Protein AF-0000000078822845 (afdb_homodimer)

Sequence (400 aa):
MSKKPAVTSVPIDSTIAGRWSGRAYDASKPVTREQTIALLEAARWAPSCYGDQPWRFIVWDKNKDAAAWQKAFDTLVEFNQGWVKNSPLLILVAADTKFHHNGKPNPFAAYDAGAAAENLCLQATASGLMAHQMAGFDAGKLRDAFAIPEQIEIIAMVAVGYAADPATLEGEVKEGELAARSRRELGELFFDSAWGKPIVMSKKPAVTSVPIDSTIAGRWSGRAYDASKPVTREQTIALLEAARWAPSCYGDQPWRFIVWDKNKDAAAWQKAFDTLVEFNQGWVKNSPLLILVAADTKFHHNGKPNPFAAYDAGAAAENLCLQATASGLMAHQMAGFDAGKLRDAFAIPEQIEIIAMVAVGYAADPATLEGEVKEGELAARSRRELGELFFDSAWGKPIV

Structure (mmCIF, N/CA/C/O backbone):
data_AF-0000000078822845-model_v1
#
loop_
_entity.id
_entity.type
_entity.pdbx_description
1 polymer Nitroreductase
#
loop_
_atom_site.group_PDB
_atom_site.id
_atom_site.type_symbol
_atom_site.label_atom_id
_atom_site.label_alt_id
_atom_site.label_comp_id
_atom_site.label_asym_id
_atom_site.label_entity_id
_atom_site.label_seq_id
_atom_site.pdbx_PDB_ins_code
_atom_site.Cartn_x
_atom_site.Cartn_y
_atom_site.Cartn_z
_atom_site.occupancy
_atom_site.B_iso_or_equiv
_atom_site.auth_seq_id
_atom_site.auth_comp_id
_atom_site.auth_asym_id
_atom_site.auth_atom_id
_atom_site.pdbx_PDB_model_num
ATOM 1 N N . MET A 1 1 ? -10.133 6.215 22.109 1 51.19 1 MET A N 1
ATOM 2 C CA . MET A 1 1 ? -10.414 6.324 20.688 1 51.19 1 MET A CA 1
ATOM 3 C C . MET A 1 1 ? -11.383 5.234 20.234 1 51.19 1 MET A C 1
ATOM 5 O O . MET A 1 1 ? -11.305 4.098 20.703 1 51.19 1 MET A O 1
ATOM 9 N N . SER A 1 2 ? -12.586 5.652 19.75 1 61.22 2 SER A N 1
ATOM 10 C CA . SER A 1 2 ? -13.57 4.645 19.375 1 61.22 2 SER A CA 1
ATOM 11 C C . SER A 1 2 ? -12.977 3.627 18.406 1 61.22 2 SER A C 1
ATOM 13 O O . SER A 1 2 ? -12.297 4 17.453 1 61.22 2 SER A O 1
ATOM 15 N N . LYS A 1 3 ? -12.859 2.506 18.828 1 78.62 3 LYS A N 1
ATOM 16 C CA . LYS A 1 3 ? -12.383 1.392 18.016 1 78.62 3 LYS A CA 1
ATOM 17 C C . LYS A 1 3 ? -13.453 0.96 17 1 78.62 3 LYS A C 1
ATOM 19 O O . LYS A 1 3 ? -14.594 0.688 17.375 1 78.62 3 LYS A O 1
ATOM 24 N N . LYS A 1 4 ? -13.141 1.131 15.82 1 84.69 4 LYS A N 1
ATOM 25 C CA . LYS A 1 4 ? -13.969 0.679 14.703 1 84.69 4 LYS A CA 1
ATOM 26 C C . LYS A 1 4 ? -13.211 -0.307 13.82 1 84.69 4 LYS A C 1
ATOM 28 O O . LYS A 1 4 ? -12.891 -0.001 12.672 1 84.69 4 LYS A O 1
ATOM 33 N N . PRO A 1 5 ? -13.086 -1.518 14.359 1 89.06 5 PRO A N 1
ATOM 34 C CA . PRO A 1 5 ? -12.273 -2.436 13.555 1 89.06 5 PRO A CA 1
ATOM 35 C C . PRO A 1 5 ? -12.969 -2.857 12.266 1 89.06 5 PRO A C 1
ATOM 37 O O . PRO A 1 5 ? -14.203 -2.826 12.18 1 89.06 5 PRO A O 1
ATOM 40 N N . ALA A 1 6 ? -12.109 -3.24 11.281 1 95.25 6 ALA A N 1
ATOM 41 C CA . ALA A 1 6 ? -12.617 -3.811 10.039 1 95.25 6 ALA A CA 1
ATOM 42 C C . ALA A 1 6 ? -13.5 -5.023 10.312 1 95.25 6 ALA A C 1
ATOM 44 O O . ALA A 1 6 ? -13.18 -5.859 11.156 1 95.25 6 ALA A O 1
ATOM 45 N N . VAL A 1 7 ? -14.625 -5.098 9.664 1 95.5 7 VAL A N 1
ATOM 46 C CA . VAL A 1 7 ? -15.5 -6.27 9.711 1 95.5 7 VAL A CA 1
ATOM 47 C C . VAL A 1 7 ? -15.102 -7.25 8.609 1 95.5 7 VAL A C 1
ATOM 49 O O . VAL A 1 7 ? -15.297 -6.973 7.422 1 95.5 7 VAL A O 1
ATOM 52 N N . THR A 1 8 ? -14.586 -8.375 9.023 1 97.31 8 THR A N 1
ATOM 53 C CA . THR A 1 8 ? -14.062 -9.344 8.07 1 97.31 8 THR A CA 1
ATOM 54 C C . THR A 1 8 ? -14.672 -10.727 8.32 1 97.31 8 THR A C 1
ATOM 56 O O . THR A 1 8 ? -15.117 -11.023 9.43 1 97.31 8 THR A O 1
ATOM 59 N N . SER A 1 9 ? -14.734 -11.523 7.293 1 97.88 9 SER A N 1
ATOM 60 C CA . SER A 1 9 ? -15.32 -12.859 7.402 1 97.88 9 SER A CA 1
ATOM 61 C C . SER A 1 9 ? -14.383 -13.812 8.125 1 97.88 9 SER A C 1
ATOM 63 O O . SER A 1 9 ? -14.812 -14.852 8.633 1 97.88 9 SER A O 1
ATOM 65 N N . VAL A 1 10 ? -13.094 -13.523 8.156 1 98.12 10 VAL A N 1
ATOM 66 C CA . VAL A 1 10 ? -12.062 -14.227 8.922 1 98.12 10 VAL A CA 1
ATOM 67 C C . VAL A 1 10 ? -11.125 -13.219 9.57 1 98.12 10 VAL A C 1
ATOM 69 O O . VAL A 1 10 ? -10.961 -12.102 9.078 1 98.12 10 VAL A O 1
ATOM 72 N N . PRO A 1 11 ? -10.5 -13.586 10.664 1 98.06 11 PRO A N 1
ATOM 73 C CA . PRO A 1 11 ? -9.594 -12.633 11.312 1 98.06 11 PRO A CA 1
ATOM 74 C C . PRO A 1 11 ? -8.414 -12.25 10.422 1 98.06 11 PRO A C 1
ATOM 76 O O . PRO A 1 11 ? -7.891 -13.086 9.688 1 98.06 11 PRO A O 1
ATOM 79 N N . ILE A 1 12 ? -8.016 -11.008 10.508 1 98.56 12 ILE A N 1
ATOM 80 C CA . ILE A 1 12 ? -6.812 -10.523 9.836 1 98.56 12 ILE A CA 1
ATOM 81 C C . ILE A 1 12 ? -5.891 -9.852 10.852 1 98.56 12 ILE A C 1
ATOM 83 O O . ILE A 1 12 ? -6.223 -9.766 12.039 1 98.56 12 ILE A O 1
ATOM 87 N N . ASP A 1 13 ? -4.723 -9.461 10.383 1 98.44 13 ASP A N 1
ATOM 88 C CA . ASP A 1 13 ? -3.76 -8.75 11.219 1 98.44 13 ASP A CA 1
ATOM 89 C C . ASP A 1 13 ? -4.418 -7.57 11.93 1 98.44 13 ASP A C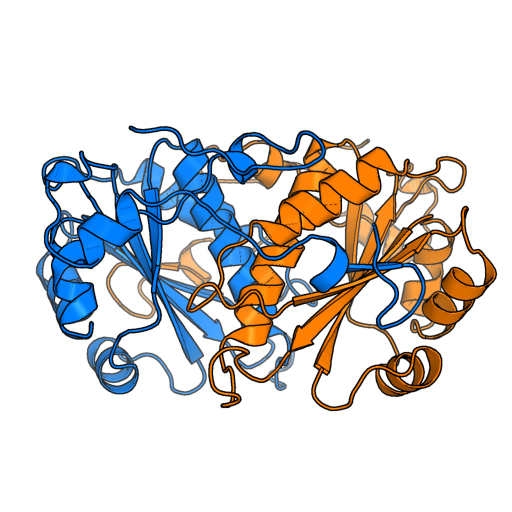 1
ATOM 91 O O . ASP A 1 13 ? -5.129 -6.781 11.305 1 98.44 13 ASP A O 1
ATOM 95 N N . SER A 1 14 ? -4.148 -7.383 13.219 1 97.5 14 SER A N 1
ATOM 96 C CA . SER A 1 14 ? -4.859 -6.41 14.047 1 97.5 14 SER A CA 1
ATOM 97 C C . SER A 1 14 ? -4.52 -4.98 13.625 1 97.5 14 SER A C 1
ATOM 99 O O . SER A 1 14 ? -5.355 -4.082 13.734 1 97.5 14 SER A O 1
ATOM 101 N N . THR A 1 15 ? -3.252 -4.781 13.195 1 98.06 15 THR A N 1
ATOM 102 C CA . THR A 1 15 ? -2.885 -3.441 12.75 1 98.06 15 THR A CA 1
ATOM 103 C C . THR A 1 15 ? -3.666 -3.055 11.5 1 98.06 15 THR A C 1
ATOM 105 O O . THR A 1 15 ? -4.133 -1.919 11.375 1 98.06 15 THR A O 1
ATOM 108 N N . ILE A 1 16 ? -3.816 -4.008 10.594 1 98.56 16 ILE A N 1
ATOM 109 C CA . ILE A 1 16 ? -4.602 -3.762 9.383 1 98.56 16 ILE A CA 1
ATOM 110 C C . ILE A 1 16 ? -6.066 -3.549 9.758 1 98.56 16 ILE A C 1
ATOM 112 O O . ILE A 1 16 ? -6.703 -2.602 9.289 1 98.56 16 ILE A O 1
ATOM 116 N N . ALA A 1 17 ? -6.543 -4.363 10.625 1 97.88 17 ALA A N 1
ATOM 117 C CA . ALA A 1 17 ? -7.945 -4.273 11.031 1 97.88 17 ALA A CA 1
ATOM 118 C C . ALA A 1 17 ? -8.227 -2.955 11.742 1 97.88 17 ALA A C 1
ATOM 120 O O . ALA A 1 17 ? -9.336 -2.424 11.664 1 97.88 17 ALA A O 1
ATOM 121 N N . GLY A 1 18 ? -7.219 -2.455 12.422 1 97 18 GLY A N 1
ATOM 122 C CA . GLY A 1 18 ? -7.41 -1.28 13.258 1 97 18 GLY A CA 1
ATOM 123 C C . GLY A 1 18 ? -7.141 0.021 12.523 1 97 18 GLY A C 1
ATOM 124 O O . GLY A 1 18 ? -7.418 1.103 13.055 1 97 18 GLY A O 1
ATOM 125 N N . ARG A 1 19 ? -6.598 -0.038 11.352 1 97.5 19 ARG A N 1
ATOM 126 C CA . ARG A 1 19 ? -6.277 1.178 10.609 1 97.5 19 ARG A CA 1
ATOM 127 C C . ARG A 1 19 ? -7.551 1.894 10.164 1 97.5 19 ARG A C 1
ATOM 129 O O . ARG A 1 19 ? -8.406 1.295 9.508 1 97.5 19 ARG A O 1
ATOM 136 N N . TRP A 1 20 ? -7.652 3.145 10.461 1 94.06 20 TRP A N 1
ATOM 137 C CA . TRP A 1 20 ? -8.797 3.986 10.133 1 94.06 20 TRP A CA 1
ATOM 138 C C . TRP A 1 20 ? -8.352 5.379 9.711 1 94.06 20 TRP A C 1
ATOM 140 O O . TRP A 1 20 ? -7.406 5.934 10.281 1 94.06 20 TRP A O 1
ATOM 150 N N . SER A 1 21 ? -9.047 5.902 8.742 1 96.12 21 SER A N 1
ATOM 151 C CA . SER A 1 21 ? -8.758 7.258 8.281 1 96.12 21 SER A CA 1
ATOM 152 C C . SER A 1 21 ? -9.703 8.273 8.922 1 96.12 21 SER A C 1
ATOM 154 O O . SER A 1 21 ? -10.625 8.766 8.273 1 96.12 21 SER A O 1
ATOM 156 N N . GLY A 1 22 ? -9.422 8.578 10.133 1 95.75 22 GLY A N 1
ATOM 157 C CA . GLY A 1 22 ? -10.25 9.555 10.828 1 95.75 22 GLY A CA 1
ATOM 158 C C . GLY A 1 22 ? -9.867 10.992 10.523 1 95.75 22 GLY A C 1
ATOM 159 O O . GLY A 1 22 ? -8.852 11.242 9.883 1 95.75 22 GLY A O 1
ATOM 160 N N . ARG A 1 23 ? -10.688 11.961 11.062 1 97.44 23 ARG A N 1
ATOM 161 C CA . ARG A 1 23 ? -10.461 13.359 10.727 1 97.44 23 ARG A CA 1
ATOM 162 C C . ARG A 1 23 ? -10.383 14.219 11.984 1 97.44 23 ARG A C 1
ATOM 164 O O . ARG A 1 23 ? -10.109 15.422 11.914 1 97.44 23 ARG A O 1
ATOM 171 N N . ALA A 1 24 ? -10.648 13.625 13.102 1 97.56 24 ALA A N 1
ATOM 172 C CA . ALA A 1 24 ? -10.531 14.352 14.359 1 97.56 24 ALA A CA 1
ATOM 173 C C . ALA A 1 24 ? -9.133 14.195 14.961 1 97.56 24 ALA A C 1
ATOM 175 O O . ALA A 1 24 ? -8.75 13.094 15.359 1 97.56 24 ALA A O 1
ATOM 176 N N . TYR A 1 25 ? -8.422 15.32 15.055 1 97.94 25 TYR A N 1
ATOM 177 C CA . TYR A 1 25 ? -7.066 15.281 15.602 1 97.94 25 TYR A CA 1
ATOM 178 C C . TYR A 1 25 ? -6.965 16.094 16.875 1 97.94 25 TYR A C 1
ATOM 180 O O . TYR A 1 25 ? -7.629 17.125 17.016 1 97.94 25 TYR A O 1
ATOM 188 N N . ASP A 1 26 ? -6.191 15.594 17.812 1 97.94 26 ASP A N 1
ATOM 189 C CA . ASP A 1 26 ? -5.879 16.328 19.031 1 97.94 26 ASP A CA 1
ATOM 190 C C . ASP A 1 26 ? -4.797 17.375 18.797 1 97.94 26 ASP A C 1
ATOM 192 O O . ASP A 1 26 ? -3.607 17.047 18.75 1 97.94 26 ASP A O 1
ATOM 196 N N . ALA A 1 27 ? -5.129 18.609 18.719 1 96.5 27 ALA A N 1
ATOM 197 C CA . ALA A 1 27 ? -4.23 19.703 18.359 1 96.5 27 ALA A CA 1
ATOM 198 C C . ALA A 1 27 ? -3.148 19.906 19.406 1 96.5 27 ALA A C 1
ATOM 200 O O . ALA A 1 27 ? -2.119 20.531 19.141 1 96.5 27 ALA A O 1
ATOM 201 N N . SER A 1 28 ? -3.354 19.422 20.562 1 97.31 28 SER A N 1
ATOM 202 C CA . SER A 1 28 ? -2.439 19.688 21.672 1 97.31 28 SER A CA 1
ATOM 203 C C . SER A 1 28 ? -1.307 18.672 21.719 1 97.31 28 SER A C 1
ATOM 205 O O . SER A 1 28 ? -0.323 18.859 22.438 1 97.31 28 SER A O 1
ATOM 207 N N . LYS A 1 29 ? -1.371 17.625 20.969 1 97.88 29 LYS A N 1
ATOM 208 C CA . LYS A 1 29 ? -0.383 16.547 21.047 1 97.88 29 LYS A CA 1
ATOM 209 C C . LYS A 1 29 ? 0.514 16.547 19.812 1 97.88 29 LYS A C 1
ATOM 211 O O . LYS A 1 29 ? 0.047 16.281 18.688 1 97.88 29 LYS A O 1
ATOM 216 N N . PRO A 1 30 ? 1.771 16.734 20.047 1 98.12 30 PRO A N 1
ATOM 217 C CA . PRO A 1 30 ? 2.707 16.656 18.922 1 98.12 30 PRO A CA 1
ATOM 218 C C . PRO A 1 30 ? 3.061 15.211 18.547 1 98.12 30 PRO A C 1
ATOM 220 O O . PRO A 1 30 ? 2.785 14.281 19.312 1 98.12 30 PRO A O 1
ATOM 223 N N . VAL A 1 31 ? 3.555 15.039 17.359 1 98.69 31 VAL A N 1
ATOM 224 C CA . VAL A 1 31 ? 4.199 13.805 16.922 1 98.69 31 VAL A CA 1
ATOM 225 C C . VAL A 1 31 ? 5.711 13.914 17.125 1 98.69 31 VAL A C 1
ATOM 227 O O . VAL A 1 31 ? 6.332 14.883 16.672 1 98.69 31 VAL A O 1
ATOM 230 N N . THR A 1 32 ? 6.277 12.938 17.766 1 98.38 32 THR A N 1
ATOM 231 C CA . THR A 1 32 ? 7.703 13.023 18.062 1 98.38 32 THR A CA 1
ATOM 232 C C . THR A 1 32 ? 8.531 12.766 16.812 1 98.38 32 THR A C 1
ATOM 234 O O . THR A 1 32 ? 8.055 12.156 15.852 1 98.38 32 THR A O 1
ATOM 237 N N . ARG A 1 33 ? 9.75 13.242 16.922 1 97.81 33 ARG A N 1
ATOM 238 C CA . ARG A 1 33 ? 10.68 12.984 15.82 1 97.81 33 ARG A CA 1
ATOM 239 C C . ARG A 1 33 ? 10.859 11.484 15.602 1 97.81 33 ARG A C 1
ATOM 241 O O . ARG A 1 33 ? 10.906 11.023 14.453 1 97.81 33 ARG A O 1
ATOM 248 N N . GLU A 1 34 ? 11.008 10.773 16.656 1 98.5 34 GLU A N 1
ATOM 249 C CA . GLU A 1 34 ? 11.164 9.32 16.562 1 98.5 34 GLU A CA 1
ATOM 250 C C . GLU A 1 34 ? 9.961 8.68 15.867 1 98.5 34 GLU A C 1
ATOM 252 O O . GLU A 1 34 ? 10.125 7.797 15.023 1 98.5 34 GLU A O 1
ATOM 257 N N . GLN A 1 35 ? 8.75 9.086 16.219 1 98.75 35 GLN A N 1
ATOM 258 C CA . GLN A 1 35 ? 7.547 8.594 15.57 1 98.75 35 GLN A CA 1
ATOM 259 C C . GLN A 1 35 ? 7.559 8.914 14.078 1 98.75 35 GLN A C 1
ATOM 261 O O . GLN A 1 35 ? 7.238 8.062 13.25 1 98.75 35 GLN A O 1
ATOM 266 N N . THR A 1 36 ? 7.934 10.148 13.781 1 98.88 36 THR A N 1
ATOM 267 C CA . THR A 1 36 ? 8.008 10.562 12.383 1 98.88 36 THR A CA 1
ATOM 268 C C . THR A 1 36 ? 8.977 9.672 11.609 1 98.88 36 THR A C 1
ATOM 270 O O . THR A 1 36 ? 8.648 9.18 10.531 1 98.88 36 THR A O 1
ATOM 273 N N . ILE A 1 37 ? 10.109 9.414 12.18 1 98.88 37 ILE A N 1
ATOM 274 C CA . ILE A 1 37 ? 11.117 8.594 11.523 1 98.88 37 ILE A CA 1
ATOM 275 C C . ILE A 1 37 ? 10.594 7.164 11.367 1 98.88 37 ILE A C 1
ATOM 277 O O . ILE A 1 37 ? 10.805 6.523 10.336 1 98.88 37 ILE A O 1
ATOM 281 N N . ALA A 1 38 ? 9.883 6.656 12.336 1 98.94 38 ALA A N 1
ATOM 282 C CA . ALA A 1 38 ? 9.305 5.316 12.234 1 98.94 38 ALA A CA 1
ATOM 283 C C . ALA A 1 38 ? 8.328 5.227 11.07 1 98.94 38 ALA A C 1
ATOM 285 O O . ALA A 1 38 ? 8.305 4.23 10.344 1 98.94 38 ALA A O 1
ATOM 286 N N . LEU A 1 39 ? 7.5 6.258 10.93 1 98.94 39 LEU A N 1
ATOM 287 C CA . LEU A 1 39 ? 6.578 6.301 9.797 1 98.94 39 LEU A CA 1
ATOM 288 C C . LEU A 1 39 ? 7.332 6.188 8.477 1 98.94 39 LEU A C 1
ATOM 290 O O . LEU A 1 39 ? 6.945 5.414 7.602 1 98.94 39 LEU A O 1
ATOM 294 N N . LEU A 1 40 ? 8.398 6.934 8.352 1 98.94 40 LEU A N 1
ATOM 295 C CA . LEU A 1 40 ? 9.148 7.023 7.102 1 98.94 40 LEU A CA 1
ATOM 296 C C . LEU A 1 40 ? 9.953 5.75 6.859 1 98.94 40 LEU A C 1
ATOM 298 O O . LEU A 1 40 ? 10.094 5.305 5.719 1 98.94 40 LEU A O 1
ATOM 302 N N . GLU A 1 41 ? 10.484 5.152 7.957 1 98.88 41 GLU A N 1
ATOM 303 C CA . GLU A 1 41 ? 11.148 3.857 7.832 1 98.88 41 GLU A CA 1
ATOM 304 C C . GLU A 1 41 ? 10.18 2.789 7.328 1 98.88 41 GLU A C 1
ATOM 306 O O . GLU A 1 41 ? 10.531 1.979 6.469 1 98.88 41 GLU A O 1
ATOM 311 N N . ALA A 1 42 ? 8.984 2.779 7.848 1 98.94 42 ALA A N 1
ATOM 312 C CA . ALA A 1 42 ? 7.98 1.828 7.375 1 98.94 42 ALA A CA 1
ATOM 313 C C . ALA A 1 42 ? 7.719 2.002 5.883 1 98.94 42 ALA A C 1
ATOM 315 O O . ALA A 1 42 ? 7.684 1.021 5.137 1 98.94 42 ALA A O 1
ATOM 316 N N . ALA A 1 43 ? 7.562 3.207 5.457 1 98.94 43 ALA A N 1
ATOM 317 C CA . ALA A 1 43 ? 7.367 3.492 4.039 1 98.94 43 ALA A CA 1
ATOM 318 C C . ALA A 1 43 ? 8.57 3.033 3.217 1 98.94 43 ALA A C 1
ATOM 320 O O . ALA A 1 43 ? 8.406 2.424 2.158 1 98.94 43 ALA A O 1
ATOM 321 N N . ARG A 1 44 ? 9.75 3.277 3.697 1 98.81 44 ARG A N 1
ATOM 322 C CA . ARG A 1 44 ? 11.008 3.002 3.012 1 98.81 44 ARG A CA 1
ATOM 323 C C . ARG A 1 44 ? 11.141 1.52 2.676 1 98.81 44 ARG A C 1
ATOM 325 O O . ARG A 1 44 ? 11.727 1.158 1.653 1 98.81 44 ARG A O 1
ATOM 332 N N . TRP A 1 45 ? 10.539 0.741 3.441 1 98.56 45 TRP A N 1
ATOM 333 C CA . TRP A 1 45 ? 10.758 -0.695 3.307 1 98.56 45 TRP A CA 1
ATOM 334 C C . TRP A 1 45 ? 9.602 -1.356 2.559 1 98.56 45 TRP A C 1
ATOM 336 O O . TRP A 1 45 ? 9.484 -2.584 2.551 1 98.56 45 TRP A O 1
ATOM 346 N N . ALA A 1 46 ? 8.766 -0.551 1.924 1 98.75 46 ALA A N 1
ATOM 347 C CA . ALA A 1 46 ? 7.77 -1.099 1.005 1 98.75 46 ALA A CA 1
ATOM 348 C C . ALA A 1 46 ? 8.438 -1.754 -0.2 1 98.75 46 ALA A C 1
ATOM 350 O O . ALA A 1 46 ? 9.555 -1.394 -0.569 1 98.75 46 ALA A O 1
ATOM 351 N N . PRO A 1 47 ? 7.785 -2.789 -0.788 1 98.44 47 PRO A N 1
ATOM 352 C CA . PRO A 1 47 ? 8.289 -3.32 -2.057 1 98.44 47 PRO A CA 1
ATOM 353 C C . PRO A 1 47 ? 8.141 -2.332 -3.211 1 98.44 47 PRO A C 1
ATOM 355 O O . PRO A 1 47 ? 7.312 -1.42 -3.145 1 98.44 47 PRO A O 1
ATOM 358 N N . SER A 1 48 ? 8.977 -2.484 -4.195 1 98.5 48 SER A N 1
ATOM 359 C CA . SER A 1 48 ? 8.883 -1.699 -5.422 1 98.5 48 SER A CA 1
ATOM 360 C C . SER A 1 48 ? 9.469 -2.453 -6.609 1 98.5 48 SER A C 1
ATOM 362 O O . SER A 1 48 ? 10.344 -3.307 -6.438 1 98.5 48 SER A O 1
ATOM 364 N N . CYS A 1 49 ? 8.883 -2.188 -7.789 1 98.25 49 CYS A N 1
ATOM 365 C CA . CYS A 1 49 ? 9.391 -2.801 -9.008 1 98.25 49 CYS A CA 1
ATOM 366 C C . CYS A 1 49 ? 10.875 -2.521 -9.18 1 98.25 49 CYS A C 1
ATOM 368 O O . CYS A 1 49 ? 11.305 -1.37 -9.117 1 98.25 49 CYS A O 1
ATOM 370 N N . TYR A 1 50 ? 11.672 -3.625 -9.312 1 95.81 50 TYR A N 1
ATOM 371 C CA . TYR A 1 50 ? 13.117 -3.57 -9.492 1 95.81 50 TYR A CA 1
ATOM 372 C C . TYR A 1 50 ? 13.797 -2.994 -8.258 1 95.81 50 TYR A C 1
ATOM 374 O O . TYR A 1 50 ? 14.945 -2.553 -8.328 1 95.81 50 TYR A O 1
ATOM 382 N N . GLY A 1 51 ? 13.086 -2.988 -7.172 1 96.5 51 GLY A N 1
ATOM 383 C CA . GLY A 1 51 ? 13.656 -2.334 -6.008 1 96.5 51 GLY A CA 1
ATOM 384 C C . GLY A 1 51 ? 13.961 -0.865 -6.238 1 96.5 51 GLY A C 1
ATOM 385 O O . GLY A 1 51 ? 14.859 -0.305 -5.605 1 96.5 51 GLY A O 1
ATOM 386 N N . ASP A 1 52 ? 13.172 -0.215 -7.066 1 97.94 52 ASP A N 1
ATOM 387 C CA . ASP A 1 52 ? 13.484 1.128 -7.547 1 97.94 52 ASP A CA 1
ATOM 388 C C . ASP A 1 52 ? 13.172 2.178 -6.48 1 97.94 52 ASP A C 1
ATOM 390 O O . ASP A 1 52 ? 13.789 3.246 -6.457 1 97.94 52 ASP A O 1
ATOM 394 N N . GLN A 1 53 ? 12.234 1.941 -5.617 1 98.69 53 GLN A N 1
ATOM 395 C CA . GLN A 1 53 ? 11.859 2.867 -4.551 1 98.69 53 GLN A CA 1
ATOM 396 C C . GLN A 1 53 ? 11.547 4.254 -5.109 1 98.69 53 GLN A C 1
ATOM 398 O O . GLN A 1 53 ? 12.195 5.234 -4.742 1 98.69 53 GLN A O 1
ATOM 403 N N . PRO A 1 54 ? 10.484 4.301 -5.887 1 98.88 54 PRO A N 1
ATOM 404 C CA . PRO A 1 54 ? 10.242 5.539 -6.633 1 98.88 54 PRO A CA 1
ATOM 405 C C . PRO A 1 54 ? 9.672 6.652 -5.758 1 98.88 54 PRO A C 1
ATOM 407 O O . PRO A 1 54 ? 9.602 7.805 -6.188 1 98.88 54 PRO A O 1
ATOM 410 N N . TRP A 1 55 ? 9.234 6.449 -4.586 1 98.88 55 TRP A N 1
ATOM 411 C CA . TRP A 1 55 ? 8.508 7.422 -3.773 1 98.88 55 TRP A CA 1
ATOM 412 C C . TRP A 1 55 ? 9.445 8.523 -3.283 1 98.88 55 TRP A C 1
ATOM 414 O O . TRP A 1 55 ? 10.633 8.289 -3.072 1 98.88 55 TRP A O 1
ATOM 424 N N . ARG A 1 56 ? 8.867 9.688 -3.17 1 98.88 56 ARG A N 1
ATOM 425 C CA . ARG A 1 56 ? 9.414 10.852 -2.477 1 98.88 56 ARG A CA 1
ATOM 426 C C . ARG A 1 56 ? 8.391 11.453 -1.52 1 98.88 56 ARG A C 1
ATOM 428 O O . ARG A 1 56 ? 7.242 11.68 -1.896 1 98.88 56 ARG A O 1
ATOM 435 N N . PHE A 1 57 ? 8.828 11.625 -0.276 1 98.94 57 PHE A N 1
ATOM 436 C CA . PHE A 1 57 ? 7.938 12.227 0.705 1 98.94 57 PHE A CA 1
ATOM 437 C C . PHE A 1 57 ? 8.516 13.531 1.237 1 98.94 57 PHE A C 1
ATOM 439 O O . PHE A 1 57 ? 9.719 13.633 1.48 1 98.94 57 PHE A O 1
ATOM 446 N N . ILE A 1 58 ? 7.727 14.523 1.381 1 98.94 58 ILE A N 1
ATOM 447 C CA . ILE A 1 58 ? 8.062 15.711 2.152 1 98.94 58 ILE A CA 1
ATOM 448 C C . ILE A 1 58 ? 7.258 15.734 3.447 1 98.94 58 ILE A C 1
ATOM 450 O O . ILE A 1 58 ? 6.039 15.531 3.432 1 98.94 58 ILE A O 1
ATOM 454 N N . VAL A 1 59 ? 7.934 16 4.523 1 98.94 59 VAL A N 1
ATOM 455 C CA . VAL A 1 59 ? 7.305 16.062 5.84 1 98.94 59 VAL A CA 1
ATOM 456 C C . VAL A 1 59 ? 7.27 17.5 6.34 1 98.94 59 VAL A C 1
ATOM 458 O O . VAL A 1 59 ? 8.297 18.188 6.355 1 98.94 59 VAL A O 1
ATOM 461 N N . TRP A 1 60 ? 6.102 17.938 6.711 1 98.94 60 TRP A N 1
ATOM 462 C CA . TRP A 1 60 ? 5.938 19.219 7.371 1 98.94 60 TRP A CA 1
ATOM 463 C C . TRP A 1 60 ? 5.426 19.047 8.797 1 98.94 60 TRP A C 1
ATOM 465 O O . TRP A 1 60 ? 4.301 18.578 9.008 1 98.94 60 TRP A O 1
ATOM 475 N N . ASP A 1 61 ? 6.195 19.375 9.703 1 98.75 61 ASP A N 1
ATOM 476 C CA . ASP A 1 61 ? 5.863 19.328 11.117 1 98.75 61 ASP A CA 1
ATOM 477 C C . ASP A 1 61 ? 5.578 20.719 11.664 1 98.75 61 ASP A C 1
ATOM 479 O O . ASP A 1 61 ? 6.484 21.547 11.766 1 98.75 61 ASP A O 1
ATOM 483 N N . LYS A 1 62 ? 4.371 20.875 12.07 1 98.25 62 LYS A N 1
ATOM 484 C CA . LYS A 1 62 ? 3.896 22.172 12.539 1 98.25 62 LYS A CA 1
ATOM 485 C C . LYS A 1 62 ? 4.723 22.672 13.727 1 98.25 62 LYS A C 1
ATOM 487 O O . LYS A 1 62 ? 4.953 23.875 13.867 1 98.25 62 LYS A O 1
ATOM 492 N N . ASN A 1 63 ? 5.156 21.828 14.547 1 97.56 63 ASN A N 1
ATOM 493 C CA . ASN A 1 63 ? 5.871 22.188 15.766 1 97.56 63 ASN A CA 1
ATOM 494 C C . ASN A 1 63 ? 7.355 22.422 15.5 1 97.56 63 ASN A C 1
ATOM 496 O O . ASN A 1 63 ? 8.062 22.969 16.344 1 97.56 63 ASN A O 1
ATOM 500 N N . LYS A 1 64 ? 7.844 22.062 14.453 1 97.06 64 LYS A N 1
ATOM 501 C CA . LYS A 1 64 ? 9.242 22.266 14.078 1 97.06 64 LYS A CA 1
ATOM 502 C C . LYS A 1 64 ? 9.391 23.469 13.148 1 97.06 64 LYS A C 1
ATOM 504 O O . LYS A 1 64 ? 10.297 24.281 13.312 1 97.06 64 LYS A O 1
ATOM 509 N N . ASP A 1 65 ? 8.586 23.516 12.125 1 97.88 65 ASP A N 1
ATOM 510 C CA . ASP A 1 65 ? 8.586 24.578 11.117 1 97.88 65 ASP A CA 1
ATOM 511 C C . ASP A 1 65 ? 7.164 24.984 10.758 1 97.88 65 ASP A C 1
ATOM 513 O O . ASP A 1 65 ? 6.641 24.578 9.719 1 97.88 65 ASP A O 1
ATOM 517 N N . ALA A 1 66 ? 6.609 25.875 11.531 1 98.12 66 ALA A N 1
ATOM 518 C CA . ALA A 1 66 ? 5.211 26.266 11.398 1 98.12 66 ALA A CA 1
ATOM 519 C C . ALA A 1 66 ? 4.965 26.953 10.055 1 98.12 66 ALA A C 1
ATOM 521 O O . ALA A 1 66 ? 3.893 26.812 9.461 1 98.12 66 ALA A O 1
ATOM 522 N N . ALA A 1 67 ? 5.883 27.688 9.602 1 98.44 67 ALA A N 1
ATOM 523 C CA . ALA A 1 67 ? 5.723 28.406 8.352 1 98.44 67 ALA A CA 1
ATOM 524 C C . ALA A 1 67 ? 5.598 27.453 7.168 1 98.44 67 ALA A C 1
ATOM 526 O O . ALA A 1 67 ? 4.723 27.625 6.312 1 98.44 67 ALA A O 1
ATOM 527 N N . ALA A 1 68 ? 6.504 26.453 7.094 1 98.62 68 ALA A N 1
ATOM 528 C CA . ALA A 1 68 ? 6.445 25.469 6.016 1 98.62 68 ALA A CA 1
ATOM 529 C C . ALA A 1 68 ? 5.156 24.641 6.09 1 98.62 68 ALA A C 1
ATOM 531 O O . ALA A 1 68 ? 4.539 24.359 5.066 1 98.62 68 ALA A O 1
ATOM 532 N N . TRP A 1 69 ? 4.844 24.281 7.312 1 98.75 69 TRP A N 1
ATOM 533 C CA . TRP A 1 69 ? 3.584 23.562 7.5 1 98.75 69 TRP A CA 1
ATOM 534 C C . TRP A 1 69 ? 2.412 24.391 6.977 1 98.75 69 TRP A C 1
ATOM 536 O O . TRP A 1 69 ? 1.561 23.875 6.246 1 98.75 69 TRP A O 1
ATOM 546 N N . GLN A 1 70 ? 2.355 25.641 7.316 1 98.81 70 GLN A N 1
ATOM 547 C CA . GLN A 1 70 ? 1.271 26.531 6.895 1 98.81 70 GLN A CA 1
ATOM 548 C C . GLN A 1 70 ? 1.223 26.656 5.375 1 98.81 70 GLN A C 1
ATOM 550 O O . GLN A 1 70 ? 0.142 26.672 4.781 1 98.81 70 GLN A O 1
ATOM 555 N N . LYS A 1 71 ? 2.357 26.781 4.785 1 98.75 71 LYS A N 1
ATOM 556 C CA . LYS A 1 71 ? 2.43 26.875 3.328 1 98.75 71 LYS A CA 1
ATOM 557 C C . LYS A 1 71 ? 1.813 25.641 2.672 1 98.75 71 LYS A C 1
ATOM 559 O O . LYS A 1 71 ? 1.065 25.75 1.699 1 98.75 71 LYS A O 1
ATOM 564 N N . ALA A 1 72 ? 2.16 24.469 3.148 1 98.88 72 ALA A N 1
ATOM 565 C CA . ALA A 1 72 ? 1.57 23.234 2.631 1 98.88 72 ALA A CA 1
ATOM 566 C C . ALA A 1 72 ? 0.069 23.188 2.902 1 98.88 72 ALA A C 1
ATOM 568 O O . ALA A 1 72 ? -0.719 22.859 2.012 1 98.88 72 ALA A O 1
ATOM 569 N N . PHE A 1 73 ? -0.284 23.562 4.098 1 98.88 73 PHE A N 1
ATOM 570 C CA . PHE A 1 73 ? -1.676 23.594 4.531 1 98.88 73 PHE A CA 1
ATOM 571 C C . PHE A 1 73 ? -2.506 24.484 3.609 1 98.88 73 PHE A C 1
ATOM 573 O O . PHE A 1 73 ? -3.633 24.141 3.256 1 98.88 73 PHE A O 1
ATOM 580 N N . ASP A 1 74 ? -1.943 25.531 3.201 1 98.88 74 ASP A N 1
ATOM 581 C CA . ASP A 1 74 ? -2.658 26.516 2.404 1 98.88 74 ASP A CA 1
ATOM 582 C C . ASP A 1 74 ? -2.965 25.984 1.008 1 98.88 74 ASP A C 1
ATOM 584 O O . ASP A 1 74 ? -3.773 26.562 0.279 1 98.88 74 ASP A O 1
ATOM 588 N N . THR A 1 75 ? -2.344 24.922 0.607 1 98.88 75 THR A N 1
ATOM 589 C CA . THR A 1 75 ? -2.615 24.344 -0.707 1 98.88 75 THR A CA 1
ATOM 590 C C . THR A 1 75 ? -3.834 23.422 -0.658 1 98.88 75 THR A C 1
ATOM 592 O O . THR A 1 75 ? -4.371 23.047 -1.699 1 98.88 75 THR A O 1
ATOM 595 N N . LEU A 1 76 ? -4.246 23.047 0.533 1 98.81 76 LEU A N 1
ATOM 596 C CA . LEU A 1 76 ? -5.414 22.188 0.693 1 98.81 76 LEU A CA 1
ATOM 597 C C . LEU A 1 76 ? -6.688 22.922 0.293 1 98.81 76 LEU A C 1
ATOM 599 O O . LEU A 1 76 ? -6.777 24.141 0.444 1 98.81 76 LEU A O 1
ATOM 603 N N . VAL A 1 77 ? -7.621 22.172 -0.241 1 98.56 77 VAL A N 1
ATOM 604 C CA . VAL A 1 77 ? -8.938 22.766 -0.472 1 98.56 77 VAL A CA 1
ATOM 605 C C . VAL A 1 77 ? -9.602 23.094 0.865 1 98.56 77 VAL A C 1
ATOM 607 O O . VAL A 1 77 ? -9.242 22.516 1.896 1 98.56 77 VAL A O 1
ATOM 610 N N . GLU A 1 78 ? -10.586 23.891 0.832 1 97.75 78 GLU A N 1
ATOM 611 C CA . GLU A 1 78 ? -11.219 24.406 2.039 1 97.75 78 GLU A CA 1
ATOM 612 C C . GLU A 1 78 ? -11.773 23.281 2.9 1 97.75 78 GLU A C 1
ATOM 614 O O . GLU A 1 78 ? -11.617 23.281 4.121 1 97.75 78 GLU A O 1
ATOM 619 N N . PHE A 1 79 ? -12.43 22.375 2.295 1 96.75 79 PHE A N 1
ATOM 620 C CA . PHE A 1 79 ? -13 21.25 3.023 1 96.75 79 PHE A CA 1
ATOM 621 C C . PHE A 1 79 ? -11.938 20.562 3.871 1 96.75 79 PHE A C 1
ATOM 623 O O . PHE A 1 79 ? -12.141 20.328 5.062 1 96.75 79 PHE A O 1
ATOM 630 N N . ASN A 1 80 ? -10.766 20.234 3.262 1 97.94 80 ASN A N 1
ATOM 631 C CA . ASN A 1 80 ? -9.703 19.531 3.973 1 97.94 80 ASN A CA 1
ATOM 632 C C . ASN A 1 80 ? -9.055 20.422 5.031 1 97.94 80 ASN A C 1
ATOM 634 O O . ASN A 1 80 ? -8.641 19.938 6.086 1 97.94 80 ASN A O 1
ATOM 638 N N . GLN A 1 81 ? -8.992 21.719 4.793 1 98.25 81 GLN A N 1
ATOM 639 C CA . GLN A 1 81 ? -8.438 22.625 5.789 1 98.25 81 GLN A CA 1
ATOM 640 C C . GLN A 1 81 ? -9.234 22.562 7.09 1 98.25 81 GLN A C 1
ATOM 642 O O . GLN A 1 81 ? -8.664 22.703 8.18 1 98.25 81 GLN A O 1
ATOM 647 N N . GLY A 1 82 ? -10.477 22.344 6.98 1 96.88 82 GLY A N 1
ATOM 648 C CA . GLY A 1 82 ? -11.367 22.344 8.125 1 96.88 82 GLY A CA 1
ATOM 649 C C . GLY A 1 82 ? -10.984 21.328 9.18 1 96.88 82 GLY A C 1
ATOM 650 O O . GLY A 1 82 ? -11.133 21.578 10.383 1 96.88 82 GLY A O 1
ATOM 651 N N . TRP A 1 83 ? -10.492 20.219 8.812 1 96.19 83 TRP A N 1
ATOM 652 C CA . TRP A 1 83 ? -10.211 19.172 9.805 1 96.19 83 TRP A CA 1
ATOM 653 C C . TRP A 1 83 ? -8.711 18.938 9.93 1 96.19 83 TRP A C 1
ATOM 655 O O . TRP A 1 83 ? -8.234 18.469 10.961 1 96.19 83 TRP A O 1
ATOM 665 N N . VAL A 1 84 ? -7.883 19.328 8.938 1 98.31 84 VAL A N 1
ATOM 666 C CA . VAL A 1 84 ? -6.438 19.109 8.953 1 98.31 84 VAL A CA 1
ATOM 667 C C . VAL A 1 84 ? -5.77 20.109 9.891 1 98.31 84 VAL A C 1
ATOM 669 O O . VAL A 1 84 ? -4.676 19.859 10.398 1 98.31 84 VAL A O 1
ATOM 672 N N . LYS A 1 85 ? -6.395 21.234 10.141 1 98 85 LYS A N 1
ATOM 673 C CA . LYS A 1 85 ? -5.812 22.328 10.914 1 98 85 LYS A CA 1
ATOM 674 C C . LYS A 1 85 ? -5.34 21.844 12.281 1 98 85 LYS A C 1
ATOM 676 O O . LYS A 1 85 ? -4.434 22.438 12.875 1 98 85 LYS A O 1
ATOM 681 N N . ASN A 1 86 ? -5.906 20.719 12.75 1 97.88 86 ASN A N 1
ATOM 682 C CA . ASN A 1 86 ? -5.559 20.219 14.07 1 97.88 86 ASN A CA 1
ATOM 683 C C . ASN A 1 86 ? -4.516 19.109 14 1 97.88 86 ASN A C 1
ATOM 685 O O . ASN A 1 86 ? -4.082 18.578 15.023 1 97.88 86 ASN A O 1
ATOM 689 N N . SER A 1 87 ? -4.086 18.719 12.836 1 98.62 87 SER A N 1
ATOM 690 C CA . SER A 1 87 ? -3.027 17.719 12.68 1 98.62 87 SER A CA 1
ATOM 691 C C . SER A 1 87 ? -1.648 18.375 12.75 1 98.62 87 SER A C 1
ATOM 693 O O . SER A 1 87 ? -1.386 19.359 12.055 1 98.62 87 SER A O 1
ATOM 695 N N . PRO A 1 88 ? -0.757 17.844 13.539 1 98.75 88 PRO A N 1
ATOM 696 C CA . PRO A 1 88 ? 0.577 18.438 13.656 1 98.75 88 PRO A CA 1
ATOM 697 C C . PRO A 1 88 ? 1.476 18.094 12.469 1 98.75 88 PRO A C 1
ATOM 699 O O . PRO A 1 88 ? 2.439 18.828 12.195 1 98.75 88 PRO A O 1
ATOM 702 N N . LEU A 1 89 ? 1.203 17.016 11.797 1 98.88 89 LEU A N 1
ATOM 703 C CA . LEU A 1 89 ? 2.078 16.547 10.727 1 98.88 89 LEU A CA 1
ATOM 704 C C . LEU A 1 89 ? 1.324 16.453 9.406 1 98.88 89 LEU A C 1
ATOM 706 O O . LEU A 1 89 ? 0.193 15.961 9.367 1 98.88 89 LEU A O 1
ATOM 710 N N . LEU A 1 90 ? 1.896 17 8.375 1 98.94 90 LEU A N 1
ATOM 711 C CA . LEU A 1 90 ? 1.491 16.797 6.988 1 98.94 90 LEU A CA 1
ATOM 712 C C . LEU A 1 90 ? 2.611 16.156 6.18 1 98.94 90 LEU A C 1
ATOM 714 O O . LEU A 1 90 ? 3.779 16.531 6.332 1 98.94 90 LEU A O 1
ATOM 718 N N . ILE A 1 91 ? 2.252 15.188 5.383 1 98.94 91 ILE A N 1
ATOM 719 C CA . ILE A 1 91 ? 3.248 14.484 4.582 1 98.94 91 ILE A CA 1
ATOM 720 C C . ILE A 1 91 ? 2.789 14.414 3.129 1 98.94 91 ILE A C 1
ATOM 722 O O . ILE A 1 91 ? 1.657 14.008 2.848 1 98.94 91 ILE A O 1
ATOM 726 N N . LEU A 1 92 ? 3.6 14.828 2.215 1 98.94 92 LEU A N 1
ATOM 727 C CA . LEU A 1 92 ? 3.359 14.625 0.791 1 98.94 92 LEU A CA 1
ATOM 728 C C . LEU A 1 92 ? 3.787 13.227 0.365 1 98.94 92 LEU A C 1
ATOM 730 O O . LEU A 1 92 ? 4.848 12.742 0.77 1 98.94 92 LEU A O 1
ATOM 734 N N . VAL A 1 93 ? 2.984 12.578 -0.389 1 99 93 VAL A N 1
ATOM 735 C CA . VAL A 1 93 ? 3.348 11.367 -1.118 1 99 93 VAL A CA 1
ATOM 736 C C . VAL A 1 93 ? 3.486 11.68 -2.605 1 99 93 VAL A C 1
ATOM 738 O O . VAL A 1 93 ? 2.52 12.086 -3.254 1 99 93 VAL A O 1
ATOM 741 N N . ALA A 1 94 ? 4.645 11.523 -3.109 1 98.94 94 ALA A N 1
ATOM 742 C CA . ALA A 1 94 ? 4.957 11.734 -4.523 1 98.94 94 ALA A CA 1
ATOM 743 C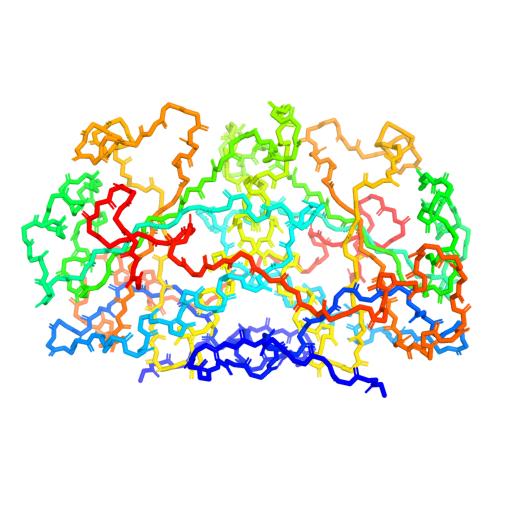 C . ALA A 1 94 ? 5.773 10.578 -5.082 1 98.94 94 ALA A C 1
ATOM 745 O O . ALA A 1 94 ? 6.176 9.68 -4.34 1 98.94 94 ALA A O 1
ATOM 746 N N . ALA A 1 95 ? 5.945 10.547 -6.398 1 98.94 95 ALA A N 1
ATOM 747 C CA . ALA A 1 95 ? 6.68 9.43 -6.992 1 98.94 95 ALA A CA 1
ATOM 748 C C . ALA A 1 95 ? 7.422 9.875 -8.25 1 98.94 95 ALA A C 1
ATOM 750 O O . ALA A 1 95 ? 6.883 10.633 -9.062 1 98.94 95 ALA A O 1
ATOM 751 N N . ASP A 1 96 ? 8.656 9.453 -8.344 1 98.81 96 ASP A N 1
ATOM 752 C CA . ASP A 1 96 ? 9.43 9.633 -9.57 1 98.81 96 ASP A CA 1
ATOM 753 C C . ASP A 1 96 ? 8.852 8.789 -10.711 1 98.81 96 ASP A C 1
ATOM 755 O O . ASP A 1 96 ? 8.758 7.566 -10.602 1 98.81 96 ASP A O 1
ATOM 759 N N . THR A 1 97 ? 8.531 9.414 -11.82 1 98.75 97 THR A N 1
ATOM 760 C CA . THR A 1 97 ? 7.824 8.734 -12.906 1 98.75 97 THR A CA 1
ATOM 761 C C . THR A 1 97 ? 8.812 8.016 -13.828 1 98.75 97 THR A C 1
ATOM 763 O O . THR A 1 97 ? 8.406 7.395 -14.812 1 98.75 97 THR A O 1
ATOM 766 N N . LYS A 1 98 ? 10.062 8.133 -13.508 1 98.75 98 LYS A N 1
ATOM 767 C CA . LYS A 1 98 ? 11.086 7.426 -14.266 1 98.75 98 LYS A CA 1
ATOM 768 C C . LYS A 1 98 ? 11.859 6.461 -13.367 1 98.75 98 LYS A C 1
ATOM 770 O O . LYS A 1 98 ? 12.094 6.746 -12.195 1 98.75 98 LYS A O 1
ATOM 775 N N . PHE A 1 99 ? 12.25 5.371 -13.961 1 98.38 99 PHE A N 1
ATOM 776 C CA . PHE A 1 99 ? 13.125 4.441 -13.25 1 98.38 99 PHE A CA 1
ATOM 777 C C . PHE A 1 99 ? 14.484 5.074 -13 1 98.38 99 PHE A C 1
ATOM 779 O O . PHE A 1 99 ? 15.086 5.66 -13.906 1 98.38 99 PHE A O 1
ATOM 786 N N . HIS A 1 100 ? 14.945 4.836 -11.812 1 95.75 100 HIS A N 1
ATOM 787 C CA . HIS A 1 100 ? 16.25 5.367 -11.438 1 95.75 100 HIS A CA 1
ATOM 788 C C . HIS A 1 100 ? 17.375 4.691 -12.227 1 95.75 100 HIS A C 1
ATOM 790 O O . HIS A 1 100 ? 18.344 5.348 -12.617 1 95.75 100 HIS A O 1
ATOM 796 N N . HIS A 1 101 ? 17.234 3.422 -12.508 1 93.5 101 HIS A N 1
ATOM 797 C CA . HIS A 1 101 ? 18.344 2.633 -13.047 1 93.5 101 HIS A CA 1
ATOM 798 C C . HIS A 1 101 ? 18.562 2.928 -14.523 1 93.5 101 HIS A C 1
ATOM 800 O O . HIS A 1 101 ? 19.672 2.766 -15.039 1 93.5 101 HIS A O 1
ATOM 806 N N . ASN A 1 102 ? 17.594 3.412 -15.281 1 96.94 102 ASN A N 1
ATOM 807 C CA . ASN A 1 102 ? 17.812 3.566 -16.719 1 96.94 102 ASN A CA 1
ATOM 808 C C . ASN A 1 102 ? 17.109 4.816 -17.25 1 96.94 102 ASN A C 1
ATOM 810 O O . ASN A 1 102 ? 17.203 5.113 -18.438 1 96.94 102 ASN A O 1
ATOM 814 N N . GLY A 1 103 ? 16.344 5.496 -16.438 1 97.69 103 GLY A N 1
ATOM 815 C CA . GLY A 1 103 ? 15.75 6.766 -16.812 1 97.69 103 GLY A CA 1
ATOM 816 C C . GLY A 1 103 ? 14.508 6.605 -17.672 1 97.69 103 GLY A C 1
ATOM 817 O O . GLY A 1 103 ? 13.922 7.598 -18.109 1 97.69 103 GLY A O 1
ATOM 818 N N . LYS A 1 104 ? 14.078 5.426 -17.906 1 98.44 104 LYS A N 1
ATOM 819 C CA . LYS A 1 104 ? 12.875 5.176 -18.703 1 98.44 104 LYS A CA 1
ATOM 820 C C . LYS A 1 104 ? 11.617 5.359 -17.859 1 98.44 104 LYS A C 1
ATOM 822 O O . LYS A 1 104 ? 11.688 5.402 -16.625 1 98.44 104 LYS A O 1
ATOM 827 N N . PRO A 1 105 ? 10.492 5.531 -18.562 1 98.56 105 PRO A N 1
ATOM 828 C CA . PRO A 1 105 ? 9.242 5.664 -17.797 1 98.56 105 PRO A CA 1
ATOM 829 C C . PRO A 1 105 ? 9 4.492 -16.844 1 98.56 105 PRO A C 1
ATOM 831 O O . PRO A 1 105 ? 9.281 3.342 -17.203 1 98.56 105 PRO A O 1
ATOM 834 N N . ASN A 1 106 ? 8.562 4.762 -15.664 1 98.69 106 ASN A N 1
ATOM 835 C CA . ASN A 1 106 ? 8.203 3.789 -14.633 1 98.69 106 ASN A CA 1
ATOM 836 C C . ASN A 1 106 ? 6.691 3.686 -14.469 1 98.69 106 ASN A C 1
ATOM 838 O O . ASN A 1 106 ? 6.09 4.441 -13.703 1 98.69 106 ASN A O 1
ATOM 842 N N . PRO A 1 107 ? 6.09 2.736 -15.133 1 98.31 107 PRO A N 1
ATOM 843 C CA . PRO A 1 107 ? 4.629 2.631 -15.055 1 98.31 107 PRO A CA 1
ATOM 844 C C . PRO A 1 107 ? 4.141 2.15 -13.688 1 98.31 107 PRO A C 1
ATOM 846 O O . PRO A 1 107 ? 2.938 2.146 -13.422 1 98.31 107 PRO A O 1
ATOM 849 N N . PHE A 1 108 ? 4.988 1.806 -12.75 1 98.75 108 PHE A N 1
ATOM 850 C CA . PHE A 1 108 ? 4.617 1.245 -11.461 1 98.75 108 PHE A CA 1
ATOM 851 C C . PHE A 1 108 ? 4.801 2.275 -10.352 1 98.75 108 PHE A C 1
ATOM 853 O O . PHE A 1 108 ? 4.535 1.989 -9.18 1 98.75 108 PHE A O 1
ATOM 860 N N . ALA A 1 109 ? 5.23 3.461 -10.688 1 98.88 109 ALA A N 1
ATOM 861 C CA . ALA A 1 109 ? 5.633 4.457 -9.703 1 98.88 109 ALA A CA 1
ATOM 862 C C . ALA A 1 109 ? 4.5 4.734 -8.711 1 98.88 109 ALA A C 1
ATOM 864 O O . ALA A 1 109 ? 4.703 4.68 -7.496 1 98.88 109 ALA A O 1
ATOM 865 N N . ALA A 1 110 ? 3.293 4.992 -9.203 1 98.94 110 ALA A N 1
ATOM 866 C CA . ALA A 1 110 ? 2.156 5.285 -8.336 1 98.94 110 ALA A CA 1
ATOM 867 C C . ALA A 1 110 ? 1.758 4.055 -7.52 1 98.94 110 ALA A C 1
ATOM 869 O O . ALA A 1 110 ? 1.457 4.164 -6.328 1 98.94 110 ALA A O 1
ATOM 870 N N . TYR A 1 111 ? 1.749 2.902 -8.172 1 98.94 111 TYR A N 1
ATOM 871 C CA . TYR A 1 111 ? 1.445 1.631 -7.52 1 98.94 111 TYR A CA 1
ATOM 872 C C . TYR A 1 111 ? 2.385 1.381 -6.344 1 98.94 111 TYR A C 1
ATOM 874 O O . TYR A 1 111 ? 1.935 1.097 -5.234 1 98.94 111 TYR A O 1
ATOM 882 N N . ASP A 1 112 ? 3.664 1.578 -6.57 1 98.94 112 ASP A N 1
ATOM 883 C CA . ASP A 1 112 ? 4.676 1.378 -5.535 1 98.94 112 ASP A CA 1
ATOM 884 C C . ASP A 1 112 ? 4.559 2.434 -4.438 1 98.94 112 ASP A C 1
ATOM 886 O O . ASP A 1 112 ? 4.75 2.133 -3.26 1 98.94 112 ASP A O 1
ATOM 890 N N . ALA A 1 113 ? 4.258 3.658 -4.832 1 98.94 113 ALA A N 1
ATOM 891 C CA . ALA A 1 113 ? 4.066 4.723 -3.852 1 98.94 113 ALA A CA 1
ATOM 892 C C . ALA A 1 113 ? 2.869 4.426 -2.951 1 98.94 113 ALA A C 1
ATOM 894 O O . ALA A 1 113 ? 2.877 4.77 -1.767 1 98.94 113 ALA A O 1
ATOM 895 N N . GLY A 1 114 ? 1.824 3.826 -3.521 1 98.94 114 GLY A N 1
ATOM 896 C CA . GLY A 1 114 ? 0.686 3.406 -2.721 1 98.94 114 GLY A CA 1
ATOM 897 C C . GLY A 1 114 ? 1.05 2.393 -1.652 1 98.94 114 GLY A C 1
ATOM 898 O O . GLY A 1 114 ? 0.561 2.471 -0.523 1 98.94 114 GLY A O 1
ATOM 899 N N . ALA A 1 115 ? 1.877 1.462 -1.994 1 98.94 115 ALA A N 1
ATOM 900 C CA . ALA A 1 115 ? 2.369 0.486 -1.025 1 98.94 115 ALA A CA 1
ATOM 901 C C . ALA A 1 115 ? 3.143 1.17 0.098 1 98.94 115 ALA A C 1
ATOM 903 O O . ALA A 1 115 ? 2.932 0.872 1.276 1 98.94 115 ALA A O 1
ATOM 904 N N . ALA A 1 116 ? 4 2.092 -0.271 1 98.94 116 ALA A N 1
ATOM 905 C CA . ALA A 1 116 ? 4.797 2.82 0.713 1 98.94 116 ALA A CA 1
ATOM 906 C C . ALA A 1 116 ? 3.906 3.648 1.634 1 98.94 116 ALA A C 1
ATOM 908 O O . ALA A 1 116 ? 4.098 3.658 2.852 1 98.94 116 ALA A O 1
ATOM 909 N N . ALA A 1 117 ? 2.957 4.312 1.061 1 99 117 ALA A N 1
ATOM 910 C CA . ALA A 1 117 ? 2.025 5.121 1.844 1 99 117 ALA A CA 1
ATOM 911 C C . ALA A 1 117 ? 1.214 4.254 2.801 1 99 117 ALA A C 1
ATOM 913 O O . ALA A 1 117 ? 0.922 4.664 3.926 1 99 117 ALA A O 1
ATOM 914 N N . GLU A 1 118 ? 0.827 3.094 2.344 1 98.94 118 GLU A N 1
ATOM 915 C CA . GLU A 1 118 ? 0.067 2.205 3.217 1 98.94 118 GLU A CA 1
ATOM 916 C C . GLU A 1 118 ? 0.919 1.717 4.383 1 98.94 118 GLU A C 1
ATOM 918 O O . GLU A 1 118 ? 0.439 1.628 5.516 1 98.94 118 GLU A O 1
ATOM 923 N N . ASN A 1 119 ? 2.189 1.38 4.113 1 98.94 119 ASN A N 1
ATOM 924 C CA . ASN A 1 119 ? 3.09 1.076 5.223 1 98.94 119 ASN A CA 1
ATOM 925 C C . ASN A 1 119 ? 3.119 2.205 6.246 1 98.94 119 ASN A C 1
ATOM 927 O O . ASN A 1 119 ? 3.084 1.956 7.453 1 98.94 119 ASN A O 1
ATOM 931 N N . LEU A 1 120 ? 3.213 3.414 5.777 1 99 120 LEU A N 1
ATOM 932 C CA . LEU A 1 120 ? 3.203 4.574 6.66 1 99 120 LEU A CA 1
ATOM 933 C C . LEU A 1 120 ? 1.921 4.613 7.488 1 99 120 LEU A C 1
ATOM 935 O O . LEU A 1 120 ? 1.967 4.82 8.703 1 99 120 LEU A O 1
ATOM 939 N N . CYS A 1 121 ? 0.776 4.402 6.883 1 98.94 121 CYS A N 1
ATOM 940 C CA . CYS A 1 121 ? -0.505 4.441 7.578 1 98.94 121 CYS A CA 1
ATOM 941 C C . CYS A 1 121 ? -0.592 3.34 8.625 1 98.94 121 CYS A C 1
ATOM 943 O O . CYS A 1 121 ? -1.07 3.57 9.742 1 98.94 121 CYS A O 1
ATOM 945 N N . LEU A 1 122 ? -0.135 2.189 8.273 1 98.94 122 LEU A N 1
ATOM 946 C CA . LEU A 1 122 ? -0.175 1.072 9.211 1 98.94 122 LEU A CA 1
ATOM 947 C C . LEU A 1 122 ? 0.792 1.3 10.367 1 98.94 122 LEU A C 1
ATOM 949 O O . LEU A 1 122 ? 0.482 0.972 11.516 1 98.94 122 LEU A O 1
ATOM 953 N N . GLN A 1 123 ? 1.933 1.853 10.062 1 98.94 123 GLN A N 1
ATOM 954 C CA . GLN A 1 123 ? 2.863 2.203 11.133 1 98.94 123 GLN A CA 1
ATOM 955 C C . GLN A 1 123 ? 2.262 3.254 12.062 1 98.94 123 GLN A C 1
ATOM 957 O O . GLN A 1 123 ? 2.502 3.23 13.273 1 98.94 123 GLN A O 1
ATOM 962 N N . ALA A 1 124 ? 1.539 4.195 11.5 1 98.88 124 ALA A N 1
ATOM 963 C CA . ALA A 1 124 ? 0.84 5.164 12.344 1 98.88 124 ALA A CA 1
ATOM 964 C C . ALA A 1 124 ? -0.081 4.457 13.336 1 98.88 124 ALA A C 1
ATOM 966 O O . ALA A 1 124 ? -0.029 4.727 14.539 1 98.88 124 ALA A O 1
ATOM 967 N N . THR A 1 125 ? -0.84 3.531 12.859 1 98.31 125 THR A N 1
ATOM 968 C CA . THR 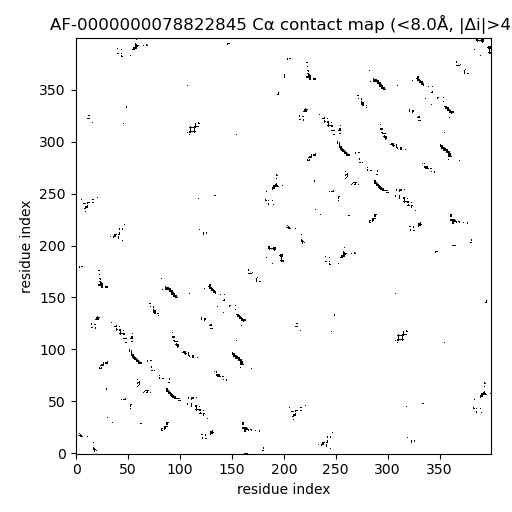A 1 125 ? -1.732 2.754 13.711 1 98.31 125 THR A CA 1
ATOM 969 C C . THR A 1 125 ? -0.942 2.014 14.789 1 98.31 125 THR A C 1
ATOM 971 O O . THR A 1 125 ? -1.288 2.072 15.969 1 98.31 125 THR A O 1
ATOM 974 N N . ALA A 1 126 ? 0.13 1.419 14.383 1 98.5 126 ALA A N 1
ATOM 975 C CA . ALA A 1 126 ? 0.964 0.66 15.312 1 98.5 126 ALA A CA 1
ATOM 976 C C . ALA A 1 126 ? 1.581 1.574 16.359 1 98.5 126 ALA A C 1
ATOM 978 O O . ALA A 1 126 ? 1.88 1.135 17.484 1 98.5 126 ALA A O 1
ATOM 979 N N . SER A 1 127 ? 1.743 2.857 16.062 1 98.44 127 SER A N 1
ATOM 980 C CA . SER A 1 127 ? 2.391 3.828 16.938 1 98.44 127 SER A CA 1
ATOM 981 C C . SER A 1 127 ? 1.364 4.59 17.766 1 98.44 127 SER A C 1
ATOM 983 O O . SER A 1 127 ? 1.706 5.562 18.453 1 98.44 127 SER A O 1
ATOM 985 N N . GLY A 1 128 ? 0.103 4.191 17.672 1 97.44 128 GLY A N 1
ATOM 986 C CA . GLY A 1 128 ? -0.946 4.887 18.391 1 97.44 128 GLY A CA 1
ATOM 987 C C . GLY A 1 128 ? -1.35 6.199 17.75 1 97.44 128 GLY A C 1
ATOM 988 O O . GLY A 1 128 ? -1.961 7.051 18.406 1 97.44 128 GLY A O 1
ATOM 989 N N . LEU A 1 129 ? -0.908 6.434 16.547 1 98.62 129 LEU A N 1
ATOM 990 C CA . LEU A 1 129 ? -1.257 7.609 15.75 1 98.62 129 LEU A CA 1
ATOM 991 C C . LEU A 1 129 ? -2.355 7.281 14.742 1 98.62 129 LEU A C 1
ATOM 993 O O . LEU A 1 129 ? -2.727 6.117 14.578 1 98.62 129 LEU A O 1
ATOM 997 N N . MET A 1 130 ? -2.93 8.328 14.211 1 98.12 130 MET A N 1
ATOM 998 C CA . MET A 1 130 ? -3.885 8.234 13.109 1 98.12 130 MET A CA 1
ATOM 999 C C . MET A 1 130 ? -3.352 8.938 11.867 1 98.12 130 MET A C 1
ATOM 1001 O O . MET A 1 130 ? -2.732 10 11.969 1 98.12 130 MET A O 1
ATOM 1005 N N . ALA A 1 131 ? -3.531 8.32 10.703 1 98.81 131 ALA A N 1
ATOM 1006 C CA . ALA A 1 131 ? -3.125 8.891 9.422 1 98.81 131 ALA A CA 1
ATOM 1007 C C . ALA A 1 131 ? -4.289 8.906 8.438 1 98.81 131 ALA A C 1
ATOM 1009 O O . ALA A 1 131 ? -4.984 7.902 8.273 1 98.81 131 ALA A O 1
ATOM 1010 N N . HIS A 1 132 ? -4.504 10.039 7.805 1 98.75 132 HIS A N 1
ATOM 1011 C CA . HIS A 1 132 ? -5.547 10.203 6.801 1 98.75 132 HIS A CA 1
ATOM 1012 C C . HIS A 1 132 ? -4.973 10.734 5.492 1 98.75 132 HIS A C 1
ATOM 1014 O O . HIS A 1 132 ? -4.465 11.859 5.445 1 98.75 132 HIS A O 1
ATOM 1020 N N . GLN A 1 133 ? -5.074 9.938 4.445 1 98.88 133 GLN A N 1
ATOM 1021 C CA . GLN A 1 133 ? -4.656 10.367 3.115 1 98.88 133 GLN A CA 1
ATOM 1022 C C . GLN A 1 133 ? -5.727 11.227 2.455 1 98.88 133 GLN A C 1
ATOM 1024 O O . GLN A 1 133 ? -6.922 11.016 2.67 1 98.88 133 GLN A O 1
ATOM 1029 N N . MET A 1 134 ? -5.242 12.188 1.595 1 98.62 134 MET A N 1
ATOM 1030 C CA . MET A 1 134 ? -6.203 13.055 0.918 1 98.62 134 MET A CA 1
ATOM 1031 C C . MET A 1 134 ? -5.668 13.508 -0.438 1 98.62 134 MET A C 1
ATOM 1033 O O . MET A 1 134 ? -4.457 13.633 -0.623 1 98.62 134 MET A O 1
ATOM 1037 N N . ALA A 1 135 ? -6.555 13.75 -1.405 1 97.62 135 ALA A N 1
ATOM 1038 C CA . ALA A 1 135 ? -6.223 14.289 -2.723 1 97.62 135 ALA A CA 1
ATOM 1039 C C . ALA A 1 135 ? -6.738 15.719 -2.879 1 97.62 135 ALA A C 1
ATOM 1041 O O . ALA A 1 135 ? -6.426 16.391 -3.861 1 97.62 135 ALA A O 1
ATOM 1042 N N . GLY A 1 136 ? -7.504 16.266 -2.008 1 98 136 GLY A N 1
ATOM 1043 C CA . GLY A 1 136 ? -8.102 17.578 -2.121 1 98 136 GLY A CA 1
ATOM 1044 C C . GLY A 1 136 ? -7.125 18.703 -1.815 1 98 136 GLY A C 1
ATOM 1045 O O . GLY A 1 136 ? -7.223 19.344 -0.769 1 98 136 GLY A O 1
ATOM 1046 N N . PHE A 1 137 ? -6.18 18.984 -2.746 1 98.75 137 PHE A N 1
ATOM 1047 C CA . PHE A 1 137 ? -5.223 20.078 -2.707 1 98.75 137 PHE A CA 1
ATOM 1048 C C . PHE A 1 137 ? -4.887 20.547 -4.117 1 98.75 137 PHE A C 1
ATOM 1050 O O . PHE A 1 137 ? -5.215 19.891 -5.098 1 98.75 137 PHE A O 1
ATOM 1057 N N . ASP A 1 138 ? -4.336 21.734 -4.223 1 98.75 138 ASP A N 1
ATOM 1058 C CA . ASP A 1 138 ? -3.863 22.297 -5.484 1 98.75 138 ASP A CA 1
ATOM 1059 C C . ASP A 1 138 ? -2.434 21.859 -5.781 1 98.75 138 ASP A C 1
ATOM 1061 O O . ASP A 1 138 ? -1.478 22.438 -5.27 1 98.75 138 ASP A O 1
ATOM 1065 N N . ALA A 1 139 ? -2.303 20.906 -6.676 1 98.56 139 ALA A N 1
ATOM 1066 C CA . ALA A 1 139 ? -0.999 20.312 -6.961 1 98.56 139 ALA A CA 1
ATOM 1067 C C . ALA A 1 139 ? -0.062 21.328 -7.598 1 98.56 139 ALA A C 1
ATOM 1069 O O . ALA A 1 139 ? 1.147 21.312 -7.355 1 98.56 139 ALA A O 1
ATOM 1070 N N . GLY A 1 140 ? -0.59 22.141 -8.477 1 98.5 140 GLY A N 1
ATOM 1071 C CA . GLY A 1 140 ? 0.227 23.203 -9.07 1 98.5 140 GLY A CA 1
ATOM 1072 C C . GLY A 1 140 ? 0.802 24.156 -8.039 1 98.5 140 GLY A C 1
ATOM 1073 O O . GLY A 1 140 ? 1.997 24.453 -8.07 1 98.5 140 GLY A O 1
ATOM 1074 N N . LYS A 1 141 ? -0.04 24.594 -7.113 1 98.62 141 LYS A N 1
ATOM 1075 C CA . LYS A 1 141 ? 0.417 25.469 -6.043 1 98.62 141 LYS A CA 1
ATOM 1076 C C . LYS A 1 141 ? 1.442 24.781 -5.156 1 98.62 141 LYS A C 1
ATOM 1078 O O . LYS A 1 141 ? 2.424 25.391 -4.73 1 98.62 141 LYS A O 1
ATOM 1083 N N . LEU A 1 142 ? 1.189 23.547 -4.887 1 98.75 142 LEU A N 1
ATOM 1084 C CA . LEU A 1 142 ? 2.111 22.781 -4.062 1 98.75 142 LEU A CA 1
ATOM 1085 C C . LEU A 1 142 ? 3.475 22.656 -4.738 1 98.75 142 LEU A C 1
ATOM 1087 O O . LEU A 1 142 ? 4.508 22.859 -4.094 1 98.75 142 LEU A O 1
ATOM 1091 N N . ARG A 1 143 ? 3.473 22.312 -6.043 1 98.75 143 ARG A N 1
ATOM 1092 C CA . ARG A 1 143 ? 4.707 22.188 -6.812 1 98.75 143 ARG A CA 1
ATOM 1093 C C . ARG A 1 143 ? 5.5 23.5 -6.77 1 98.75 143 ARG A C 1
ATOM 1095 O O . ARG A 1 143 ? 6.707 23.484 -6.527 1 98.75 143 ARG A O 1
ATOM 1102 N N . ASP A 1 144 ? 4.797 24.578 -6.969 1 98.38 144 ASP A N 1
ATOM 1103 C CA . ASP A 1 144 ? 5.445 25.891 -6.988 1 98.38 144 ASP A CA 1
ATOM 1104 C C . ASP A 1 144 ? 6.004 26.234 -5.613 1 98.38 144 ASP A C 1
ATOM 1106 O O . ASP A 1 144 ? 7.148 26.688 -5.496 1 98.38 144 ASP A O 1
ATOM 1110 N N . ALA A 1 145 ? 5.254 25.984 -4.598 1 98.38 145 ALA A N 1
ATOM 1111 C CA . ALA A 1 145 ? 5.609 26.391 -3.236 1 98.38 145 ALA A CA 1
ATOM 1112 C C . ALA A 1 145 ? 6.867 25.656 -2.764 1 98.38 145 ALA A C 1
ATOM 1114 O O . ALA A 1 145 ? 7.652 26.219 -1.991 1 98.38 145 ALA A O 1
ATOM 1115 N N . PHE A 1 146 ? 7.066 24.484 -3.289 1 98.56 146 PHE A N 1
ATOM 1116 C CA . PHE A 1 146 ? 8.164 23.703 -2.74 1 98.56 146 PHE A CA 1
ATOM 1117 C C . PHE A 1 146 ? 9.133 23.281 -3.838 1 98.56 146 PHE A C 1
ATOM 1119 O O . PHE A 1 146 ? 9.961 22.391 -3.639 1 98.56 146 PHE A O 1
ATOM 1126 N N . ALA A 1 147 ? 8.969 23.812 -5.02 1 97.94 147 ALA A N 1
ATOM 1127 C CA . ALA A 1 147 ? 9.883 23.625 -6.148 1 97.94 147 ALA A CA 1
ATOM 1128 C C . ALA A 1 147 ? 10.039 22.141 -6.484 1 97.94 147 ALA A C 1
ATOM 1130 O O . ALA A 1 147 ? 11.156 21.641 -6.637 1 97.94 147 ALA A O 1
ATOM 1131 N N . ILE A 1 148 ? 8.992 21.438 -6.484 1 98.81 148 ILE A N 1
ATOM 1132 C CA . ILE A 1 148 ? 9 20.016 -6.812 1 98.81 148 ILE A CA 1
ATOM 1133 C C . ILE A 1 148 ? 9.211 19.828 -8.312 1 98.81 148 ILE A C 1
ATOM 1135 O O . ILE A 1 148 ? 8.469 20.406 -9.125 1 98.81 148 ILE A O 1
ATOM 1139 N N . PRO A 1 149 ? 10.18 19.062 -8.711 1 98.69 149 PRO A N 1
ATOM 1140 C CA . PRO A 1 149 ? 10.453 18.891 -10.141 1 98.69 149 PRO A CA 1
ATOM 1141 C C . PRO A 1 149 ? 9.25 18.375 -10.922 1 98.69 149 PRO A C 1
ATOM 1143 O O . PRO A 1 149 ? 8.461 17.578 -10.398 1 98.69 149 PRO A O 1
ATOM 1146 N N . GLU A 1 150 ? 9.164 18.719 -12.18 1 98.25 150 GLU A N 1
ATOM 1147 C CA . GLU A 1 150 ? 8.047 18.359 -13.047 1 98.25 150 GLU A CA 1
ATOM 1148 C C . GLU A 1 150 ? 7.934 16.844 -13.219 1 98.25 150 GLU A C 1
ATOM 1150 O O . GLU A 1 150 ? 6.832 16.312 -13.359 1 98.25 150 GLU A O 1
ATOM 1155 N N . GLN A 1 151 ? 9.039 16.156 -13.156 1 98.38 151 GLN A N 1
ATOM 1156 C CA . GLN A 1 151 ? 9.078 14.719 -13.352 1 98.38 151 GLN A CA 1
ATOM 1157 C C . GLN A 1 151 ? 8.422 13.977 -12.188 1 98.38 151 GLN A C 1
ATOM 1159 O O . GLN A 1 151 ? 8.016 12.82 -12.328 1 98.38 151 GLN A O 1
ATOM 1164 N N . ILE A 1 152 ? 8.375 14.617 -11.078 1 98.81 152 ILE A N 1
ATOM 1165 C CA . ILE A 1 152 ? 7.828 14.016 -9.875 1 98.81 152 ILE A CA 1
ATOM 1166 C C . ILE A 1 152 ? 6.309 14.156 -9.867 1 98.81 152 ILE A C 1
ATOM 1168 O O . ILE A 1 152 ? 5.781 15.266 -9.914 1 98.81 152 ILE A O 1
ATOM 1172 N N . GLU A 1 153 ? 5.641 13.031 -9.828 1 98.88 153 GLU A N 1
ATOM 1173 C CA . GLU A 1 153 ? 4.184 13.039 -9.727 1 98.88 153 GLU A CA 1
ATOM 1174 C C . GLU A 1 153 ? 3.734 13.312 -8.289 1 98.88 153 GLU A C 1
ATOM 1176 O O . GLU A 1 153 ? 4.105 12.578 -7.371 1 98.88 153 GLU A O 1
ATOM 1181 N N . ILE A 1 154 ? 3.006 14.367 -8.094 1 98.94 154 ILE A N 1
ATOM 1182 C CA . ILE A 1 154 ? 2.367 14.664 -6.816 1 98.94 154 ILE A CA 1
ATOM 1183 C C . ILE A 1 154 ? 1.075 13.859 -6.688 1 98.94 154 ILE A C 1
ATOM 1185 O O . ILE A 1 154 ? 0.169 13.992 -7.516 1 98.94 154 ILE A O 1
ATOM 1189 N N . ILE A 1 155 ? 0.913 13.086 -5.617 1 98.88 155 ILE A N 1
ATOM 1190 C CA . ILE A 1 155 ? -0.165 12.102 -5.617 1 98.88 155 ILE A CA 1
ATOM 1191 C C . ILE A 1 155 ? -1.146 12.414 -4.488 1 98.88 155 ILE A C 1
ATOM 1193 O O . ILE A 1 155 ? -2.324 12.68 -4.734 1 98.88 155 ILE A O 1
ATOM 1197 N N . ALA A 1 156 ? -0.678 12.391 -3.27 1 98.94 156 ALA A N 1
ATOM 1198 C CA . ALA A 1 156 ? -1.546 12.547 -2.104 1 98.94 156 ALA A CA 1
ATOM 1199 C C . ALA A 1 156 ? -0.828 13.281 -0.976 1 98.94 156 ALA A C 1
ATOM 1201 O O . ALA A 1 156 ? 0.401 13.391 -0.981 1 98.94 156 ALA A O 1
ATOM 1202 N N . MET A 1 157 ? -1.613 13.797 -0.056 1 98.94 157 MET A N 1
ATOM 1203 C CA . MET A 1 157 ? -1.087 14.234 1.232 1 98.94 157 MET A CA 1
ATOM 1204 C C . MET A 1 157 ? -1.667 13.406 2.371 1 98.94 157 MET A C 1
ATOM 1206 O O . MET A 1 157 ? -2.762 12.852 2.246 1 98.94 157 MET A O 1
ATOM 1210 N N . VAL A 1 158 ? -0.905 13.328 3.418 1 98.94 158 VAL A N 1
ATOM 1211 C CA . VAL A 1 158 ? -1.33 12.562 4.586 1 98.94 158 VAL A CA 1
ATOM 1212 C C . VAL A 1 158 ? -1.287 13.453 5.828 1 98.94 158 VAL A C 1
ATOM 1214 O O . VAL A 1 158 ? -0.255 14.055 6.133 1 98.94 158 VAL A O 1
ATOM 1217 N N . ALA A 1 159 ? -2.406 13.594 6.547 1 98.94 159 ALA A N 1
ATOM 1218 C CA . ALA A 1 159 ? -2.428 14.18 7.883 1 98.94 159 ALA A CA 1
ATOM 1219 C C . ALA A 1 159 ? -2.158 13.125 8.953 1 98.94 159 ALA A C 1
ATOM 1221 O O . ALA A 1 159 ? -2.732 12.031 8.914 1 98.94 159 ALA A O 1
ATOM 1222 N N . VAL A 1 160 ? -1.275 13.43 9.852 1 98.94 160 VAL A N 1
ATOM 1223 C CA . VAL A 1 160 ? -0.935 12.477 10.906 1 98.94 160 VAL A CA 1
ATOM 1224 C C . VAL A 1 160 ? -0.992 13.164 12.266 1 98.94 160 VAL A C 1
ATOM 1226 O O . VAL 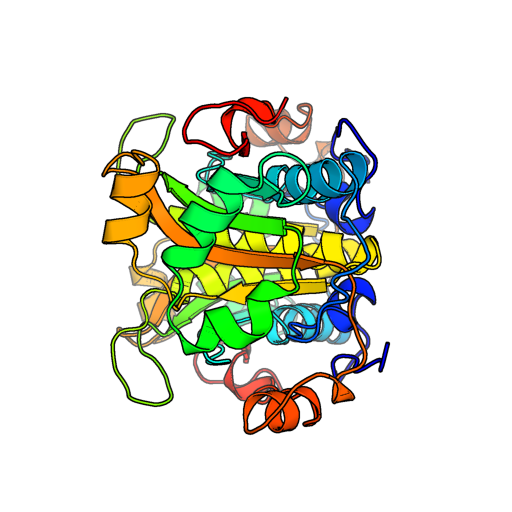A 1 160 ? -0.55 14.312 12.406 1 98.94 160 VAL A O 1
ATOM 1229 N N . GLY A 1 161 ? -1.48 12.477 13.219 1 98.81 161 GLY A N 1
ATOM 1230 C CA . GLY A 1 161 ? -1.555 12.945 14.594 1 98.81 161 GLY A CA 1
ATOM 1231 C C . GLY A 1 161 ? -2.312 11.992 15.5 1 98.81 161 GLY A C 1
ATOM 1232 O O . GLY A 1 161 ? -2.635 10.875 15.109 1 98.81 161 GLY A O 1
ATOM 1233 N N . TYR A 1 162 ? -2.5 12.422 16.703 1 98.5 162 TYR A N 1
ATOM 1234 C CA . TYR A 1 162 ? -3.303 11.648 17.641 1 98.5 162 TYR A CA 1
ATOM 1235 C C . TYR A 1 162 ? -4.789 11.898 17.422 1 98.5 162 TYR A C 1
ATOM 1237 O O . TYR A 1 162 ? -5.211 13.039 17.203 1 98.5 162 TYR A O 1
ATOM 1245 N N . ALA A 1 163 ? -5.516 10.82 17.484 1 97.5 163 ALA A N 1
ATOM 1246 C CA . ALA A 1 163 ? -6.961 10.93 17.312 1 97.5 163 ALA A CA 1
ATOM 1247 C C . ALA A 1 163 ? -7.598 11.688 18.469 1 97.5 163 ALA A C 1
ATOM 1249 O O . ALA A 1 163 ? -7.176 11.547 19.625 1 97.5 163 ALA A O 1
ATOM 1250 N N . ALA A 1 164 ? -8.578 12.492 18.156 1 97.06 164 ALA A N 1
ATOM 1251 C CA . ALA A 1 164 ? -9.422 13.172 19.141 1 97.06 164 ALA A CA 1
ATOM 1252 C C . ALA A 1 164 ? -10.852 12.633 19.109 1 97.06 164 ALA A C 1
ATOM 1254 O O . ALA A 1 164 ? -11.188 11.812 18.25 1 97.06 164 ALA A O 1
ATOM 1255 N N . ASP A 1 165 ? -11.633 13.094 20.094 1 95.06 165 ASP A N 1
ATOM 1256 C CA . ASP A 1 165 ? -13.055 12.758 20.094 1 95.06 165 ASP A CA 1
ATOM 1257 C C . ASP A 1 165 ? -13.742 13.289 18.828 1 95.06 165 ASP A C 1
ATOM 1259 O O . ASP A 1 165 ? -13.641 14.477 18.516 1 95.06 165 ASP A O 1
ATOM 1263 N N . PRO A 1 166 ? -14.43 12.414 18.156 1 93.94 166 PRO A N 1
ATOM 1264 C CA . PRO A 1 166 ? -15.133 12.883 16.953 1 93.94 166 PRO A CA 1
ATOM 1265 C C . PRO A 1 166 ? -16.125 14 17.25 1 93.94 166 PRO A C 1
ATOM 1267 O O . PRO A 1 166 ? -16.562 14.695 16.344 1 93.94 166 PRO A O 1
ATOM 1270 N N . ALA A 1 167 ? -16.5 14.164 18.453 1 91.75 167 ALA A N 1
ATOM 1271 C CA . ALA A 1 167 ? -17.422 15.211 18.859 1 91.75 167 ALA A CA 1
ATOM 1272 C C . ALA A 1 167 ? -16.875 16.594 18.531 1 91.75 167 ALA A C 1
ATOM 1274 O O . ALA A 1 167 ? -17.625 17.578 18.484 1 91.75 167 ALA A O 1
ATOM 1275 N N . THR A 1 168 ? -15.57 16.656 18.328 1 91.94 168 THR A N 1
ATOM 1276 C CA . THR A 1 168 ? -14.93 17.922 18.016 1 91.94 168 THR A CA 1
ATOM 1277 C C . THR A 1 168 ? -15.234 18.344 16.578 1 91.94 168 THR A C 1
ATOM 1279 O O . THR A 1 168 ? -15.008 19.5 16.203 1 91.94 168 THR A O 1
ATOM 1282 N N . LEU A 1 169 ? -15.703 17.422 15.773 1 94.81 169 LEU A N 1
ATOM 1283 C CA . LEU A 1 169 ? -16.016 17.703 14.383 1 94.81 169 LEU A CA 1
ATOM 1284 C C . LEU A 1 169 ? -17.438 18.266 14.25 1 94.81 169 LEU A C 1
ATOM 1286 O O . LEU A 1 169 ? -18.203 18.219 15.203 1 94.81 169 LEU A O 1
ATOM 1290 N N . GLU A 1 170 ? -17.641 18.859 13.062 1 91.56 170 GLU A N 1
ATOM 1291 C CA . GLU A 1 170 ? -18.953 19.438 12.805 1 91.56 170 GLU A CA 1
ATOM 1292 C C . GLU A 1 170 ? -19.469 19.031 11.422 1 91.56 170 GLU A C 1
ATOM 1294 O O . GLU A 1 170 ? -18.688 18.609 10.57 1 91.56 170 GLU A O 1
ATOM 1299 N N . GLY A 1 171 ? -20.828 19.047 11.312 1 92.19 171 GLY A N 1
ATOM 1300 C CA . GLY A 1 171 ? -21.453 18.891 10.008 1 92.19 171 GLY A CA 1
ATOM 1301 C C . GLY A 1 171 ? -21.25 17.516 9.414 1 92.19 171 GLY A C 1
ATOM 1302 O O . GLY A 1 171 ? -21.312 16.5 10.117 1 92.19 171 GLY A O 1
ATOM 1303 N N . GLU A 1 172 ? -21.094 17.516 8.117 1 90.56 172 GLU A N 1
ATOM 1304 C CA . GLU A 1 172 ? -21.016 16.281 7.336 1 90.56 172 GLU A CA 1
ATOM 1305 C C . GLU A 1 172 ? -19.781 15.461 7.723 1 90.56 172 GLU A C 1
ATOM 1307 O O . GLU A 1 172 ? -19.812 14.234 7.707 1 90.56 172 GLU A O 1
ATOM 1312 N N . VAL A 1 173 ? -18.797 16.125 8.086 1 93.44 173 VAL A N 1
ATOM 1313 C CA . VAL A 1 173 ? -17.547 15.445 8.469 1 93.44 173 VAL A CA 1
ATOM 1314 C C . VAL A 1 173 ? -17.781 14.609 9.727 1 93.44 173 VAL A C 1
ATOM 1316 O O . VAL A 1 173 ? -17.312 13.469 9.82 1 93.44 173 VAL A O 1
ATOM 1319 N N . LYS A 1 174 ? -18.453 15.195 10.688 1 93.69 174 LYS A N 1
ATOM 1320 C CA . LYS A 1 174 ? -18.781 14.484 11.922 1 93.69 174 LYS A CA 1
ATOM 1321 C C . LYS A 1 174 ? -19.641 13.25 11.625 1 93.69 174 LYS A C 1
ATOM 1323 O O . LYS A 1 174 ? -19.391 12.172 12.172 1 93.69 174 LYS A O 1
ATOM 1328 N N . GLU A 1 175 ? -20.609 13.445 10.781 1 92.81 175 GLU A N 1
ATOM 1329 C CA . GLU A 1 175 ? -21.484 12.336 10.43 1 92.81 175 GLU A CA 1
ATOM 1330 C C . GLU A 1 175 ? -20.703 11.188 9.805 1 92.81 175 GLU A C 1
ATOM 1332 O O . GLU A 1 175 ? -20.922 10.023 10.141 1 92.81 175 GLU A O 1
ATOM 1337 N N . GLY A 1 176 ? -19.828 11.492 8.914 1 90.94 176 GLY A N 1
ATOM 1338 C CA . GLY A 1 176 ? -18.984 10.477 8.305 1 90.94 176 GLY A CA 1
ATOM 1339 C C . GLY A 1 176 ? -18.078 9.773 9.297 1 90.94 176 GLY A C 1
ATOM 1340 O O . GLY A 1 176 ? -17.922 8.555 9.242 1 90.94 176 GLY A O 1
ATOM 1341 N N . GLU A 1 177 ? -17.578 10.57 10.156 1 93.5 177 GLU A N 1
ATOM 1342 C CA . GLU A 1 177 ? -16.688 10.031 11.172 1 93.5 177 GLU A CA 1
ATOM 1343 C C . GLU A 1 177 ? -17.406 9.047 12.086 1 93.5 177 GLU A C 1
ATOM 1345 O O . GLU A 1 177 ? -16.828 8.047 12.508 1 93.5 177 GLU A O 1
ATOM 1350 N N . LEU A 1 178 ? -18.609 9.25 12.367 1 92.19 178 LEU A N 1
ATOM 1351 C CA . LEU A 1 178 ? -19.359 8.461 13.328 1 92.19 178 LEU A CA 1
ATOM 1352 C C . LEU A 1 178 ? -20.031 7.27 12.648 1 92.19 178 LEU A C 1
ATOM 1354 O O . LEU A 1 178 ? -20.469 6.332 13.312 1 92.19 178 LEU A O 1
ATOM 1358 N N . ALA A 1 179 ? -20.156 7.359 11.352 1 90.88 179 ALA A N 1
ATOM 1359 C CA . ALA A 1 179 ? -20.797 6.281 10.609 1 90.88 179 ALA A CA 1
ATOM 1360 C C . ALA A 1 179 ? -20 4.988 10.719 1 90.88 179 ALA A C 1
ATOM 1362 O O . ALA A 1 179 ? -18.781 5.016 10.922 1 90.88 179 ALA A O 1
ATOM 1363 N N . ALA A 1 180 ? -20.719 3.863 10.586 1 90.38 180 ALA A N 1
ATOM 1364 C CA . ALA A 1 180 ? -20.047 2.566 10.547 1 90.38 180 ALA A CA 1
ATOM 1365 C C . ALA A 1 180 ? -19.156 2.451 9.312 1 90.38 180 ALA A C 1
ATOM 1367 O O . ALA A 1 180 ? -19.469 2.99 8.25 1 90.38 180 ALA A O 1
ATOM 1368 N N . ARG A 1 181 ? -18.031 1.689 9.508 1 92.38 181 ARG A N 1
ATOM 1369 C CA . ARG A 1 181 ? -17.172 1.389 8.359 1 92.38 181 ARG A CA 1
ATOM 1370 C C . ARG A 1 181 ? -17.859 0.401 7.418 1 92.38 181 ARG A C 1
ATOM 1372 O O . ARG A 1 181 ? -18.531 -0.529 7.867 1 92.38 181 ARG A O 1
ATOM 1379 N N . SER A 1 182 ? -17.703 0.694 6.156 1 92.31 182 SER A N 1
ATOM 1380 C CA . SER A 1 182 ? -18.25 -0.234 5.172 1 92.31 182 SER A CA 1
ATOM 1381 C C . SER A 1 182 ? -17.312 -0.401 3.982 1 92.31 182 SER A C 1
ATOM 1383 O O . SER A 1 182 ? -16.625 0.544 3.586 1 92.31 182 SER A O 1
ATOM 1385 N N . ARG A 1 183 ? -17.266 -1.621 3.521 1 96.69 183 ARG A N 1
ATOM 1386 C CA . ARG A 1 183 ? -16.578 -1.982 2.285 1 96.69 183 ARG A CA 1
ATOM 1387 C C . ARG A 1 183 ? -17.5 -2.766 1.357 1 96.69 183 ARG A C 1
ATOM 1389 O O . ARG A 1 183 ? -18.453 -3.406 1.813 1 96.69 183 ARG A O 1
ATOM 1396 N N . ARG A 1 184 ? -17.188 -2.625 0.101 1 97.25 184 ARG A N 1
ATOM 1397 C CA . ARG A 1 184 ? -17.875 -3.502 -0.842 1 97.25 184 ARG A CA 1
ATOM 1398 C C . ARG A 1 184 ? -17.688 -4.969 -0.467 1 97.25 184 ARG A C 1
ATOM 1400 O O . ARG A 1 184 ? -16.672 -5.332 0.139 1 97.25 184 ARG A O 1
ATOM 1407 N N . GLU A 1 185 ? -18.656 -5.781 -0.896 1 97.44 185 GLU A N 1
ATOM 1408 C CA . GLU A 1 185 ? -18.562 -7.207 -0.601 1 97.44 185 GLU A CA 1
ATOM 1409 C C . GLU A 1 185 ? -17.344 -7.828 -1.256 1 97.44 185 GLU A C 1
ATOM 1411 O O . GLU A 1 185 ? -16.969 -7.449 -2.369 1 97.44 185 GLU A O 1
ATOM 1416 N N . LEU A 1 186 ? -16.812 -8.812 -0.54 1 98.25 186 LEU A N 1
ATOM 1417 C CA . LEU A 1 186 ? -15.586 -9.469 -0.975 1 98.25 186 LEU A CA 1
ATOM 1418 C C . LEU A 1 186 ? -15.711 -9.953 -2.416 1 98.25 186 LEU A C 1
ATOM 1420 O O . LEU A 1 186 ? -14.82 -9.719 -3.232 1 98.25 186 LEU A O 1
ATOM 1424 N N . GLY A 1 187 ? -16.812 -10.523 -2.805 1 98.19 187 GLY A N 1
ATOM 1425 C CA . GLY A 1 187 ? -17.031 -11.141 -4.105 1 98.19 187 GLY A CA 1
ATOM 1426 C C . GLY A 1 187 ? -17.172 -10.133 -5.23 1 98.19 187 GLY A C 1
ATOM 1427 O O . GLY A 1 187 ? -17.125 -10.5 -6.406 1 98.19 187 GLY A O 1
ATOM 1428 N N . GLU A 1 188 ? -17.375 -8.852 -4.91 1 98.06 188 GLU A N 1
ATOM 1429 C CA . GLU A 1 188 ? -17.484 -7.805 -5.922 1 98.06 188 GLU A CA 1
ATOM 1430 C C . GLU A 1 188 ? -16.109 -7.41 -6.461 1 98.06 188 GLU A C 1
ATOM 1432 O O . GLU A 1 188 ? -16 -6.898 -7.578 1 98.06 188 GLU A O 1
ATOM 1437 N N . LEU A 1 189 ? -15.078 -7.715 -5.641 1 98.56 189 LEU A N 1
ATOM 1438 C CA . LEU A 1 189 ? -13.766 -7.152 -5.941 1 98.56 189 LEU A CA 1
ATOM 1439 C C . LEU A 1 189 ? -12.75 -8.258 -6.195 1 98.56 189 LEU A C 1
ATOM 1441 O O . LEU A 1 189 ? -11.695 -8.008 -6.785 1 98.56 189 LEU A O 1
ATOM 1445 N N . PHE A 1 190 ? -13.062 -9.43 -5.723 1 98.88 190 PHE A N 1
ATOM 1446 C CA . PHE A 1 190 ? -12.125 -10.547 -5.777 1 98.88 190 PHE A CA 1
ATOM 1447 C C . PHE A 1 190 ? -12.758 -11.75 -6.461 1 98.88 190 PHE A C 1
ATOM 1449 O O . PHE A 1 190 ? -13.875 -12.148 -6.121 1 98.88 190 PHE A O 1
ATOM 1456 N N . PHE A 1 191 ? -11.992 -12.32 -7.402 1 98.88 191 PHE A N 1
ATOM 1457 C CA . PHE A 1 191 ? -12.555 -13.312 -8.312 1 98.88 191 PHE A CA 1
ATOM 1458 C C . PHE A 1 191 ? -11.797 -14.625 -8.211 1 98.88 191 PHE A C 1
ATOM 1460 O O . PHE A 1 191 ? -10.578 -14.633 -8 1 98.88 191 PHE A O 1
ATOM 1467 N N . ASP A 1 192 ? -12.492 -15.688 -8.414 1 98.56 192 ASP A N 1
ATOM 1468 C CA . ASP A 1 192 ? -11.969 -17.047 -8.281 1 98.56 192 ASP A CA 1
ATOM 1469 C C . ASP A 1 192 ? -11.703 -17.656 -9.648 1 98.56 192 ASP A C 1
ATOM 1471 O O . ASP A 1 192 ? -12.633 -18.062 -10.352 1 98.56 192 ASP A O 1
ATOM 1475 N N . SER A 1 193 ? -10.492 -17.766 -10.055 1 98.25 193 SER A N 1
ATOM 1476 C CA . SER A 1 193 ? -9.961 -18.516 -11.18 1 98.25 193 SER A CA 1
ATOM 1477 C C . SER A 1 193 ? -10.359 -17.875 -12.508 1 98.25 193 SER A C 1
ATOM 1479 O O . SER A 1 193 ? -9.875 -18.281 -13.57 1 98.25 193 SER A O 1
ATOM 1481 N N . ALA A 1 194 ? -11.266 -16.922 -12.469 1 97.38 194 ALA A N 1
ATOM 1482 C CA . ALA A 1 194 ? -11.742 -16.281 -13.695 1 97.38 194 ALA A CA 1
ATOM 1483 C C . ALA A 1 194 ? -12.297 -14.883 -13.406 1 97.38 194 ALA A C 1
ATOM 1485 O O . ALA A 1 194 ? -12.781 -14.617 -12.312 1 97.38 194 ALA A O 1
ATOM 1486 N N . TRP A 1 195 ? -12.312 -14.07 -14.422 1 98.31 195 TRP A N 1
ATOM 1487 C CA . TRP A 1 195 ? -12.875 -12.727 -14.289 1 98.31 195 TRP A CA 1
ATOM 1488 C C . TRP A 1 195 ? -14.367 -12.789 -13.969 1 98.31 195 TRP A C 1
ATOM 1490 O O . TRP A 1 195 ? -15.109 -13.531 -14.609 1 98.31 195 TRP A O 1
ATOM 1500 N N . GLY A 1 196 ? -14.711 -12.062 -12.992 1 97.38 196 GLY A N 1
ATOM 1501 C CA . GLY A 1 196 ? -16.125 -11.906 -12.688 1 97.38 196 GLY A CA 1
ATOM 1502 C C . GLY A 1 196 ? -16.688 -13.031 -11.844 1 97.38 196 GLY A C 1
ATOM 1503 O O . GLY A 1 196 ? -17.859 -13 -11.453 1 97.38 196 GLY A O 1
ATOM 1504 N N . LYS A 1 197 ? -15.922 -14.102 -11.602 1 98.38 197 LYS A N 1
ATOM 1505 C CA . LYS A 1 197 ? -16.359 -15.18 -10.719 1 98.38 197 LYS A CA 1
ATOM 1506 C C . LYS A 1 197 ? -16.047 -14.875 -9.266 1 98.38 197 LYS A C 1
ATOM 1508 O O . LYS A 1 197 ? -14.883 -14.977 -8.844 1 98.38 197 LYS A O 1
ATOM 1513 N N . PRO A 1 198 ? -17.047 -14.594 -8.508 1 98.56 198 PRO A N 1
ATOM 1514 C CA . PRO A 1 198 ? -16.797 -14.133 -7.141 1 98.56 198 PRO A CA 1
ATOM 1515 C C . PRO A 1 198 ? -16.031 -15.164 -6.309 1 98.56 198 PRO A C 1
ATOM 1517 O O . PRO A 1 198 ? -16.281 -16.375 -6.43 1 98.56 198 PRO A O 1
ATOM 1520 N N . ILE A 1 199 ? -15.211 -14.742 -5.418 1 98.38 199 ILE A N 1
ATOM 1521 C CA . ILE A 1 199 ? -14.367 -15.594 -4.59 1 98.38 199 ILE A CA 1
ATOM 1522 C C . ILE A 1 199 ? -15.203 -16.25 -3.49 1 98.38 199 ILE A C 1
ATOM 1524 O O . ILE A 1 199 ? -14.82 -17.266 -2.932 1 98.38 199 ILE A O 1
ATOM 1528 N N . VAL A 1 200 ? -16.359 -15.547 -3.146 1 95.5 200 VAL A N 1
ATOM 1529 C CA . VAL A 1 200 ? -17.312 -16.062 -2.172 1 95.5 200 VAL A CA 1
ATOM 1530 C C . VAL A 1 200 ? -18.719 -15.93 -2.715 1 95.5 200 VAL A C 1
ATOM 1532 O O . VAL A 1 200 ? -19 -15.062 -3.545 1 95.5 200 VAL A O 1
ATOM 1535 N N . MET B 1 1 ? 12.711 -20.391 8.523 1 51.44 1 MET B N 1
ATOM 1536 C CA . MET B 1 1 ? 12.828 -19.406 7.453 1 51.44 1 MET B CA 1
ATOM 1537 C C . MET B 1 1 ? 13.797 -18.297 7.844 1 51.44 1 MET B C 1
ATOM 1539 O O . MET B 1 1 ? 13.836 -17.875 9.008 1 51.44 1 MET B O 1
ATOM 1543 N N . SER B 1 2 ? 14.914 -18.141 7.066 1 61.78 2 SER B N 1
ATOM 1544 C CA . SER B 1 2 ? 15.898 -17.125 7.434 1 61.78 2 SER B CA 1
ATOM 1545 C C . SER B 1 2 ? 15.258 -15.766 7.617 1 61.78 2 SER B C 1
ATOM 1547 O O . SER B 1 2 ? 14.43 -15.344 6.805 1 61.78 2 SER B O 1
ATOM 1549 N N . LYS B 1 3 ? 15.273 -15.336 8.742 1 78.62 3 LYS B N 1
ATOM 1550 C CA . LYS B 1 3 ? 14.766 -14.008 9.078 1 78.62 3 LYS B CA 1
ATOM 1551 C C . LYS B 1 3 ? 15.727 -12.922 8.609 1 78.62 3 LYS B C 1
ATOM 1553 O O . LYS B 1 3 ? 16.922 -12.961 8.922 1 78.62 3 LYS B O 1
ATOM 1558 N N . LYS B 1 4 ? 15.266 -12.156 7.758 1 84.81 4 LYS B N 1
ATOM 1559 C CA . LYS B 1 4 ? 15.977 -10.977 7.27 1 84.81 4 LYS B CA 1
ATOM 1560 C C . LYS B 1 4 ? 15.18 -9.703 7.52 1 84.81 4 LYS B C 1
ATOM 1562 O O . LYS B 1 4 ? 14.711 -9.062 6.578 1 84.81 4 LYS B O 1
ATOM 1567 N N . PRO B 1 5 ? 15.18 -9.328 8.789 1 89.31 5 PRO B N 1
ATOM 1568 C CA . PRO B 1 5 ? 14.328 -8.156 9.047 1 89.31 5 PRO B CA 1
ATOM 1569 C C . PRO B 1 5 ? 14.891 -6.875 8.438 1 89.31 5 PRO B C 1
ATOM 1571 O O . PRO B 1 5 ? 16.109 -6.77 8.219 1 89.31 5 PRO B O 1
ATOM 1574 N N . ALA B 1 6 ? 13.953 -5.926 8.188 1 95.31 6 ALA B N 1
ATOM 1575 C CA . ALA B 1 6 ? 14.336 -4.59 7.742 1 95.31 6 ALA B CA 1
ATOM 1576 C C . ALA B 1 6 ? 15.32 -3.951 8.719 1 95.31 6 ALA B C 1
ATOM 1578 O O . ALA B 1 6 ? 15.156 -4.051 9.938 1 95.31 6 ALA B O 1
ATOM 1579 N N . VAL B 1 7 ? 16.359 -3.352 8.211 1 95.5 7 VAL B N 1
ATOM 1580 C CA . VAL B 1 7 ? 17.297 -2.568 9.008 1 95.5 7 VAL B CA 1
ATOM 1581 C C . VAL B 1 7 ? 16.828 -1.114 9.07 1 95.5 7 VAL B C 1
ATOM 1583 O O . VAL B 1 7 ? 16.875 -0.402 8.062 1 95.5 7 VAL B O 1
ATOM 1586 N N . THR B 1 8 ? 16.438 -0.705 10.25 1 97.31 8 THR B N 1
ATOM 1587 C CA . THR B 1 8 ? 15.852 0.625 10.414 1 97.31 8 THR B CA 1
ATOM 1588 C C . THR B 1 8 ? 16.562 1.389 11.523 1 97.31 8 THR B C 1
ATOM 1590 O O . THR B 1 8 ? 17.156 0.783 12.422 1 97.31 8 THR B O 1
ATOM 1593 N N . SER B 1 9 ? 16.547 2.688 11.438 1 97.88 9 SER B N 1
ATOM 1594 C CA . SER B 1 9 ? 17.219 3.52 12.438 1 97.88 9 SER B CA 1
ATOM 1595 C C . SER B 1 9 ? 16.422 3.564 13.734 1 97.88 9 SER B C 1
ATOM 1597 O O . SER B 1 9 ? 16.953 3.902 14.789 1 97.88 9 SER B O 1
ATOM 1599 N N . VAL B 1 10 ? 15.125 3.277 13.695 1 98.12 10 VAL B N 1
ATOM 1600 C CA . VAL B 1 10 ? 14.227 3.121 14.836 1 98.12 10 VAL B CA 1
ATOM 1601 C C . VAL B 1 10 ? 13.32 1.914 14.625 1 98.12 10 VAL B C 1
ATOM 1603 O O . VAL B 1 10 ? 13.039 1.535 13.484 1 98.12 10 VAL B O 1
ATOM 1606 N N . PRO B 1 11 ? 12.859 1.313 15.695 1 98.06 11 PRO B N 1
ATOM 1607 C CA . PRO B 1 11 ? 11.984 0.15 15.516 1 98.06 11 PRO B CA 1
ATOM 1608 C C . PRO B 1 11 ? 10.688 0.491 14.781 1 98.06 11 PRO B C 1
ATOM 1610 O O . PRO B 1 11 ? 10.125 1.568 14.984 1 98.06 11 PRO B O 1
ATOM 1613 N N . ILE B 1 12 ? 10.234 -0.431 13.961 1 98.56 12 ILE B N 1
ATOM 1614 C CA . ILE B 1 12 ? 8.938 -0.318 13.305 1 98.56 12 ILE B CA 1
ATOM 1615 C C . ILE B 1 12 ? 8.117 -1.574 13.57 1 98.56 12 ILE B C 1
ATOM 1617 O O . ILE B 1 12 ? 8.578 -2.498 14.242 1 98.56 12 ILE B O 1
ATOM 1621 N N . ASP B 1 13 ? 6.875 -1.543 13.125 1 98.44 13 ASP B N 1
ATOM 1622 C CA . ASP B 1 13 ? 5.984 -2.691 13.258 1 98.44 13 ASP B CA 1
ATOM 1623 C C . ASP B 1 13 ? 6.656 -3.969 12.758 1 98.44 13 ASP B C 1
ATOM 1625 O O . ASP B 1 13 ? 7.242 -3.986 11.672 1 98.44 13 ASP B O 1
ATOM 1629 N N . SER B 1 14 ? 6.535 -5.07 13.492 1 97.5 14 SER B N 1
ATOM 1630 C CA . SER B 1 14 ? 7.285 -6.293 13.219 1 97.5 14 SER B CA 1
ATOM 1631 C C . SER B 1 14 ? 6.82 -6.945 11.922 1 97.5 14 SER B C 1
ATOM 1633 O O . SER B 1 14 ? 7.613 -7.57 11.219 1 97.5 14 SER B O 1
ATOM 1635 N N . THR B 1 15 ? 5.504 -6.82 11.633 1 98.06 15 THR B N 1
ATOM 1636 C CA . THR B 1 15 ? 5.012 -7.395 10.383 1 98.06 15 THR B CA 1
ATOM 1637 C C . THR B 1 15 ? 5.617 -6.672 9.188 1 98.06 15 THR B C 1
ATOM 1639 O O . THR B 1 15 ? 6 -7.309 8.203 1 98.06 15 THR B O 1
ATOM 1642 N N . ILE B 1 16 ? 5.707 -5.355 9.289 1 98.56 16 ILE B N 1
ATOM 1643 C CA . ILE B 1 16 ? 6.332 -4.578 8.227 1 98.56 16 ILE B CA 1
ATOM 1644 C C . ILE B 1 16 ? 7.816 -4.922 8.141 1 98.56 16 ILE B C 1
ATOM 1646 O O . ILE B 1 16 ? 8.336 -5.164 7.047 1 98.56 16 ILE B O 1
ATOM 1650 N N . ALA B 1 17 ? 8.438 -4.996 9.25 1 97.88 17 ALA B N 1
ATOM 1651 C CA . ALA B 1 17 ? 9.867 -5.289 9.281 1 97.88 17 ALA B CA 1
ATOM 1652 C C . ALA B 1 17 ? 10.156 -6.68 8.727 1 97.88 17 ALA B C 1
ATOM 1654 O O . ALA B 1 17 ? 11.219 -6.914 8.141 1 97.88 17 ALA B O 1
ATOM 1655 N N . GLY B 1 18 ? 9.219 -7.566 8.922 1 97.06 18 GLY B N 1
ATOM 1656 C CA . GLY B 1 18 ? 9.445 -8.961 8.57 1 97.06 18 GLY B CA 1
ATOM 1657 C C . GLY B 1 18 ? 9.023 -9.297 7.156 1 97.06 18 GLY B C 1
ATOM 1658 O O . GLY B 1 18 ? 9.297 -10.391 6.66 1 97.06 18 GLY B O 1
ATOM 1659 N N . ARG B 1 19 ? 8.344 -8.406 6.488 1 97.56 19 ARG B N 1
ATOM 1660 C CA . ARG B 1 19 ? 7.879 -8.68 5.133 1 97.56 19 ARG B CA 1
ATOM 1661 C C . ARG B 1 19 ? 9.047 -8.758 4.156 1 97.56 19 ARG B C 1
ATOM 1663 O O . ARG B 1 19 ? 9.852 -7.832 4.07 1 97.56 19 ARG B O 1
ATOM 1670 N N . TRP B 1 20 ? 9.109 -9.805 3.406 1 94.06 20 TRP B N 1
ATOM 1671 C CA . TRP B 1 20 ? 10.164 -10.062 2.428 1 94.06 20 TRP B CA 1
ATOM 1672 C C . TRP B 1 20 ? 9.586 -10.688 1.16 1 94.06 20 TRP B C 1
ATOM 1674 O O . TRP B 1 20 ? 8.68 -11.523 1.229 1 94.06 20 TRP B O 1
ATOM 1684 N N . SER B 1 21 ? 10.141 -10.273 0.061 1 96.19 21 SER B N 1
ATOM 1685 C CA . SER B 1 21 ? 9.727 -10.836 -1.218 1 96.19 21 SER B CA 1
ATOM 1686 C C . SER B 1 21 ? 10.68 -11.938 -1.672 1 96.19 21 SER B C 1
ATOM 1688 O O . SER B 1 21 ? 11.484 -11.727 -2.582 1 96.19 21 SER B O 1
ATOM 1690 N N . GLY B 1 22 ? 10.547 -13.055 -1.067 1 95.81 22 GLY B N 1
ATOM 1691 C CA . GLY B 1 22 ? 11.398 -14.172 -1.441 1 95.81 22 GLY B CA 1
ATOM 1692 C C . GLY B 1 22 ? 10.898 -14.922 -2.662 1 95.81 22 GLY B C 1
ATOM 1693 O O . GLY B 1 22 ? 9.797 -14.664 -3.146 1 95.81 22 GLY B O 1
ATOM 1694 N N . ARG B 1 23 ? 11.711 -15.93 -3.135 1 97.5 23 ARG B N 1
ATOM 1695 C CA . ARG B 1 23 ? 11.367 -16.625 -4.371 1 97.5 23 ARG B CA 1
ATOM 1696 C C . ARG B 1 23 ? 11.398 -18.125 -4.18 1 97.5 23 ARG B C 1
ATOM 1698 O O . ARG B 1 23 ? 11.062 -18.891 -5.094 1 97.5 23 ARG B O 1
ATOM 1705 N N . ALA B 1 24 ? 11.828 -18.547 -3.041 1 97.62 24 ALA B N 1
ATOM 1706 C CA . ALA B 1 24 ? 11.82 -19.984 -2.748 1 97.62 24 ALA B CA 1
ATOM 1707 C C . ALA B 1 24 ? 10.523 -20.406 -2.07 1 97.62 24 ALA B C 1
ATOM 1709 O O . ALA B 1 24 ? 10.25 -20 -0.936 1 97.62 24 ALA B O 1
ATOM 1710 N N . TYR B 1 25 ? 9.758 -21.25 -2.766 1 97.94 25 TYR B N 1
ATOM 1711 C CA . TYR B 1 25 ? 8.484 -21.703 -2.217 1 97.94 25 TYR B CA 1
ATOM 1712 C C . TYR B 1 25 ? 8.5 -23.219 -1.978 1 97.94 25 TYR B C 1
ATOM 1714 O O . TYR B 1 25 ? 9.125 -23.953 -2.732 1 97.94 25 TYR B O 1
ATOM 1722 N N . ASP B 1 26 ? 7.879 -23.609 -0.894 1 97.94 26 ASP B N 1
ATOM 1723 C CA . ASP B 1 26 ? 7.68 -25.031 -0.599 1 97.94 26 ASP B CA 1
ATOM 1724 C C . ASP B 1 26 ? 6.52 -25.609 -1.409 1 97.94 26 ASP B C 1
ATOM 1726 O O . ASP B 1 26 ? 5.355 -25.422 -1.046 1 97.94 26 ASP B O 1
ATOM 1730 N N . ALA B 1 27 ? 6.77 -26.359 -2.418 1 96.5 27 ALA B N 1
ATOM 1731 C CA . ALA B 1 27 ? 5.773 -26.859 -3.367 1 96.5 27 ALA B CA 1
ATOM 1732 C C . ALA B 1 27 ? 4.82 -27.844 -2.695 1 96.5 27 ALA B C 1
ATOM 1734 O O . ALA B 1 27 ? 3.736 -28.109 -3.217 1 96.5 27 ALA B O 1
ATOM 1735 N N . SER B 1 28 ? 5.184 -28.359 -1.599 1 97.31 28 SER B N 1
ATOM 1736 C CA . SER B 1 28 ? 4.395 -29.406 -0.965 1 97.31 28 SER B CA 1
ATOM 1737 C C . SER B 1 28 ? 3.332 -28.828 -0.043 1 97.31 28 SER B C 1
ATOM 1739 O O . SER B 1 28 ? 2.436 -29.547 0.413 1 97.31 28 SER B O 1
ATOM 1741 N N . LYS B 1 29 ? 3.363 -27.578 0.239 1 97.88 29 LYS B N 1
ATOM 1742 C CA . LYS B 1 29 ? 2.451 -26.969 1.209 1 97.88 29 LYS B CA 1
ATOM 1743 C C . LYS B 1 29 ? 1.412 -26.094 0.517 1 97.88 29 LYS B C 1
ATOM 1745 O O . LYS B 1 29 ? 1.755 -25.078 -0.078 1 97.88 29 LYS B O 1
ATOM 1750 N N . PRO B 1 30 ? 0.187 -26.469 0.679 1 98.12 30 PRO B N 1
ATOM 1751 C CA . PRO B 1 30 ? -0.872 -25.625 0.113 1 98.12 30 PRO B CA 1
ATOM 1752 C C . PRO B 1 30 ? -1.195 -24.406 0.985 1 98.12 30 PRO B C 1
ATOM 1754 O O . PRO B 1 30 ? -0.785 -24.359 2.146 1 98.12 30 PRO B O 1
ATOM 1757 N N . VAL B 1 31 ? -1.812 -23.438 0.393 1 98.69 31 VAL B N 1
ATOM 1758 C CA . VAL B 1 31 ? -2.439 -22.328 1.11 1 98.69 31 VAL B CA 1
ATOM 1759 C C . VAL B 1 31 ? -3.92 -22.625 1.335 1 98.69 31 VAL B C 1
ATOM 1761 O O . VAL B 1 31 ? -4.637 -22.969 0.394 1 98.69 31 VAL B O 1
ATOM 1764 N N . THR B 1 32 ? -4.352 -22.5 2.559 1 98.31 32 THR B N 1
ATOM 1765 C CA . THR B 1 32 ? -5.734 -22.859 2.857 1 98.31 32 THR B CA 1
ATOM 1766 C C . THR B 1 32 ? -6.695 -21.797 2.328 1 98.31 32 THR B C 1
ATOM 1768 O O . THR B 1 32 ? -6.301 -20.656 2.098 1 98.31 32 THR B O 1
ATOM 1771 N N . ARG B 1 33 ? -7.918 -22.266 2.191 1 97.81 33 ARG B N 1
ATOM 1772 C CA . ARG B 1 33 ? -8.953 -21.328 1.776 1 97.81 33 ARG B CA 1
ATOM 1773 C C . ARG B 1 33 ? -9.086 -20.172 2.77 1 97.81 33 ARG B C 1
ATOM 1775 O O . ARG B 1 33 ? -9.242 -19.016 2.373 1 97.81 33 ARG B O 1
ATOM 1782 N N . GLU B 1 34 ? -9.062 -20.484 4.02 1 98.5 34 GLU B N 1
ATOM 1783 C CA . GLU B 1 34 ? -9.148 -19.453 5.051 1 98.5 34 GLU B CA 1
ATOM 1784 C C . GLU B 1 34 ? -8.008 -18.453 4.934 1 98.5 34 GLU B C 1
ATOM 1786 O O . GLU B 1 34 ? -8.219 -17.25 5.059 1 98.5 34 GLU B O 1
ATOM 1791 N N . GLN B 1 35 ? -6.785 -18.922 4.719 1 98.75 35 GLN B N 1
ATOM 1792 C CA . GLN B 1 35 ? -5.641 -18.047 4.512 1 98.75 35 GLN B CA 1
ATOM 1793 C C . GLN B 1 35 ? -5.852 -17.156 3.293 1 98.75 35 GLN B C 1
ATOM 1795 O O . GLN B 1 35 ? -5.586 -15.945 3.352 1 98.75 35 GLN B O 1
ATOM 1800 N N . THR B 1 36 ? -6.324 -17.766 2.225 1 98.88 36 THR B N 1
ATOM 1801 C CA . THR B 1 36 ? -6.59 -17 1.012 1 98.88 36 THR B CA 1
ATOM 1802 C C . THR B 1 36 ? -7.598 -15.891 1.285 1 98.88 36 THR B C 1
ATOM 1804 O O . THR B 1 36 ? -7.375 -14.734 0.903 1 98.88 36 THR B O 1
ATOM 1807 N N . ILE B 1 37 ? -8.633 -16.203 1.986 1 98.88 37 ILE B N 1
ATOM 1808 C CA . ILE B 1 37 ? -9.664 -15.219 2.293 1 98.88 37 ILE B CA 1
ATOM 1809 C C . ILE B 1 37 ? -9.086 -14.133 3.197 1 98.88 37 ILE B C 1
ATOM 1811 O O . ILE B 1 37 ? -9.383 -12.945 3.023 1 98.88 37 ILE B O 1
ATOM 1815 N N . ALA B 1 38 ? -8.234 -14.484 4.125 1 98.94 38 ALA B N 1
ATOM 1816 C CA . ALA B 1 38 ? -7.598 -13.492 4.988 1 98.94 38 ALA B CA 1
ATOM 1817 C C . ALA B 1 38 ? -6.766 -12.508 4.172 1 98.94 38 ALA B C 1
ATOM 1819 O O . ALA B 1 38 ? -6.781 -11.305 4.438 1 98.94 38 ALA B O 1
ATOM 1820 N N . LEU B 1 39 ? -6.02 -13.039 3.209 1 98.94 39 LEU B N 1
ATOM 1821 C CA . LEU B 1 39 ? -5.246 -12.172 2.324 1 98.94 39 LEU B CA 1
ATOM 1822 C C . LEU B 1 39 ? -6.148 -11.156 1.635 1 98.94 39 LEU B C 1
ATOM 1824 O O . LEU B 1 39 ? -5.828 -9.961 1.594 1 98.94 39 LEU B O 1
ATOM 1828 N N . LEU B 1 40 ? -7.258 -11.602 1.13 1 98.94 40 LEU B N 1
ATOM 1829 C CA . LEU B 1 40 ? -8.156 -10.773 0.338 1 98.94 40 LEU B CA 1
ATOM 1830 C C . LEU B 1 40 ? -8.914 -9.789 1.226 1 98.94 40 LEU B C 1
ATOM 1832 O O . LEU B 1 40 ? -9.172 -8.656 0.824 1 98.94 40 LEU B O 1
ATOM 1836 N N . GLU B 1 41 ? -9.281 -10.242 2.455 1 98.88 41 GLU B N 1
ATOM 1837 C CA . GLU B 1 41 ? -9.875 -9.328 3.42 1 98.88 41 GLU B CA 1
ATOM 1838 C C . GLU B 1 41 ? -8.922 -8.188 3.771 1 98.88 41 GLU B C 1
ATOM 1840 O O . GLU B 1 41 ? -9.336 -7.031 3.852 1 98.88 41 GLU B O 1
ATOM 1845 N N . ALA B 1 42 ? -7.672 -8.508 3.967 1 98.94 42 ALA B N 1
ATOM 1846 C CA . ALA B 1 42 ? -6.684 -7.473 4.25 1 98.94 42 ALA B CA 1
ATOM 1847 C C . ALA B 1 42 ? -6.613 -6.461 3.109 1 98.94 42 ALA B C 1
ATOM 1849 O O . ALA B 1 42 ? -6.613 -5.25 3.348 1 98.94 42 ALA B O 1
ATOM 1850 N N . ALA B 1 43 ? -6.574 -6.938 1.913 1 98.94 43 ALA B N 1
ATOM 1851 C CA . ALA B 1 43 ? -6.566 -6.059 0.746 1 98.94 43 ALA B CA 1
ATOM 1852 C C . ALA B 1 43 ? -7.828 -5.203 0.695 1 98.94 43 ALA B C 1
ATOM 1854 O O . ALA B 1 43 ? -7.762 -4 0.434 1 98.94 43 ALA B O 1
ATOM 1855 N N . ARG B 1 44 ? -8.953 -5.789 0.971 1 98.81 44 ARG B N 1
ATOM 1856 C CA . ARG B 1 44 ? -10.273 -5.164 0.877 1 98.81 44 ARG B CA 1
ATOM 1857 C C . ARG B 1 44 ? -10.359 -3.936 1.778 1 98.81 44 ARG B C 1
ATOM 1859 O O . ARG B 1 44 ? -11.047 -2.965 1.448 1 98.81 44 ARG B O 1
ATOM 1866 N N . TRP B 1 45 ? -9.625 -3.951 2.791 1 98.56 45 TRP B N 1
ATOM 1867 C CA . TRP B 1 45 ? -9.781 -2.91 3.801 1 98.56 45 TRP B CA 1
ATOM 1868 C C . TRP B 1 45 ? -8.695 -1.853 3.666 1 98.56 45 TRP B C 1
ATOM 1870 O O . TRP B 1 45 ? -8.508 -1.024 4.562 1 98.56 45 TRP B O 1
ATOM 1880 N N . ALA B 1 46 ? -7.984 -1.874 2.549 1 98.75 46 ALA B N 1
ATOM 1881 C CA . ALA B 1 46 ? -7.078 -0.772 2.234 1 98.75 46 ALA B CA 1
ATOM 1882 C C . ALA B 1 46 ? -7.848 0.526 2.016 1 98.75 46 ALA B C 1
ATOM 1884 O O . ALA B 1 46 ? -9.023 0.503 1.641 1 98.75 46 ALA B O 1
ATOM 1885 N N . PRO B 1 47 ? -7.207 1.688 2.334 1 98.44 47 PRO B N 1
ATOM 1886 C CA . PRO B 1 47 ? -7.832 2.959 1.96 1 98.44 47 PRO B CA 1
ATOM 1887 C C . PRO B 1 47 ? -7.887 3.168 0.448 1 98.44 47 PRO B C 1
ATOM 1889 O O . PRO B 1 47 ? -7.113 2.553 -0.292 1 98.44 47 PRO B O 1
ATOM 1892 N N . SER B 1 48 ? -8.828 3.967 0.012 1 98.44 48 SER B N 1
ATOM 1893 C CA . SER B 1 48 ? -8.93 4.359 -1.391 1 98.44 48 SER B CA 1
ATOM 1894 C C . SER B 1 48 ? -9.609 5.719 -1.535 1 98.44 48 SER B C 1
ATOM 1896 O O . SER B 1 48 ? -10.406 6.113 -0.686 1 98.44 48 SER B O 1
ATOM 1898 N N . CYS B 1 49 ? -9.172 6.453 -2.564 1 98.25 49 CYS B N 1
ATOM 1899 C CA . CYS B 1 49 ? -9.781 7.75 -2.844 1 98.25 49 CYS B CA 1
ATOM 1900 C C . CYS B 1 49 ? -11.289 7.621 -2.998 1 98.25 49 CYS B C 1
ATOM 1902 O O . CYS B 1 49 ? -11.773 6.793 -3.771 1 98.25 49 CYS B O 1
ATOM 1904 N N . TYR B 1 50 ? -12.039 8.406 -2.158 1 95.75 50 TYR B N 1
ATOM 1905 C CA . TYR B 1 50 ? -13.492 8.438 -2.146 1 95.75 50 TYR B CA 1
ATOM 1906 C C . TYR B 1 50 ? -14.062 7.094 -1.691 1 95.75 50 TYR B C 1
ATOM 1908 O O . TYR B 1 50 ? -15.227 6.793 -1.937 1 95.75 50 TYR B O 1
ATOM 1916 N N . GLY B 1 51 ? -13.227 6.309 -1.071 1 96.44 51 GLY B N 1
ATOM 1917 C CA . GLY B 1 51 ? -13.695 4.973 -0.729 1 96.44 51 GLY B CA 1
ATOM 1918 C C . GLY B 1 51 ? -14.102 4.156 -1.94 1 96.44 51 GLY B C 1
ATOM 1919 O O . GLY B 1 51 ? -14.945 3.26 -1.839 1 96.44 51 GLY B O 1
ATOM 1920 N N . ASP B 1 52 ? -13.453 4.391 -3.061 1 97.94 52 ASP B N 1
ATOM 1921 C CA . ASP B 1 52 ? -13.891 3.842 -4.34 1 97.94 52 ASP B CA 1
ATOM 1922 C C . ASP B 1 52 ? -13.516 2.367 -4.461 1 97.94 52 ASP B C 1
ATOM 1924 O O . ASP B 1 52 ? -14.172 1.611 -5.18 1 97.94 52 ASP B O 1
ATOM 1928 N N . GLN B 1 53 ? -12.469 1.926 -3.836 1 98.69 53 GLN B N 1
ATOM 1929 C CA . GLN B 1 53 ? -12.031 0.536 -3.869 1 98.69 53 GLN B CA 1
ATOM 1930 C C . GLN B 1 53 ? -11.859 0.048 -5.305 1 98.69 53 GLN B C 1
ATOM 1932 O O . GLN B 1 53 ? -12.516 -0.911 -5.723 1 98.69 53 GLN B O 1
ATOM 1937 N N . PRO B 1 54 ? -10.891 0.644 -5.977 1 98.88 54 PRO B N 1
ATOM 1938 C CA . PRO B 1 54 ? -10.805 0.394 -7.418 1 98.88 54 PRO B CA 1
ATOM 1939 C C . PRO B 1 54 ? -10.195 -0.966 -7.75 1 98.88 54 PRO B C 1
ATOM 1941 O O . PRO B 1 54 ? -10.242 -1.403 -8.898 1 98.88 54 PRO B O 1
ATOM 1944 N N . TRP B 1 55 ? -9.609 -1.677 -6.879 1 98.88 55 TRP B N 1
ATOM 1945 C CA . TRP B 1 55 ? -8.852 -2.889 -7.16 1 98.88 55 TRP B CA 1
ATOM 1946 C C . TRP B 1 55 ? -9.773 -4.035 -7.555 1 98.88 55 TRP B C 1
ATOM 1948 O O . TRP B 1 55 ? -10.922 -4.102 -7.098 1 98.88 55 TRP B O 1
ATOM 1958 N N . ARG B 1 56 ? -9.258 -4.863 -8.422 1 98.88 56 ARG B N 1
ATOM 1959 C CA . ARG B 1 56 ? -9.789 -6.176 -8.773 1 98.88 56 ARG B CA 1
ATOM 1960 C C . ARG B 1 56 ? -8.695 -7.238 -8.727 1 98.88 56 ARG B C 1
ATOM 1962 O O . ARG B 1 56 ? -7.621 -7.059 -9.305 1 98.88 56 ARG B O 1
ATOM 1969 N N . PHE B 1 57 ? -8.984 -8.305 -7.98 1 98.94 57 PHE B N 1
ATOM 1970 C CA . PHE B 1 57 ? -8.008 -9.383 -7.895 1 98.94 57 PHE B CA 1
ATOM 1971 C C . PHE B 1 57 ? -8.594 -10.68 -8.445 1 98.94 57 PHE B C 1
ATOM 1973 O O . PHE B 1 57 ? -9.758 -10.992 -8.203 1 98.94 57 PHE B O 1
ATOM 1980 N N . ILE B 1 58 ? -7.848 -11.398 -9.18 1 98.94 58 ILE B N 1
ATOM 1981 C CA . ILE B 1 58 ? -8.156 -12.781 -9.516 1 98.94 58 ILE B CA 1
ATOM 1982 C C . ILE B 1 58 ? -7.199 -13.719 -8.781 1 98.94 58 ILE B C 1
ATOM 1984 O O . ILE B 1 58 ? -5.984 -13.508 -8.789 1 98.94 58 ILE B O 1
ATOM 1988 N N . VAL B 1 59 ? -7.754 -14.734 -8.195 1 98.94 59 VAL B N 1
ATOM 1989 C CA . VAL B 1 59 ? -6.973 -15.719 -7.449 1 98.94 59 VAL B CA 1
ATOM 1990 C C . VAL B 1 59 ? -6.957 -17.047 -8.203 1 98.94 59 VAL B C 1
ATOM 1992 O O . VAL B 1 59 ? -8.008 -17.562 -8.578 1 98.94 59 VAL B O 1
ATOM 1995 N N . TRP B 1 60 ? -5.781 -17.547 -8.422 1 98.88 60 TRP B N 1
ATOM 1996 C CA . TRP B 1 60 ? -5.609 -18.875 -8.969 1 98.88 60 TRP B CA 1
ATOM 1997 C C . TRP B 1 60 ? -4.918 -19.797 -7.965 1 98.88 60 TRP B C 1
ATOM 1999 O O . TRP B 1 60 ? -3.754 -19.578 -7.621 1 98.88 60 TRP B O 1
ATOM 2009 N N . ASP B 1 61 ? -5.586 -20.734 -7.531 1 98.81 61 ASP B N 1
ATOM 2010 C CA . ASP B 1 61 ? -5.086 -21.75 -6.605 1 98.81 61 ASP B CA 1
ATOM 2011 C C . ASP B 1 61 ? -4.812 -23.062 -7.324 1 98.81 61 ASP B C 1
ATOM 2013 O O . ASP B 1 61 ? -5.742 -23.734 -7.77 1 98.81 61 ASP B O 1
ATOM 2017 N N . LYS B 1 62 ? -3.566 -23.406 -7.32 1 98.25 62 LYS B N 1
ATOM 2018 C CA . LYS B 1 62 ? -3.109 -24.594 -8.039 1 98.25 62 LYS B CA 1
ATOM 2019 C C . LYS B 1 62 ? -3.814 -25.844 -7.539 1 98.25 62 LYS B C 1
ATOM 2021 O O . LYS B 1 62 ? -4.086 -26.766 -8.312 1 98.25 62 LYS B O 1
ATOM 2026 N N . ASN B 1 63 ? -4.109 -25.922 -6.316 1 97.5 63 ASN B N 1
ATOM 2027 C CA . ASN B 1 63 ? -4.688 -27.109 -5.695 1 97.5 63 ASN B CA 1
ATOM 2028 C C . ASN B 1 63 ? -6.203 -27.141 -5.863 1 97.5 63 ASN B C 1
ATOM 2030 O O . ASN B 1 63 ? -6.836 -28.172 -5.621 1 97.5 63 ASN B O 1
ATOM 2034 N N . LYS B 1 64 ? -6.801 -26.156 -6.234 1 97.06 64 LYS B N 1
ATOM 2035 C CA . LYS B 1 64 ? -8.242 -26.094 -6.457 1 97.06 64 LYS B CA 1
ATOM 2036 C C . LYS B 1 64 ? -8.57 -26.188 -7.945 1 97.06 64 LYS B C 1
ATOM 2038 O O . LYS B 1 64 ? -9.492 -26.906 -8.336 1 97.06 64 LYS B O 1
ATOM 2043 N N . ASP B 1 65 ? -7.902 -25.422 -8.742 1 97.88 65 ASP B N 1
ATOM 2044 C CA . ASP B 1 65 ? -8.086 -25.359 -10.188 1 97.88 65 ASP B CA 1
ATOM 2045 C C . ASP B 1 65 ? -6.738 -25.281 -10.906 1 97.88 65 ASP B C 1
ATOM 2047 O O . ASP B 1 65 ? -6.324 -24.219 -11.352 1 97.88 65 ASP B O 1
ATOM 2051 N N . ALA B 1 66 ? -6.148 -26.438 -11.125 1 98.12 66 ALA B N 1
ATOM 2052 C CA . ALA B 1 66 ? -4.801 -26.531 -11.68 1 98.12 66 ALA B CA 1
ATOM 2053 C C . ALA B 1 66 ? -4.754 -25.969 -13.102 1 98.12 66 ALA B C 1
ATOM 2055 O O . ALA B 1 66 ? -3.756 -25.359 -13.508 1 98.12 66 ALA B O 1
ATOM 2056 N N . ALA B 1 67 ? -5.754 -26.156 -13.828 1 98.44 67 ALA B N 1
ATOM 2057 C CA . ALA B 1 67 ? -5.785 -25.703 -15.219 1 98.44 67 ALA B CA 1
ATOM 2058 C C . ALA B 1 67 ? -5.75 -24.172 -15.289 1 98.44 67 ALA B C 1
ATOM 2060 O O . ALA B 1 67 ? -4.992 -23.594 -16.078 1 98.44 67 ALA B O 1
ATOM 2061 N N . ALA B 1 68 ? -6.598 -23.5 -14.477 1 98.62 68 ALA B N 1
ATOM 2062 C CA . ALA B 1 68 ? -6.613 -22.047 -14.461 1 98.62 68 ALA B CA 1
ATOM 2063 C C . ALA B 1 68 ? -5.285 -21.484 -13.953 1 98.62 68 ALA B C 1
ATOM 2065 O O . ALA B 1 68 ? -4.777 -20.484 -14.484 1 98.62 68 ALA B O 1
ATOM 2066 N N . TRP B 1 69 ? -4.809 -22.141 -12.914 1 98.75 69 TRP B N 1
ATOM 2067 C CA . TRP B 1 69 ? -3.496 -21.734 -12.414 1 98.75 69 TRP B CA 1
ATOM 2068 C C . TRP B 1 69 ? -2.443 -21.828 -13.516 1 98.75 69 TRP B C 1
ATOM 2070 O O . TRP B 1 69 ? -1.66 -20.891 -13.711 1 98.75 69 TRP B O 1
ATOM 2080 N N . GLN B 1 70 ? -2.41 -22.906 -14.234 1 98.81 70 GLN B N 1
ATOM 2081 C CA . GLN B 1 70 ? -1.434 -23.125 -15.297 1 98.81 70 GLN B CA 1
ATOM 2082 C C . GLN B 1 70 ? -1.576 -22.062 -16.391 1 98.81 70 GLN B C 1
ATOM 2084 O O . GLN B 1 70 ? -0.577 -21.578 -16.922 1 98.81 70 GLN B O 1
ATOM 2089 N N . LYS B 1 71 ? -2.779 -21.781 -16.734 1 98.75 71 LYS B N 1
ATOM 2090 C CA . LYS B 1 71 ? -3.033 -20.75 -17.75 1 98.75 71 LYS B CA 1
ATOM 2091 C C . LYS B 1 71 ? -2.432 -19.406 -17.328 1 98.75 71 LYS B C 1
ATOM 2093 O O . LYS B 1 71 ? -1.812 -18.719 -18.141 1 98.75 71 LYS B O 1
ATOM 2098 N N . ALA B 1 72 ? -2.648 -19.016 -16.109 1 98.88 72 ALA B N 1
ATOM 2099 C CA . ALA B 1 72 ? -2.057 -17.781 -15.594 1 98.88 72 ALA B CA 1
ATOM 2100 C C . ALA B 1 72 ? -0.533 -17.875 -15.57 1 98.88 72 ALA B C 1
ATOM 2102 O O . ALA B 1 72 ? 0.159 -16.953 -16 1 98.88 72 ALA B O 1
ATOM 2103 N N . PHE B 1 73 ? -0.062 -18.984 -15.109 1 98.88 73 PHE B N 1
ATOM 2104 C CA . PHE B 1 73 ? 1.367 -19.266 -15.016 1 98.88 73 PHE B CA 1
ATOM 2105 C C . PHE B 1 73 ? 2.031 -19.125 -16.391 1 98.88 73 PHE B C 1
ATOM 2107 O O . PHE B 1 73 ? 3.127 -18.562 -16.484 1 98.88 73 PHE B O 1
ATOM 2114 N N . ASP B 1 74 ? 1.365 -19.531 -17.359 1 98.88 74 ASP B N 1
ATOM 2115 C CA . ASP B 1 74 ? 1.924 -19.562 -18.703 1 98.88 74 ASP B CA 1
ATOM 2116 C C . ASP B 1 74 ? 2.094 -18.156 -19.25 1 98.88 74 ASP B C 1
ATOM 2118 O O . ASP B 1 74 ? 2.777 -17.953 -20.266 1 98.88 74 ASP B O 1
ATOM 2122 N N . THR B 1 75 ? 1.486 -17.172 -18.656 1 98.88 75 THR B N 1
ATOM 2123 C CA . THR B 1 75 ? 1.632 -15.805 -19.125 1 98.88 75 THR B CA 1
ATOM 2124 C C . THR B 1 75 ? 2.896 -15.172 -18.562 1 98.88 75 THR B C 1
ATOM 2126 O O . THR B 1 75 ? 3.328 -14.109 -19.016 1 98.88 75 THR B O 1
ATOM 2129 N N . LEU B 1 76 ? 3.461 -15.781 -17.531 1 98.88 76 LEU B N 1
ATOM 2130 C CA . LEU B 1 76 ? 4.684 -15.266 -16.938 1 98.88 76 LEU B CA 1
ATOM 2131 C C . LEU B 1 76 ? 5.859 -15.391 -17.891 1 98.88 76 LEU B C 1
ATOM 2133 O O . LEU B 1 76 ? 5.902 -16.312 -18.719 1 98.88 76 LEU B O 1
ATOM 2137 N N . VAL B 1 77 ? 6.77 -14.445 -17.797 1 98.56 77 VAL B N 1
ATOM 2138 C CA . VAL B 1 77 ? 8.008 -14.602 -18.562 1 98.56 77 VAL B CA 1
ATOM 2139 C C . VAL B 1 77 ? 8.812 -15.773 -18 1 98.56 77 VAL B C 1
ATOM 2141 O O . VAL B 1 77 ? 8.609 -16.188 -16.844 1 98.56 77 VAL B O 1
ATOM 2144 N N . GLU B 1 78 ? 9.742 -16.234 -18.734 1 97.75 78 GLU B N 1
ATOM 2145 C CA . GLU B 1 78 ? 10.484 -17.453 -18.406 1 97.75 78 GLU B CA 1
ATOM 2146 C C . GLU B 1 78 ? 11.195 -17.312 -17.062 1 97.75 78 GLU B C 1
ATOM 2148 O O . GLU B 1 78 ? 11.18 -18.234 -16.25 1 97.75 78 GLU B O 1
ATOM 2153 N N . PHE B 1 79 ? 11.828 -16.219 -16.859 1 96.69 79 PHE B N 1
ATOM 2154 C CA . PHE B 1 79 ? 12.539 -15.992 -15.617 1 96.69 79 PHE B CA 1
ATOM 2155 C C . PHE B 1 79 ? 11.625 -16.219 -14.414 1 96.69 79 PHE B C 1
ATOM 2157 O O . PHE B 1 79 ? 11.984 -16.953 -13.484 1 96.69 79 PHE B O 1
ATOM 2164 N N . ASN B 1 80 ? 10.414 -15.617 -14.438 1 97.94 80 ASN B N 1
ATOM 2165 C CA . ASN B 1 80 ? 9.484 -15.734 -13.32 1 97.94 80 ASN B CA 1
ATOM 2166 C C . ASN B 1 80 ? 8.914 -17.141 -13.211 1 97.94 80 ASN B C 1
ATOM 2168 O O . ASN B 1 80 ? 8.656 -17.625 -12.109 1 97.94 80 ASN B O 1
ATOM 2172 N N . GLN B 1 81 ? 8.75 -17.828 -14.312 1 98.25 81 GLN B N 1
ATOM 2173 C CA . GLN B 1 81 ? 8.266 -19.203 -14.273 1 98.25 81 GLN B CA 1
ATOM 2174 C C . GLN B 1 81 ? 9.211 -20.094 -13.469 1 98.25 81 GLN B C 1
ATOM 2176 O O . GLN B 1 81 ? 8.766 -21.016 -12.789 1 98.25 81 GLN B O 1
ATOM 2181 N N . GLY B 1 82 ? 10.445 -19.797 -13.531 1 96.88 82 GLY B N 1
ATOM 2182 C CA . GLY B 1 82 ? 11.469 -20.609 -12.891 1 96.88 82 GLY B CA 1
ATOM 2183 C C . GLY B 1 82 ? 11.273 -20.734 -11.391 1 96.88 82 GLY B C 1
ATOM 2184 O O . GLY B 1 82 ? 11.539 -21.797 -10.812 1 96.88 82 GLY B O 1
ATOM 2185 N N . TRP B 1 83 ? 10.812 -19.734 -10.742 1 96.12 83 TRP B N 1
ATOM 2186 C CA . TRP B 1 83 ? 10.711 -19.812 -9.281 1 96.12 83 TRP B CA 1
ATOM 2187 C C . TRP B 1 83 ? 9.25 -19.812 -8.844 1 96.12 83 TRP B C 1
ATOM 2189 O O . TRP B 1 83 ? 8.93 -20.297 -7.754 1 96.12 83 TRP B O 1
ATOM 2199 N N . VAL B 1 84 ? 8.297 -19.391 -9.688 1 98.31 84 VAL B N 1
ATOM 2200 C CA . VAL B 1 84 ? 6.879 -19.328 -9.336 1 98.31 84 VAL B CA 1
ATOM 2201 C C . VAL B 1 84 ? 6.27 -20.719 -9.383 1 98.31 84 VAL B C 1
ATOM 2203 O O . VAL B 1 84 ? 5.258 -20.984 -8.727 1 98.31 84 VAL B O 1
ATOM 2206 N N . LYS B 1 85 ? 6.852 -21.625 -10.133 1 98 85 LYS B N 1
ATOM 2207 C CA . LYS B 1 85 ? 6.301 -22.953 -10.375 1 98 85 LYS B CA 1
ATOM 2208 C C . LYS B 1 85 ? 6.023 -23.688 -9.07 1 98 85 LYS B C 1
ATOM 2210 O O . LYS B 1 85 ? 5.168 -24.562 -9.008 1 98 85 LYS B O 1
ATOM 2215 N N . ASN B 1 86 ? 6.707 -23.25 -7.988 1 97.81 86 ASN B N 1
ATOM 2216 C CA . ASN B 1 86 ? 6.547 -23.922 -6.707 1 97.81 86 ASN B CA 1
ATOM 2217 C C . ASN B 1 86 ? 5.574 -23.188 -5.797 1 97.81 86 ASN B C 1
ATOM 2219 O O . ASN B 1 86 ? 5.309 -23.609 -4.676 1 97.81 86 ASN B O 1
ATOM 2223 N N . SER B 1 87 ? 5.02 -22.094 -6.219 1 98.62 87 SER B N 1
ATOM 2224 C CA . SER B 1 87 ? 4.008 -21.359 -5.457 1 98.62 87 SER B CA 1
ATOM 2225 C C . SER B 1 87 ? 2.611 -21.922 -5.734 1 98.62 87 SER B C 1
ATOM 2227 O O . SER B 1 87 ? 2.219 -22.078 -6.891 1 98.62 87 SER B O 1
ATOM 2229 N N . PRO B 1 88 ? 1.852 -22.203 -4.711 1 98.75 88 PRO B N 1
ATOM 2230 C CA . PRO B 1 88 ? 0.511 -22.75 -4.922 1 98.75 88 PRO B CA 1
ATOM 2231 C C . PRO B 1 88 ? -0.503 -21.688 -5.344 1 98.75 88 PRO B C 1
ATOM 2233 O O . PRO B 1 88 ? -1.527 -22.016 -5.949 1 98.75 88 PRO B O 1
ATOM 2236 N N . LEU B 1 89 ? -0.258 -20.453 -4.996 1 98.88 89 LEU B N 1
ATOM 2237 C CA . LEU B 1 89 ? -1.229 -19.391 -5.238 1 98.88 89 LEU B CA 1
ATOM 2238 C C . LEU B 1 89 ? -0.635 -18.312 -6.125 1 98.88 89 LEU B C 1
ATOM 2240 O O . LEU B 1 89 ? 0.505 -17.875 -5.922 1 98.88 89 LEU B O 1
ATOM 2244 N N . LEU B 1 90 ? -1.354 -17.938 -7.141 1 98.94 90 LEU B N 1
ATOM 2245 C CA . LEU B 1 90 ? -1.109 -16.75 -7.953 1 98.94 90 LEU B CA 1
ATOM 2246 C C . LEU B 1 90 ? -2.283 -15.781 -7.871 1 98.94 90 LEU B C 1
ATOM 2248 O O . LEU B 1 90 ? -3.443 -16.203 -7.906 1 98.94 90 LEU B O 1
ATOM 2252 N N . ILE B 1 91 ? -1.973 -14.523 -7.719 1 98.94 91 ILE B N 1
ATOM 2253 C CA . ILE B 1 91 ? -3.021 -13.516 -7.598 1 98.94 91 ILE B CA 1
ATOM 2254 C C . ILE B 1 91 ? -2.736 -12.359 -8.555 1 98.94 91 ILE B C 1
ATOM 2256 O O . ILE B 1 91 ? -1.629 -11.82 -8.57 1 98.94 91 ILE B O 1
ATOM 2260 N N . LEU B 1 92 ? -3.672 -12 -9.359 1 98.94 92 LEU B N 1
ATOM 2261 C CA . LEU B 1 92 ? -3.596 -10.789 -10.164 1 98.94 92 LEU B CA 1
ATOM 2262 C C . LEU B 1 92 ? -3.99 -9.562 -9.344 1 98.94 92 LEU B C 1
ATOM 2264 O O . LEU B 1 92 ? -4.965 -9.602 -8.594 1 98.94 92 LEU B O 1
ATOM 2268 N N . VAL B 1 93 ? -3.256 -8.531 -9.461 1 99 93 VAL B N 1
ATOM 2269 C CA . VAL B 1 93 ? -3.639 -7.199 -8.984 1 99 93 VAL B CA 1
ATOM 2270 C C . VAL B 1 93 ? -3.973 -6.305 -10.18 1 99 93 VAL B C 1
ATOM 2272 O O . VAL B 1 93 ? -3.113 -6.035 -11.023 1 99 93 VAL B O 1
ATOM 2275 N N . ALA B 1 94 ? -5.168 -5.883 -10.258 1 98.94 94 ALA B N 1
ATOM 2276 C CA . ALA B 1 94 ? -5.656 -4.988 -11.297 1 98.94 94 ALA B CA 1
ATOM 2277 C C . ALA B 1 94 ? -6.473 -3.846 -10.703 1 98.94 94 ALA B C 1
ATOM 2279 O O . ALA B 1 94 ? -6.738 -3.828 -9.5 1 98.94 94 ALA B O 1
ATOM 2280 N N . ALA B 1 95 ? -6.801 -2.861 -11.516 1 98.94 95 ALA B N 1
ATOM 2281 C CA . ALA B 1 95 ? -7.539 -1.718 -10.984 1 98.94 95 ALA B CA 1
ATOM 2282 C C . ALA B 1 95 ? -8.453 -1.114 -12.047 1 98.94 95 ALA B C 1
ATOM 2284 O O . ALA B 1 95 ? -8.055 -0.977 -13.211 1 98.94 95 ALA B O 1
ATOM 2285 N N . ASP B 1 96 ? -9.664 -0.824 -11.648 1 98.81 96 ASP B N 1
ATOM 2286 C CA . ASP B 1 96 ? -10.578 -0.066 -12.492 1 98.81 96 ASP B CA 1
ATOM 2287 C C . ASP B 1 96 ? -10.094 1.369 -12.68 1 98.81 96 ASP B C 1
ATOM 2289 O O . ASP B 1 96 ? -9.922 2.104 -11.703 1 98.81 96 ASP B O 1
ATOM 2293 N N . THR B 1 97 ? -9.945 1.799 -13.914 1 98.75 97 THR B N 1
ATOM 2294 C CA . THR B 1 97 ? -9.344 3.094 -14.203 1 98.75 97 THR B CA 1
ATOM 2295 C C . THR B 1 97 ? -10.391 4.203 -14.156 1 98.75 97 THR B C 1
ATOM 2297 O O . THR B 1 97 ? -10.078 5.371 -14.383 1 98.75 97 THR B O 1
ATOM 2300 N N . LYS B 1 98 ? -11.594 3.824 -13.867 1 98.75 98 LYS B N 1
ATOM 2301 C CA . LYS B 1 98 ? -12.656 4.809 -13.711 1 98.75 98 LYS B CA 1
ATOM 2302 C C . LYS B 1 98 ? -13.266 4.746 -12.312 1 98.75 98 LYS B C 1
ATOM 2304 O O . LYS B 1 98 ? -13.375 3.668 -11.727 1 98.75 98 LYS B O 1
ATOM 2309 N N . PHE B 1 99 ? -13.664 5.887 -11.844 1 98.38 99 PHE B N 1
ATOM 2310 C CA . PHE B 1 99 ? -14.398 5.934 -10.594 1 98.38 99 PHE B CA 1
ATOM 2311 C C . PHE B 1 99 ? -15.758 5.258 -10.734 1 98.38 99 PHE B C 1
ATOM 2313 O O . PHE B 1 99 ? -16.484 5.516 -11.695 1 98.38 99 PHE B O 1
ATOM 2320 N N . HIS B 1 100 ? -16.062 4.504 -9.727 1 95.81 100 HIS B N 1
ATOM 2321 C CA . HIS B 1 100 ? -17.344 3.807 -9.727 1 95.81 100 HIS B CA 1
ATOM 2322 C C . HIS B 1 100 ? -18.5 4.785 -9.602 1 95.81 100 HIS B C 1
ATOM 2324 O O . HIS B 1 100 ? -19.547 4.602 -10.227 1 95.81 100 HIS B O 1
ATOM 2330 N N . HIS B 1 101 ? -18.344 5.84 -8.844 1 93.31 101 HIS B N 1
ATOM 2331 C CA . HIS B 1 101 ? -19.453 6.711 -8.469 1 93.31 101 HIS B CA 1
ATOM 2332 C C . HIS B 1 101 ? -19.859 7.613 -9.633 1 93.31 101 HIS B C 1
ATOM 2334 O O . HIS B 1 101 ? -21 8.055 -9.711 1 93.31 101 HIS B O 1
ATOM 2340 N N . ASN B 1 102 ? -19.031 7.902 -10.609 1 96.88 102 ASN B N 1
ATOM 2341 C CA . ASN B 1 102 ? -19.422 8.867 -11.633 1 96.88 102 ASN B CA 1
ATOM 2342 C C . ASN B 1 102 ? -18.859 8.477 -13 1 96.88 102 ASN B C 1
ATOM 2344 O O . ASN B 1 102 ? -19.109 9.164 -13.992 1 96.88 102 ASN B O 1
ATOM 2348 N N . GLY B 1 103 ? -18.031 7.445 -13.07 1 97.62 103 GLY B N 1
ATOM 2349 C CA . GLY B 1 103 ? -17.562 6.918 -14.336 1 97.62 103 GLY B CA 1
ATOM 2350 C C . GLY B 1 103 ? -16.422 7.727 -14.93 1 97.62 103 GLY B C 1
ATOM 2351 O O . GLY B 1 103 ? -15.938 7.43 -16.031 1 97.62 103 GLY B O 1
ATOM 2352 N N . LYS B 1 104 ? -15.961 8.711 -14.242 1 98.38 104 LYS B N 1
ATOM 2353 C CA . LYS B 1 104 ? -14.852 9.531 -14.719 1 98.38 104 LYS B CA 1
ATOM 2354 C C . LYS B 1 104 ? -13.516 8.836 -14.461 1 98.38 104 LYS B C 1
ATOM 2356 O O . LYS B 1 104 ? -13.438 7.883 -13.688 1 98.38 104 LYS B O 1
ATOM 2361 N N . PRO B 1 105 ? -12.484 9.305 -15.18 1 98.56 105 PRO B N 1
ATOM 2362 C CA . PRO B 1 105 ? -11.164 8.719 -14.938 1 98.56 105 PRO B CA 1
ATOM 2363 C C . PRO B 1 105 ? -10.742 8.797 -13.469 1 98.56 105 PRO B C 1
ATOM 2365 O O . PRO B 1 105 ? -11 9.797 -12.805 1 98.56 105 PRO B O 1
ATOM 2368 N N . ASN B 1 106 ? -10.188 7.742 -12.945 1 98.62 106 ASN B N 1
ATOM 2369 C CA . ASN B 1 106 ? -9.648 7.641 -11.594 1 98.62 106 ASN B CA 1
ATOM 2370 C C . ASN B 1 106 ? -8.125 7.668 -11.594 1 98.62 106 ASN B C 1
ATOM 2372 O O . ASN B 1 106 ? -7.48 6.625 -11.727 1 98.62 106 ASN B O 1
ATOM 2376 N N . PRO B 1 107 ? -7.559 8.828 -11.383 1 98.25 107 PRO B N 1
ATOM 2377 C CA . PRO B 1 107 ? -6.098 8.922 -11.43 1 98.25 107 PRO B CA 1
ATOM 2378 C C . PRO B 1 107 ? -5.426 8.25 -10.234 1 98.25 107 PRO B C 1
ATOM 2380 O O . PRO B 1 107 ? -4.199 8.117 -10.211 1 98.25 107 PRO B O 1
ATOM 2383 N N . PHE B 1 108 ? -6.133 7.734 -9.266 1 98.75 108 PHE B N 1
ATOM 2384 C CA . PHE B 1 108 ? -5.578 7.16 -8.047 1 98.75 108 PHE B CA 1
ATOM 2385 C C . PHE B 1 108 ? -5.688 5.641 -8.07 1 98.75 108 PHE B C 1
ATOM 2387 O O . PHE B 1 108 ? -5.27 4.973 -7.121 1 98.75 108 PHE B O 1
ATOM 2394 N N . ALA B 1 109 ? -6.219 5.082 -9.125 1 98.88 109 ALA B N 1
ATOM 2395 C CA . ALA B 1 109 ? -6.551 3.662 -9.172 1 98.88 109 ALA B CA 1
ATOM 2396 C C . ALA B 1 109 ? -5.328 2.801 -8.875 1 98.88 109 ALA B C 1
ATOM 2398 O O . ALA B 1 109 ? -5.379 1.918 -8.016 1 98.88 109 ALA B O 1
ATOM 2399 N N . ALA B 1 110 ? -4.203 3.064 -9.531 1 98.94 110 ALA B N 1
ATOM 2400 C CA . ALA B 1 110 ? -2.986 2.285 -9.32 1 98.94 110 ALA B CA 1
ATOM 2401 C C . ALA B 1 110 ? -2.43 2.51 -7.918 1 98.94 110 ALA B C 1
ATOM 2403 O O . ALA B 1 110 ? -1.996 1.563 -7.254 1 98.94 110 ALA B O 1
ATOM 2404 N N . TYR B 1 111 ? -2.439 3.76 -7.48 1 98.94 111 TYR B N 1
ATOM 2405 C CA . TYR B 1 111 ? -1.989 4.133 -6.145 1 98.94 111 TYR B CA 1
ATOM 2406 C C . TYR B 1 111 ? -2.766 3.371 -5.074 1 98.94 111 TYR B C 1
ATOM 2408 O O . TYR B 1 111 ? -2.17 2.75 -4.191 1 98.94 111 TYR B O 1
ATOM 2416 N N . ASP B 1 112 ? -4.07 3.334 -5.215 1 98.94 112 ASP B N 1
ATOM 2417 C CA . ASP B 1 112 ? -4.938 2.643 -4.266 1 98.94 112 ASP B CA 1
ATOM 2418 C C . ASP B 1 112 ? -4.746 1.13 -4.352 1 98.94 112 ASP B C 1
ATOM 2420 O O . ASP B 1 112 ? -4.781 0.436 -3.332 1 98.94 112 ASP B O 1
ATOM 2424 N N . ALA B 1 113 ? -4.562 0.631 -5.559 1 98.94 113 ALA B N 1
ATOM 2425 C CA . ALA B 1 113 ? -4.312 -0.797 -5.734 1 98.94 113 ALA B CA 1
ATOM 2426 C C . ALA B 1 113 ? -3.002 -1.211 -5.07 1 98.94 113 ALA B C 1
ATOM 2428 O O . ALA B 1 113 ? -2.887 -2.322 -4.547 1 98.94 113 ALA B O 1
ATOM 2429 N N . GLY B 1 114 ? -2.002 -0.326 -5.121 1 98.94 114 GLY B N 1
ATOM 2430 C CA . GLY B 1 114 ? -0.755 -0.584 -4.418 1 98.94 114 GLY B CA 1
ATOM 2431 C C . GLY B 1 114 ? -0.934 -0.731 -2.92 1 98.94 114 GLY B C 1
ATOM 2432 O O . GLY B 1 114 ? -0.317 -1.6 -2.297 1 98.94 114 GLY B O 1
ATOM 2433 N N . ALA B 1 115 ? -1.744 0.097 -2.35 1 99 115 ALA B N 1
ATOM 2434 C CA . ALA B 1 115 ? -2.062 -0.005 -0.928 1 99 115 ALA B CA 1
ATOM 2435 C C . ALA B 1 115 ? -2.729 -1.341 -0.61 1 99 115 ALA B C 1
ATOM 2437 O O . ALA B 1 115 ? -2.361 -2.01 0.357 1 99 115 ALA B O 1
ATOM 2438 N N . ALA B 1 116 ? -3.67 -1.727 -1.435 1 98.94 116 ALA B N 1
ATOM 2439 C CA . ALA B 1 116 ? -4.379 -2.988 -1.237 1 98.94 116 ALA B CA 1
ATOM 2440 C C . ALA B 1 116 ? -3.428 -4.176 -1.361 1 98.94 116 ALA B C 1
ATOM 2442 O O . ALA B 1 116 ? -3.473 -5.102 -0.548 1 98.94 116 ALA B O 1
ATOM 2443 N N . ALA B 1 117 ? -2.596 -4.133 -2.35 1 99 117 ALA B N 1
ATOM 2444 C CA . ALA B 1 117 ? -1.623 -5.203 -2.553 1 99 117 ALA B CA 1
ATOM 2445 C C . ALA B 1 117 ? -0.658 -5.297 -1.373 1 99 117 ALA B C 1
ATOM 2447 O O . ALA B 1 117 ? -0.258 -6.395 -0.976 1 99 117 ALA B O 1
ATOM 2448 N N . GLU B 1 118 ? -0.268 -4.172 -0.856 1 98.94 118 GLU B N 1
ATOM 2449 C CA . GLU B 1 118 ? 0.638 -4.191 0.288 1 98.94 118 GLU B CA 1
ATOM 2450 C C . GLU B 1 118 ? -0.041 -4.785 1.519 1 98.94 118 GLU B C 1
ATOM 2452 O O . GLU B 1 118 ? 0.575 -5.543 2.27 1 98.94 118 GLU B O 1
ATOM 2457 N N . ASN B 1 119 ? -1.308 -4.426 1.744 1 98.94 119 ASN B N 1
ATOM 2458 C CA . ASN B 1 119 ? -2.053 -5.094 2.805 1 98.94 119 ASN B CA 1
ATOM 2459 C C . ASN B 1 119 ? -2.021 -6.613 2.637 1 98.94 119 ASN B C 1
ATOM 2461 O O . ASN B 1 119 ? -1.825 -7.344 3.609 1 98.94 119 ASN B O 1
ATOM 2465 N N . LEU B 1 120 ? -2.238 -7.07 1.442 1 99 120 LEU B N 1
ATOM 2466 C CA . LEU B 1 120 ? -2.186 -8.5 1.157 1 99 120 LEU B CA 1
ATOM 2467 C C . LEU B 1 120 ? -0.818 -9.078 1.513 1 99 120 LEU B C 1
ATOM 2469 O O . LEU B 1 120 ? -0.729 -10.117 2.166 1 99 120 LEU B O 1
ATOM 2473 N N . CYS B 1 121 ? 0.259 -8.414 1.136 1 98.94 121 CYS B N 1
ATOM 2474 C CA . CYS B 1 121 ? 1.609 -8.898 1.406 1 98.94 121 CYS B CA 1
ATOM 2475 C C . CYS B 1 121 ? 1.883 -8.938 2.904 1 98.94 121 CYS B C 1
ATOM 2477 O O . CYS B 1 121 ? 2.479 -9.898 3.404 1 98.94 121 CYS B O 1
ATOM 2479 N N . LEU B 1 122 ? 1.45 -7.934 3.588 1 98.94 122 LEU B N 1
ATOM 2480 C CA . LEU B 1 122 ? 1.664 -7.891 5.031 1 98.94 122 LEU B CA 1
ATOM 2481 C C . LEU B 1 122 ? 0.832 -8.953 5.734 1 98.94 122 LEU B C 1
ATOM 2483 O O . LEU B 1 122 ? 1.295 -9.578 6.695 1 98.94 122 LEU B O 1
ATOM 2487 N N . GLN B 1 123 ? -0.364 -9.156 5.254 1 98.94 123 GLN B N 1
ATOM 2488 C CA . GLN B 1 123 ? -1.178 -10.234 5.805 1 98.94 123 GLN B CA 1
ATOM 2489 C C . GLN B 1 123 ? -0.527 -11.594 5.562 1 98.94 123 GLN B C 1
ATOM 2491 O O . GLN B 1 123 ? -0.623 -12.492 6.398 1 98.94 123 GLN B O 1
ATOM 2496 N N . ALA B 1 124 ? 0.074 -11.766 4.414 1 98.88 124 ALA B N 1
ATOM 2497 C CA . ALA B 1 124 ? 0.814 -13 4.164 1 98.88 124 ALA B CA 1
ATOM 2498 C C . ALA B 1 124 ? 1.885 -13.219 5.227 1 98.88 124 ALA B C 1
ATOM 2500 O O . ALA B 1 124 ? 1.966 -14.297 5.82 1 98.88 124 ALA B O 1
ATOM 2501 N N . THR B 1 125 ? 2.633 -12.203 5.516 1 98.31 125 THR B N 1
ATOM 2502 C CA . THR B 1 125 ? 3.66 -12.273 6.551 1 98.31 125 THR B CA 1
ATOM 2503 C C . THR B 1 125 ? 3.045 -12.633 7.898 1 98.31 125 THR B C 1
ATOM 2505 O O . THR B 1 125 ? 3.525 -13.531 8.586 1 98.31 125 THR B O 1
ATOM 2508 N N . ALA B 1 126 ? 1.964 -11.992 8.203 1 98.5 126 ALA B N 1
ATOM 2509 C CA . ALA B 1 126 ? 1.289 -12.227 9.477 1 98.5 126 ALA B CA 1
ATOM 2510 C C . ALA B 1 126 ? 0.754 -13.648 9.555 1 98.5 126 ALA B C 1
ATOM 2512 O O . ALA B 1 126 ? 0.616 -14.203 10.648 1 98.5 126 ALA B O 1
ATOM 2513 N N . SER B 1 127 ? 0.484 -14.289 8.414 1 98.44 127 SER B N 1
ATOM 2514 C CA . SER B 1 127 ? -0.104 -15.617 8.344 1 98.44 127 SER B CA 1
ATOM 2515 C C . SER B 1 127 ? 0.971 -16.688 8.195 1 98.44 127 SER B C 1
ATOM 2517 O O . SER B 1 127 ? 0.661 -17.859 7.953 1 98.44 127 SER B O 1
ATOM 2519 N N . GLY B 1 128 ? 2.225 -16.281 8.273 1 97.44 128 GLY B N 1
ATOM 2520 C CA . GLY B 1 128 ? 3.314 -17.234 8.109 1 97.44 128 GLY B CA 1
ATOM 2521 C C . GLY B 1 128 ? 3.568 -17.609 6.656 1 97.44 128 GLY B C 1
ATOM 2522 O O . GLY B 1 128 ? 4.203 -18.625 6.371 1 97.44 128 GLY B O 1
ATOM 2523 N N . LEU B 1 129 ? 2.977 -16.875 5.738 1 98.62 129 LEU B N 1
ATOM 2524 C CA . LEU B 1 129 ? 3.166 -17.047 4.301 1 98.62 129 LEU B CA 1
ATOM 2525 C C . LEU B 1 129 ? 4.152 -16.016 3.756 1 98.62 129 LEU B C 1
ATOM 2527 O O . LEU B 1 129 ? 4.566 -15.102 4.477 1 98.62 129 LEU B O 1
ATOM 2531 N N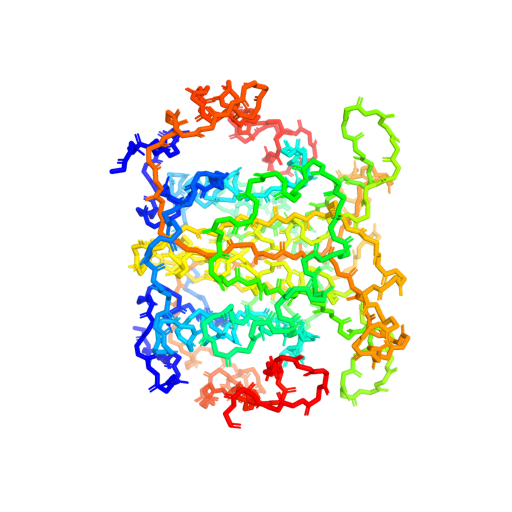 . MET B 1 130 ? 4.598 -16.281 2.557 1 98.19 130 MET B N 1
ATOM 2532 C CA . MET B 1 130 ? 5.418 -15.344 1.79 1 98.19 130 MET B CA 1
ATOM 2533 C C . MET B 1 130 ? 4.703 -14.914 0.514 1 98.19 130 MET B C 1
ATOM 2535 O O . MET B 1 130 ? 4.047 -15.727 -0.14 1 98.19 130 MET B O 1
ATOM 2539 N N . ALA B 1 131 ? 4.785 -13.633 0.192 1 98.88 131 ALA B N 1
ATOM 2540 C CA . ALA B 1 131 ? 4.195 -13.07 -1.022 1 98.88 131 ALA B CA 1
ATOM 2541 C C . ALA B 1 131 ? 5.23 -12.281 -1.82 1 98.88 131 ALA B C 1
ATOM 2543 O O . ALA B 1 131 ? 5.953 -11.453 -1.262 1 98.88 131 ALA B O 1
ATOM 2544 N N . HIS B 1 132 ? 5.305 -12.555 -3.104 1 98.75 132 HIS B N 1
ATOM 2545 C CA . HIS B 1 132 ? 6.207 -11.852 -4.008 1 98.75 132 HIS B CA 1
ATOM 2546 C C . HIS B 1 132 ? 5.453 -11.258 -5.195 1 98.75 132 HIS B C 1
ATOM 2548 O O . HIS B 1 132 ? 4.887 -12 -6.004 1 98.75 132 HIS B O 1
ATOM 2554 N N . GLN B 1 133 ? 5.465 -9.945 -5.297 1 98.88 133 GLN B N 1
ATOM 2555 C CA . GLN B 1 133 ? 4.871 -9.266 -6.441 1 98.88 133 GLN B CA 1
ATOM 2556 C C . GLN B 1 133 ? 5.805 -9.289 -7.648 1 98.88 133 GLN B C 1
ATOM 2558 O O . GLN B 1 133 ? 7.023 -9.25 -7.496 1 98.88 133 GLN B O 1
ATOM 2563 N N . MET B 1 134 ? 5.18 -9.305 -8.867 1 98.62 134 MET B N 1
ATOM 2564 C CA . MET B 1 134 ? 6 -9.328 -10.07 1 98.62 134 MET B CA 1
ATOM 2565 C C . MET B 1 134 ? 5.281 -8.648 -11.227 1 98.62 134 MET B C 1
ATOM 2567 O O . MET B 1 134 ? 4.051 -8.656 -11.297 1 98.62 134 MET B O 1
ATOM 2571 N N . ALA B 1 135 ? 6.031 -8.062 -12.141 1 97.75 135 ALA B N 1
ATOM 2572 C CA . ALA B 1 135 ? 5.516 -7.441 -13.359 1 97.75 135 ALA B CA 1
ATOM 2573 C C . ALA B 1 135 ? 5.93 -8.227 -14.594 1 97.75 135 ALA B C 1
ATOM 2575 O O . ALA B 1 135 ? 5.477 -7.938 -15.703 1 97.75 135 ALA B O 1
ATOM 2576 N N . GLY B 1 136 ? 6.75 -9.203 -14.531 1 98.06 136 GLY B N 1
ATOM 2577 C CA . GLY B 1 136 ? 7.254 -9.953 -15.672 1 98.06 136 GLY B CA 1
ATOM 2578 C C . GLY B 1 136 ? 6.266 -10.977 -16.188 1 98.06 136 GLY B C 1
ATOM 2579 O O . GLY B 1 136 ? 6.457 -12.18 -16 1 98.06 136 GLY B O 1
ATOM 2580 N N . PHE B 1 137 ? 5.207 -10.523 -16.891 1 98.75 137 PHE B N 1
ATOM 2581 C CA . PHE B 1 137 ? 4.203 -11.336 -17.562 1 98.75 137 PHE B CA 1
ATOM 2582 C C . PHE B 1 137 ? 3.674 -10.617 -18.797 1 98.75 137 PHE B C 1
ATOM 2584 O O . PHE B 1 137 ? 3.916 -9.422 -18.984 1 98.75 137 PHE B O 1
ATOM 2591 N N . ASP B 1 138 ? 3.061 -11.359 -19.688 1 98.75 138 ASP B N 1
ATOM 2592 C 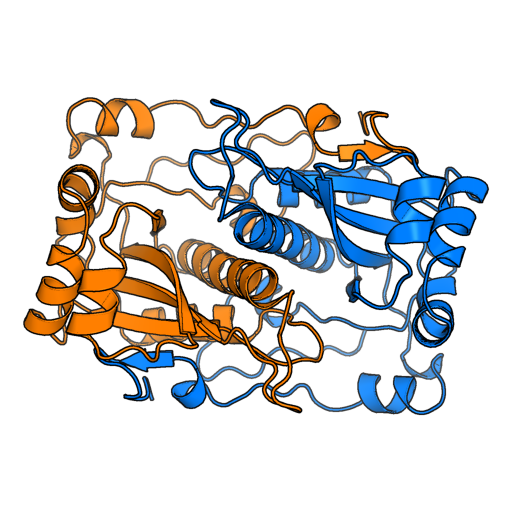CA . ASP B 1 138 ? 2.408 -10.812 -20.875 1 98.75 138 ASP B CA 1
ATOM 2593 C C . ASP B 1 138 ? 0.979 -10.375 -20.562 1 98.75 138 ASP B C 1
ATOM 2595 O O . ASP B 1 138 ? 0.062 -11.203 -20.547 1 98.75 138 ASP B O 1
ATOM 2599 N N . ALA B 1 139 ? 0.785 -9.086 -20.422 1 98.56 139 ALA B N 1
ATOM 2600 C CA . ALA B 1 139 ? -0.512 -8.555 -20.016 1 98.56 139 ALA B CA 1
ATOM 2601 C C . ALA B 1 139 ? -1.573 -8.812 -21.078 1 98.56 139 ALA B C 1
ATOM 2603 O O . ALA B 1 139 ? -2.74 -9.047 -20.75 1 98.56 139 ALA B O 1
ATOM 2604 N N . GLY B 1 140 ? -1.202 -8.672 -22.312 1 98.5 140 GLY B N 1
ATOM 2605 C CA . GLY B 1 140 ? -2.141 -8.969 -23.391 1 98.5 140 GLY B CA 1
ATOM 2606 C C . GLY B 1 140 ? -2.639 -10.406 -23.359 1 98.5 140 GLY B C 1
ATOM 2607 O O . GLY B 1 140 ? -3.844 -10.648 -23.453 1 98.5 140 GLY B O 1
ATOM 2608 N N . LYS B 1 141 ? -1.706 -11.344 -23.172 1 98.62 141 LYS B N 1
ATOM 2609 C CA . LYS B 1 141 ? -2.078 -12.75 -23.078 1 98.62 141 LYS B CA 1
ATOM 2610 C C . LYS B 1 141 ? -2.951 -13.008 -21.859 1 98.62 141 LYS B C 1
ATOM 2612 O O . LYS B 1 141 ? -3.906 -13.781 -21.906 1 98.62 141 LYS B O 1
ATOM 2617 N N . LEU B 1 142 ? -2.613 -12.375 -20.797 1 98.75 142 LEU B N 1
ATOM 2618 C CA . LEU B 1 142 ? -3.385 -12.523 -19.578 1 98.75 142 LEU B CA 1
ATOM 2619 C C . LEU B 1 142 ? -4.809 -12.016 -19.766 1 98.75 142 LEU B C 1
ATOM 2621 O O . LEU B 1 142 ? -5.77 -12.68 -19.359 1 98.75 142 LEU B O 1
ATOM 2625 N N . ARG B 1 143 ? -4.945 -10.797 -20.344 1 98.75 143 ARG B N 1
ATOM 2626 C CA . ARG B 1 143 ? -6.254 -10.219 -20.625 1 98.75 143 ARG B CA 1
ATOM 2627 C C . ARG B 1 143 ? -7.105 -11.156 -21.469 1 98.75 143 ARG B C 1
ATOM 2629 O O . ARG B 1 143 ? -8.273 -11.398 -21.156 1 98.75 143 ARG B O 1
ATOM 2636 N N . ASP B 1 144 ? -6.488 -11.695 -22.5 1 98.38 144 ASP B N 1
ATOM 2637 C CA . ASP B 1 144 ? -7.207 -12.586 -23.406 1 98.38 144 ASP B CA 1
ATOM 2638 C C . ASP B 1 144 ? -7.613 -13.883 -22.688 1 98.38 144 ASP B C 1
ATOM 2640 O O . ASP B 1 144 ? -8.758 -14.328 -22.812 1 98.38 144 ASP B O 1
ATOM 2644 N N . ALA B 1 145 ? -6.727 -14.43 -21.922 1 98.38 145 ALA B N 1
ATOM 2645 C CA . ALA B 1 145 ? -6.934 -15.727 -21.281 1 98.38 145 ALA B CA 1
ATOM 2646 C C . ALA B 1 145 ? -8.086 -15.664 -20.297 1 98.38 145 ALA B C 1
ATOM 2648 O O . ALA B 1 145 ? -8.805 -16.656 -20.109 1 98.38 145 ALA B O 1
ATOM 2649 N N . PHE B 1 146 ? -8.297 -14.492 -19.734 1 98.56 146 PHE B N 1
ATOM 2650 C CA . PHE B 1 146 ? -9.281 -14.438 -18.656 1 98.56 146 PHE B CA 1
ATOM 2651 C C . PHE B 1 146 ? -10.352 -13.398 -18.953 1 98.56 146 PHE B C 1
ATOM 2653 O O . PHE B 1 146 ? -11.102 -13 -18.062 1 98.56 146 PHE B O 1
ATOM 2660 N N . ALA B 1 147 ? -10.359 -12.859 -20.141 1 97.94 147 ALA B N 1
ATOM 2661 C CA . ALA B 1 147 ? -11.391 -11.938 -20.641 1 97.94 147 ALA B CA 1
ATOM 2662 C C . ALA B 1 147 ? -11.5 -10.711 -19.734 1 97.94 147 ALA B C 1
ATOM 2664 O O . ALA B 1 147 ? -12.602 -10.328 -19.328 1 97.94 147 ALA B O 1
ATOM 2665 N N . ILE B 1 148 ? -10.422 -10.195 -19.344 1 98.81 148 ILE B N 1
ATOM 2666 C CA . ILE B 1 148 ? -10.398 -9.008 -18.5 1 98.81 148 ILE B CA 1
ATOM 2667 C C . ILE B 1 148 ? -10.773 -7.777 -19.328 1 98.81 148 ILE B C 1
ATOM 2669 O O . ILE B 1 148 ? -10.18 -7.512 -20.375 1 98.81 148 ILE B O 1
ATOM 2673 N N . PRO B 1 149 ? -11.734 -7.012 -18.875 1 98.69 149 PRO B N 1
ATOM 2674 C CA . PRO B 1 149 ? -12.172 -5.848 -19.656 1 98.69 149 PRO B CA 1
ATOM 2675 C C . PRO B 1 149 ? -11.047 -4.859 -19.922 1 98.69 149 PRO B C 1
ATOM 2677 O O . PRO B 1 149 ? -10.156 -4.688 -19.094 1 98.69 149 PRO B O 1
ATOM 2680 N N . GLU B 1 150 ? -11.133 -4.141 -21.016 1 98.25 150 GLU B N 1
ATOM 2681 C CA . GLU B 1 150 ? -10.109 -3.199 -21.453 1 98.25 150 GLU B CA 1
ATOM 2682 C C . GLU B 1 150 ? -9.938 -2.061 -20.453 1 98.25 150 GLU B C 1
ATOM 2684 O O . GLU B 1 150 ? -8.836 -1.544 -20.281 1 98.25 150 GLU B O 1
ATOM 2689 N N . GLN B 1 151 ? -10.984 -1.706 -19.766 1 98.38 151 GLN B N 1
ATOM 2690 C CA . GLN B 1 151 ? -10.969 -0.603 -18.812 1 98.38 151 GLN B CA 1
ATOM 2691 C C . GLN B 1 151 ? -10.141 -0.946 -17.578 1 98.38 151 GLN B C 1
ATOM 2693 O O . GLN B 1 151 ? -9.695 -0.052 -16.859 1 98.38 151 GLN B O 1
ATOM 2698 N N . ILE B 1 152 ? -9.992 -2.201 -17.344 1 98.81 152 ILE B N 1
ATOM 2699 C CA . ILE B 1 152 ? -9.273 -2.672 -16.172 1 98.81 152 ILE B CA 1
ATOM 2700 C C . ILE B 1 152 ? -7.773 -2.689 -16.453 1 98.81 152 ILE B C 1
ATOM 2702 O O . ILE B 1 152 ? -7.32 -3.361 -17.375 1 98.81 152 ILE B O 1
ATOM 2706 N N . GLU B 1 153 ? -7.039 -1.937 -15.664 1 98.88 153 GLU B N 1
ATOM 2707 C CA . GLU B 1 153 ? -5.582 -1.941 -15.781 1 98.88 153 GLU B CA 1
ATOM 2708 C C . GLU B 1 153 ? -4.98 -3.166 -15.102 1 98.88 153 GLU B C 1
ATOM 2710 O O . GLU B 1 153 ? -5.199 -3.391 -13.906 1 98.88 153 GLU B O 1
ATOM 2715 N N . ILE B 1 154 ? -4.293 -3.969 -15.844 1 98.94 154 ILE B N 1
ATOM 2716 C CA . ILE B 1 154 ? -3.52 -5.082 -15.297 1 98.94 154 ILE B CA 1
ATOM 2717 C C . ILE B 1 154 ? -2.18 -4.57 -14.773 1 98.94 154 ILE B C 1
ATOM 2719 O O . ILE B 1 154 ? -1.388 -3.996 -15.523 1 98.94 154 ILE B O 1
ATOM 2723 N N . ILE B 1 155 ? -1.852 -4.852 -13.516 1 98.88 155 ILE B N 1
ATOM 2724 C CA . ILE B 1 155 ? -0.728 -4.141 -12.914 1 98.88 155 ILE B CA 1
ATOM 2725 C C . ILE B 1 155 ? 0.363 -5.137 -12.523 1 98.88 155 ILE B C 1
ATOM 2727 O O . ILE B 1 155 ? 1.486 -5.066 -13.023 1 98.88 155 ILE B O 1
ATOM 2731 N N . ALA B 1 156 ? 0.05 -6.062 -11.656 1 98.94 156 ALA B N 1
ATOM 2732 C CA . ALA B 1 156 ? 1.042 -6.984 -11.109 1 98.94 156 ALA B CA 1
ATOM 2733 C C . ALA B 1 156 ? 0.425 -8.352 -10.828 1 98.94 156 ALA B C 1
ATOM 2735 O O . ALA B 1 156 ? -0.799 -8.484 -10.773 1 98.94 156 ALA B O 1
ATOM 2736 N N . MET B 1 157 ? 1.283 -9.344 -10.695 1 98.94 157 MET B N 1
ATOM 2737 C CA . MET B 1 157 ? 0.893 -10.625 -10.117 1 98.94 157 MET B CA 1
ATOM 2738 C C . MET B 1 157 ? 1.649 -10.883 -8.812 1 98.94 157 MET B C 1
ATOM 2740 O O . MET B 1 157 ? 2.748 -10.367 -8.617 1 98.94 157 MET B O 1
ATOM 2744 N N . VAL B 1 158 ? 1.026 -11.656 -7.984 1 99 158 VAL B N 1
ATOM 2745 C CA . VAL B 1 158 ? 1.632 -12 -6.703 1 99 158 VAL B CA 1
ATOM 2746 C C . VAL B 1 158 ? 1.692 -13.516 -6.551 1 99 158 VAL B C 1
ATOM 2748 O O . VAL B 1 158 ? 0.673 -14.203 -6.676 1 99 158 VAL B O 1
ATOM 2751 N N . ALA B 1 159 ? 2.877 -14.078 -6.324 1 98.94 159 ALA B N 1
ATOM 2752 C CA . ALA B 1 159 ? 3.029 -15.461 -5.887 1 98.94 159 ALA B CA 1
ATOM 2753 C C . ALA B 1 159 ? 2.947 -15.57 -4.367 1 98.94 159 ALA B C 1
ATOM 2755 O O . ALA B 1 159 ? 3.57 -14.789 -3.648 1 98.94 159 ALA B O 1
ATOM 2756 N N . VAL B 1 160 ? 2.16 -16.5 -3.898 1 98.94 160 VAL B N 1
ATOM 2757 C CA . VAL B 1 160 ? 2 -16.672 -2.457 1 98.94 160 VAL B CA 1
ATOM 2758 C C . VAL B 1 160 ? 2.182 -18.141 -2.088 1 98.94 160 VAL B C 1
ATOM 2760 O O . VAL B 1 160 ? 1.698 -19.031 -2.793 1 98.94 160 VAL B O 1
ATOM 2763 N N . GLY B 1 161 ? 2.818 -18.375 -1.011 1 98.81 161 GLY B N 1
ATOM 2764 C CA . GLY B 1 161 ? 3.031 -19.703 -0.466 1 98.81 161 GLY B CA 1
ATOM 2765 C C . GLY B 1 161 ? 3.945 -19.703 0.745 1 98.81 161 GLY B C 1
ATOM 2766 O O . GLY B 1 161 ? 4.285 -18.656 1.282 1 98.81 161 GLY B O 1
ATOM 2767 N N . TYR B 1 162 ? 4.254 -20.875 1.191 1 98.5 162 TYR B N 1
ATOM 2768 C CA . TYR B 1 162 ? 5.207 -21.031 2.287 1 98.5 162 TYR B CA 1
ATOM 2769 C C . TYR B 1 162 ? 6.641 -20.953 1.78 1 98.5 162 TYR B C 1
ATOM 2771 O O . TYR B 1 162 ? 6.973 -21.516 0.737 1 98.5 162 TYR B O 1
ATOM 2779 N N . ALA B 1 163 ? 7.418 -20.234 2.533 1 97.56 163 ALA B N 1
ATOM 2780 C CA . ALA B 1 163 ? 8.828 -20.094 2.166 1 97.56 163 ALA B CA 1
ATOM 2781 C C . ALA B 1 163 ? 9.555 -21.438 2.283 1 97.56 163 ALA B C 1
ATOM 2783 O O . ALA B 1 163 ? 9.297 -22.219 3.201 1 97.56 163 ALA B O 1
ATOM 2784 N N . ALA B 1 164 ? 10.453 -21.672 1.369 1 97.12 164 ALA B N 1
ATOM 2785 C CA . ALA B 1 164 ? 11.367 -22.812 1.41 1 97.12 164 ALA B CA 1
ATOM 2786 C C . ALA B 1 164 ? 12.805 -22.344 1.618 1 97.12 164 ALA B C 1
ATOM 2788 O O . ALA B 1 164 ? 13.078 -21.141 1.634 1 97.12 164 ALA B O 1
ATOM 2789 N N . ASP B 1 165 ? 13.672 -23.344 1.833 1 95.19 165 ASP B N 1
ATOM 2790 C CA . ASP B 1 165 ? 15.094 -23.047 1.913 1 95.19 165 ASP B CA 1
ATOM 2791 C C . ASP B 1 165 ? 15.602 -22.438 0.607 1 95.19 165 ASP B C 1
ATOM 2793 O O . ASP B 1 165 ? 15.406 -23 -0.467 1 95.19 165 ASP B O 1
ATOM 2797 N N . PRO B 1 166 ? 16.266 -21.297 0.742 1 94.06 166 PRO B N 1
ATOM 2798 C CA . PRO B 1 166 ? 16.781 -20.672 -0.481 1 94.06 166 PRO B CA 1
ATOM 2799 C C . PRO B 1 166 ? 17.75 -21.594 -1.233 1 94.06 166 PRO B C 1
ATOM 2801 O O . PRO B 1 166 ? 18.047 -21.359 -2.406 1 94.06 166 PRO B O 1
ATOM 2804 N N . ALA B 1 167 ? 18.25 -22.578 -0.614 1 91.88 167 ALA B N 1
ATOM 2805 C CA . ALA B 1 167 ? 19.156 -23.531 -1.237 1 91.88 167 ALA B CA 1
ATOM 2806 C C . ALA B 1 167 ? 18.5 -24.234 -2.416 1 91.88 167 ALA B C 1
ATOM 2808 O O . ALA B 1 167 ? 19.188 -24.812 -3.262 1 91.88 167 ALA B O 1
ATOM 2809 N N . THR B 1 168 ? 17.172 -24.188 -2.434 1 92.12 168 THR B N 1
ATOM 2810 C CA . THR B 1 168 ? 16.422 -24.828 -3.508 1 92.12 168 THR B CA 1
ATOM 2811 C C . THR B 1 168 ? 16.531 -24.031 -4.801 1 92.12 168 THR B C 1
ATOM 2813 O O . THR B 1 168 ? 16.188 -24.516 -5.875 1 92.12 168 THR B O 1
ATOM 2816 N N . LEU B 1 169 ? 16.953 -22.781 -4.695 1 94.88 169 LEU B N 1
ATOM 2817 C CA . LEU B 1 169 ? 17.078 -21.922 -5.859 1 94.88 169 LEU B CA 1
ATOM 2818 C C . LEU B 1 169 ? 18.438 -22.125 -6.539 1 94.88 169 LEU B C 1
ATOM 2820 O O . LEU B 1 169 ? 19.328 -22.75 -5.977 1 94.88 169 LEU B O 1
ATOM 2824 N N . GLU B 1 170 ? 18.453 -21.625 -7.785 1 91.5 170 GLU B N 1
ATOM 2825 C CA . GLU B 1 170 ? 19.703 -21.734 -8.547 1 91.5 170 GLU B CA 1
ATOM 2826 C C . GLU B 1 170 ? 20.047 -20.406 -9.227 1 91.5 170 GLU B C 1
ATOM 2828 O O . GLU B 1 170 ? 19.203 -19.531 -9.367 1 91.5 170 GLU B O 1
ATOM 2833 N N . GLY B 1 171 ? 21.391 -20.266 -9.477 1 92.12 171 GLY B N 1
ATOM 2834 C CA . GLY B 1 171 ? 21.844 -19.156 -10.297 1 92.12 171 GLY B CA 1
ATOM 2835 C C . GLY B 1 171 ? 21.641 -17.797 -9.633 1 92.12 171 GLY B C 1
ATOM 2836 O O . GLY B 1 171 ? 21.875 -17.656 -8.43 1 92.12 171 GLY B O 1
ATOM 2837 N N . GLU B 1 172 ? 21.328 -16.844 -10.469 1 90.44 172 GLU B N 1
ATOM 2838 C CA . GLU B 1 172 ? 21.219 -15.453 -10.047 1 90.44 172 GLU B CA 1
ATOM 2839 C C . GLU B 1 172 ? 20.109 -15.266 -9.031 1 90.44 172 GLU B C 1
ATOM 2841 O O . GLU B 1 172 ? 20.203 -14.438 -8.125 1 90.44 172 GLU B O 1
ATOM 2846 N N . VAL B 1 173 ? 19.125 -16.031 -9.156 1 93.38 173 VAL B N 1
ATOM 2847 C CA . VAL B 1 173 ? 17.984 -15.93 -8.25 1 93.38 173 VAL B CA 1
ATOM 2848 C C . VAL B 1 173 ? 18.422 -16.312 -6.832 1 93.38 173 VAL B C 1
ATOM 2850 O O . VAL B 1 173 ? 18.047 -15.648 -5.863 1 93.38 173 VAL B O 1
ATOM 2853 N N . LYS B 1 174 ? 19.172 -17.391 -6.73 1 93.75 174 LYS B N 1
ATOM 2854 C CA . LYS B 1 174 ? 19.703 -17.812 -5.434 1 93.75 174 LYS B CA 1
ATOM 2855 C C . LYS B 1 174 ? 20.578 -16.734 -4.816 1 93.75 174 LYS B C 1
ATOM 2857 O O . LYS B 1 174 ? 20.469 -16.438 -3.625 1 93.75 174 LYS B O 1
ATOM 2862 N N . GLU B 1 175 ? 21.422 -16.172 -5.625 1 92.88 175 GLU B N 1
ATOM 2863 C CA . GLU B 1 175 ? 22.312 -15.117 -5.141 1 92.88 175 GLU B CA 1
ATOM 2864 C C . GLU B 1 175 ? 21.516 -13.938 -4.598 1 92.88 175 GLU B C 1
ATOM 2866 O O . GLU B 1 175 ? 21.844 -13.398 -3.535 1 92.88 175 GLU B O 1
ATOM 2871 N N . GLY B 1 176 ? 20.531 -13.516 -5.309 1 90.94 176 GLY B N 1
ATOM 2872 C CA . GLY B 1 176 ? 19.672 -12.43 -4.848 1 90.94 176 GLY B CA 1
ATOM 2873 C C . GLY B 1 176 ? 18.938 -12.758 -3.559 1 90.94 176 GLY B C 1
ATOM 2874 O O . GLY B 1 176 ? 18.844 -11.906 -2.67 1 90.94 176 GLY B O 1
ATOM 2875 N N . GLU B 1 177 ? 18.516 -13.953 -3.525 1 93.5 177 GLU B N 1
ATOM 2876 C CA . GLU B 1 177 ? 17.781 -14.398 -2.348 1 93.5 177 GLU B CA 1
ATOM 2877 C C . GLU B 1 177 ? 18.672 -14.391 -1.105 1 93.5 177 GLU B C 1
ATOM 2879 O O . GLU B 1 177 ? 18.203 -14.07 -0.008 1 93.5 177 GLU B O 1
ATOM 2884 N N . LEU B 1 178 ? 19.875 -14.672 -1.224 1 92.31 178 LEU B N 1
ATOM 2885 C CA . LEU B 1 178 ? 20.797 -14.82 -0.097 1 92.31 178 LEU B CA 1
ATOM 2886 C C . LEU B 1 178 ? 21.438 -13.484 0.261 1 92.31 178 LEU B C 1
ATOM 2888 O O . LEU B 1 178 ? 22.016 -13.344 1.341 1 92.31 178 LEU B O 1
ATOM 2892 N N . ALA B 1 179 ? 21.406 -12.578 -0.672 1 90.88 179 ALA B N 1
ATOM 2893 C CA . ALA B 1 179 ? 22.016 -11.273 -0.435 1 90.88 179 ALA B CA 1
ATOM 2894 C C . ALA B 1 179 ? 21.312 -10.539 0.703 1 90.88 179 ALA B C 1
ATOM 2896 O O . ALA B 1 179 ? 20.141 -10.781 0.972 1 90.88 179 ALA B O 1
ATOM 2897 N N . ALA B 1 180 ? 22.062 -9.664 1.356 1 90.5 180 ALA B N 1
ATOM 2898 C CA . ALA B 1 180 ? 21.469 -8.812 2.383 1 90.5 180 ALA B CA 1
ATOM 2899 C C . ALA B 1 180 ? 20.438 -7.863 1.778 1 90.5 180 ALA B C 1
ATOM 2901 O O . ALA B 1 180 ? 20.594 -7.406 0.643 1 90.5 180 ALA B O 1
ATOM 2902 N N . ARG B 1 181 ? 19.375 -7.562 2.605 1 92.44 181 ARG B N 1
ATOM 2903 C CA . ARG B 1 181 ? 18.422 -6.551 2.186 1 92.44 181 ARG B CA 1
ATOM 2904 C C . ARG B 1 181 ? 19.031 -5.156 2.219 1 92.44 181 ARG B C 1
ATOM 2906 O O . ARG B 1 181 ? 19.812 -4.84 3.117 1 92.44 181 ARG B O 1
ATOM 2913 N N . SER B 1 182 ? 18.672 -4.418 1.199 1 92.38 182 SER B N 1
ATOM 2914 C CA . SER B 1 182 ? 19.156 -3.041 1.175 1 92.38 182 SER B CA 1
ATOM 2915 C C . SER B 1 182 ? 18.094 -2.096 0.634 1 92.38 182 SER B C 1
ATOM 2917 O O . SER B 1 182 ? 17.297 -2.471 -0.24 1 92.38 182 SER B O 1
ATOM 2919 N N . ARG B 1 183 ? 18.047 -0.947 1.238 1 96.75 183 ARG B N 1
ATOM 2920 C CA . ARG B 1 183 ? 17.25 0.18 0.78 1 96.75 183 ARG B CA 1
ATOM 2921 C C . ARG B 1 183 ? 18.094 1.441 0.646 1 96.75 183 ARG B C 1
ATOM 2923 O O . ARG B 1 183 ? 19.125 1.571 1.301 1 96.75 183 ARG B O 1
ATOM 2930 N N . ARG B 1 184 ? 17.609 2.271 -0.237 1 97.25 184 ARG B N 1
ATOM 2931 C CA . ARG B 1 184 ? 18.219 3.596 -0.281 1 97.25 184 ARG B CA 1
ATOM 2932 C C . ARG B 1 184 ? 18.156 4.273 1.084 1 97.25 184 ARG B C 1
ATOM 2934 O O . ARG B 1 184 ? 17.266 4.004 1.877 1 97.25 184 ARG B O 1
ATOM 2941 N N . GLU B 1 185 ? 19.141 5.176 1.296 1 97.44 185 GLU B N 1
ATOM 2942 C CA . GLU B 1 185 ? 19.156 5.895 2.568 1 97.44 185 GLU B CA 1
ATOM 2943 C C . GLU B 1 185 ? 17.891 6.73 2.756 1 97.44 185 GLU B C 1
ATOM 2945 O O . GLU B 1 185 ? 17.359 7.289 1.792 1 97.44 185 GLU B O 1
ATOM 2950 N N . LEU B 1 186 ? 17.516 6.82 4.023 1 98.25 186 LEU B N 1
ATOM 2951 C CA . LEU B 1 186 ? 16.281 7.516 4.383 1 98.25 186 LEU B CA 1
ATOM 2952 C C . LEU B 1 186 ? 16.25 8.922 3.785 1 98.25 186 LEU B C 1
ATOM 2954 O O . LEU B 1 186 ? 15.258 9.328 3.188 1 98.25 186 LEU B O 1
ATOM 2958 N N . GLY B 1 187 ? 17.328 9.656 3.824 1 98.19 187 GLY B N 1
ATOM 2959 C CA . GLY B 1 187 ? 17.422 11.047 3.412 1 98.19 187 GLY B CA 1
ATOM 2960 C C . GLY B 1 187 ? 17.375 11.227 1.905 1 98.19 187 GLY B C 1
ATOM 2961 O O . GLY B 1 187 ? 17.203 12.344 1.414 1 98.19 187 GLY B O 1
ATOM 2962 N N . GLU B 1 188 ? 17.547 10.141 1.131 1 98.06 188 GLU B N 1
ATOM 2963 C CA . GLU B 1 188 ? 17.469 10.211 -0.325 1 98.06 188 GLU B CA 1
ATOM 2964 C C . GLU B 1 188 ? 16.031 10.273 -0.805 1 98.06 188 GLU B C 1
ATOM 2966 O O . GLU B 1 188 ? 15.75 10.766 -1.899 1 98.06 188 GLU B O 1
ATOM 2971 N N . LEU B 1 189 ? 15.117 9.812 0.077 1 98.56 189 LEU B N 1
ATOM 2972 C CA . LEU B 1 189 ? 13.75 9.594 -0.379 1 98.56 189 LEU B CA 1
ATOM 2973 C C . LEU B 1 189 ? 12.773 10.461 0.4 1 98.56 189 LEU B C 1
ATOM 2975 O O . LEU B 1 189 ? 11.641 10.688 -0.043 1 98.56 189 LEU B O 1
ATOM 2979 N N . PHE B 1 190 ? 13.211 10.914 1.553 1 98.88 190 PHE B N 1
ATOM 2980 C CA . PHE B 1 190 ? 12.328 11.648 2.459 1 98.88 190 PHE B CA 1
ATOM 2981 C C . PHE B 1 190 ? 12.945 12.992 2.832 1 98.88 190 PHE B C 1
ATOM 2983 O O . PHE B 1 190 ? 14.109 13.062 3.223 1 98.88 190 PHE B O 1
ATOM 2990 N N . PHE B 1 191 ? 12.094 14.031 2.727 1 98.88 191 PHE B N 1
ATOM 2991 C CA . PHE B 1 191 ? 12.602 15.391 2.807 1 98.88 191 PHE B CA 1
ATOM 2992 C C . PHE B 1 191 ? 11.93 16.156 3.943 1 98.88 191 PHE B C 1
ATOM 2994 O O . PHE B 1 191 ? 10.75 15.93 4.234 1 98.88 191 PHE B O 1
ATOM 3001 N N . ASP B 1 192 ? 12.648 17.047 4.523 1 98.56 192 ASP B N 1
ATOM 3002 C CA . ASP B 1 192 ? 12.219 17.828 5.68 1 98.56 192 ASP B CA 1
ATOM 3003 C C . ASP B 1 192 ? 11.82 19.25 5.27 1 98.56 192 ASP B C 1
ATOM 3005 O O . ASP B 1 192 ? 12.688 20.078 4.992 1 98.56 192 ASP B O 1
ATOM 3009 N N . SER B 1 193 ? 10.586 19.547 5.23 1 98.31 193 SER B N 1
ATOM 3010 C CA . SER B 1 193 ? 9.961 20.859 5.113 1 98.31 193 SER B CA 1
ATOM 3011 C C . SER B 1 193 ? 10.172 21.453 3.721 1 98.31 193 SER B C 1
ATOM 3013 O O . SER B 1 193 ? 9.586 22.469 3.381 1 98.31 193 SER B O 1
ATOM 3015 N N . ALA B 1 194 ? 11.008 20.812 2.916 1 97.38 194 ALA B N 1
ATOM 3016 C CA . ALA B 1 194 ? 11.305 21.328 1.582 1 97.38 194 ALA B CA 1
ATOM 3017 C C . ALA B 1 194 ? 11.805 20.219 0.663 1 97.38 194 ALA B C 1
ATOM 3019 O O . ALA B 1 194 ? 12.398 19.25 1.126 1 97.38 194 ALA B O 1
ATOM 3020 N N . TRP B 1 195 ? 11.68 20.438 -0.605 1 98.31 195 TRP B N 1
ATOM 3021 C CA . TRP B 1 195 ? 12.18 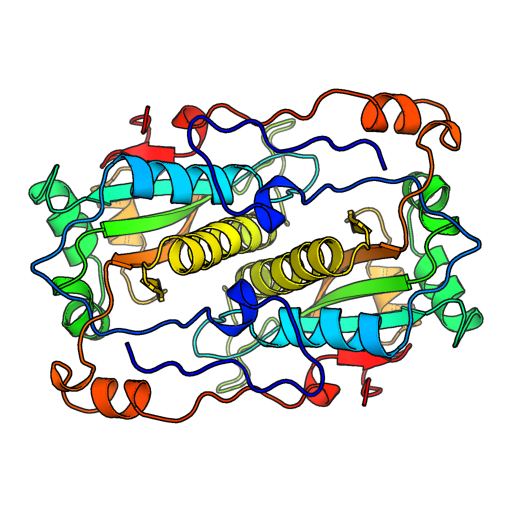19.484 -1.586 1 98.31 195 TRP B CA 1
ATOM 3022 C C . TRP B 1 195 ? 13.695 19.359 -1.514 1 98.31 195 TRP B C 1
ATOM 3024 O O . TRP B 1 195 ? 14.406 20.375 -1.472 1 98.31 195 TRP B O 1
ATOM 3034 N N . GLY B 1 196 ? 14.109 18.188 -1.451 1 97.44 196 GLY B N 1
ATOM 3035 C CA . GLY B 1 196 ? 15.539 17.922 -1.543 1 97.44 196 GLY B CA 1
ATOM 3036 C C . GLY B 1 196 ? 16.266 18.078 -0.217 1 97.44 196 GLY B C 1
ATOM 3037 O O . GLY B 1 196 ? 17.469 17.812 -0.126 1 97.44 196 GLY B O 1
ATOM 3038 N N . LYS B 1 197 ? 15.586 18.547 0.83 1 98.38 197 LYS B N 1
ATOM 3039 C CA . LYS B 1 197 ? 16.188 18.641 2.154 1 98.38 197 LYS B CA 1
ATOM 3040 C C . LYS B 1 197 ? 16.031 17.328 2.922 1 98.38 197 LYS B C 1
ATOM 3042 O O . LYS B 1 197 ? 14.938 17.016 3.414 1 98.38 197 LYS B O 1
ATOM 3047 N N . PRO B 1 198 ? 17.109 16.625 3.082 1 98.56 198 PRO B N 1
ATOM 3048 C CA . PRO B 1 198 ? 16.984 15.289 3.674 1 98.56 198 PRO B CA 1
ATOM 3049 C C . PRO B 1 198 ? 16.391 15.312 5.078 1 98.56 198 PRO B C 1
ATOM 3051 O O . PRO B 1 198 ? 16.688 16.219 5.863 1 98.56 198 PRO B O 1
ATOM 3054 N N . ILE B 1 199 ? 15.664 14.32 5.449 1 98.38 199 ILE B N 1
ATOM 3055 C CA . ILE B 1 199 ? 14.977 14.227 6.734 1 98.38 199 ILE B CA 1
ATOM 3056 C C . ILE B 1 199 ? 15.977 13.883 7.832 1 98.38 199 ILE B C 1
ATOM 3058 O O . ILE B 1 199 ? 15.727 14.141 9.008 1 98.38 199 ILE B O 1
ATOM 3062 N N . VAL B 1 200 ? 17.094 13.227 7.402 1 95.5 200 VAL B N 1
ATOM 3063 C CA . VAL B 1 200 ? 18.188 12.891 8.305 1 95.5 200 VAL B CA 1
ATOM 3064 C C . VAL B 1 200 ? 19.531 13.266 7.664 1 95.5 200 VAL B C 1
ATOM 3066 O O . VAL B 1 200 ? 19.641 13.305 6.434 1 95.5 200 VAL B O 1
#

InterPro domains:
  IPR000415 Nitroreductase-like [G3DSA:3.40.109.10] (3-198)
  IPR000415 Nitroreductase-like [SSF55469] (6-198)
  IPR029479 Nitroreductase [PF00881] (16-162)

Solvent-accessible surface area (backbone atoms only — not comparable to full-atom values): 21080 Å² total; per-residue (Å²): 127,91,80,74,59,62,89,62,98,52,82,59,53,63,49,64,32,56,47,56,72,65,61,36,37,31,66,86,45,78,74,50,71,68,56,53,48,23,27,52,48,37,22,65,64,36,72,35,77,91,70,53,62,38,39,37,32,37,40,22,39,36,88,81,40,47,67,49,24,48,57,58,50,66,28,35,34,70,76,53,42,70,43,47,74,30,32,36,30,41,31,42,42,23,17,34,42,40,35,77,90,76,64,42,81,31,94,50,18,51,24,31,29,18,19,16,50,40,34,24,37,38,34,24,38,69,70,67,31,34,35,25,76,44,67,63,50,42,64,68,58,46,30,64,76,41,63,50,58,85,65,45,44,79,66,36,36,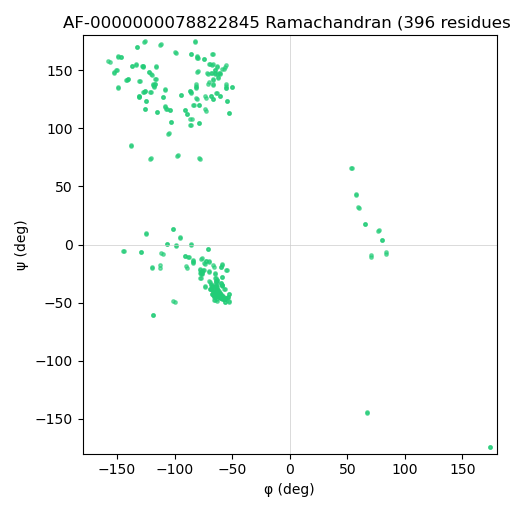32,38,31,27,35,68,37,65,56,81,77,44,61,70,71,60,26,52,60,66,71,46,81,89,81,70,80,59,66,35,82,37,29,14,46,60,34,66,86,32,44,63,103,127,91,81,72,61,62,88,62,98,52,83,59,52,64,49,64,31,57,46,54,70,65,62,37,37,32,65,86,47,80,75,50,70,68,56,52,49,24,27,51,48,37,22,64,65,37,71,36,77,91,69,53,62,39,39,36,33,37,38,22,38,39,89,81,40,47,66,48,23,47,58,58,51,67,29,35,35,70,77,51,42,71,41,45,74,31,33,36,30,41,32,41,41,23,16,34,43,42,36,79,90,75,64,43,81,29,94,51,18,50,25,30,29,18,18,15,51,39,35,23,36,38,33,24,36,68,69,68,31,34,35,25,77,44,67,64,49,43,63,68,58,46,29,64,76,41,65,50,58,86,65,44,44,81,66,36,36,31,40,32,29,34,68,36,64,58,81,79,45,60,71,70,60,27,52,59,66,69,46,81,89,83,70,80,59,67,37,80,36,29,15,46,60,33,66,87,32,43,63,103

Secondary structure (DSSP, 8-state):
--------SS---HHHHH------B-TT-PPPHHHHHHHHHHHHTS--GGG---EEEEEEETTT-HHHHHHHHTTB-HHHHHHHTT-SEEEEEEEESB-TTT--B-TTHHHHHHHHHHHHHHHHHHTT-EEEEE--B-HHHHHHHHT--TTEEEEEEEEEE-B--GGG--HHHHHHHHSPP----HHHHEEESSTT-B--/--------SS---HHHHH------B-TT-PPPHHHHHHHHHHHHTS--GGG---EEEEEEETTT-HHHHHHHHTTB-HHHHHHHTT-SEEEEEEEESB-TTT--B-TTHHHHHHHHHHHHHHHHHHTT-EEEEE--B-HHHHHHHHT--TTEEEEEEEEEE-B--GGG--HHHHHHHHSPP----HHHHEEESSTT-B--

Nearest PDB structures (foldseek):
  2fre-assembly1_B  TM=9.244E-01  e=1.625E-19  Agrobacterium fabrum str. C58
  4eo3-assembly1_B  TM=8.870E-01  e=1.652E-17  Thermotoga maritima
  3ge5-assembly1_B  TM=8.703E-01  e=2.225E-12  Porphyromonas gingivalis W83
  3g14-assembly1_B  TM=7.523E-01  e=1.721E-12  Clostridium novyi NT
  3g14-assembly1_A  TM=7.374E-01  e=8.564E-12  Clostridium novyi NT

Radius of gyration: 20.35 Å; Cα contacts (8 Å, |Δi|>4): 841; chains: 2; bounding box: 44×58×45 Å

Organism: Methylobacillus flagellatus (strain ATCC 51484 / DSM 6875 / VKM B-1610 / KT) (NCBI:txid265072)

pLDDT: mean 97.09, std 4.86, range [51.19, 99.0]

Foldseek 3Di:
DDFFFDDDPDDDDRLNRRQDAAQAFALVDFDDPVLVVLLQVLLLPFDDDVSQSFKDKDKDFCVVCVPVVVQQLVQADPVSNQRLVSFRMKMWIKGQQAGPVPRHGDPCGVVRSVRSNVSSSSSCSVVQKHKHKDDRGHVVSVCVSVVPDPRMGTDIMMGMHHHDDLVVDDDPSSVVNPDHDDDDDQQVVDADPDPSHGPD/DDFFFDDDPDDDDRLNRRQDAAQAFALVDFDDPVLVVLLQVLLLPFDDDVSQSFKDKDKDFCVPCVPVVVQQLVQADPVSNQRLVSFRMKMWIKGQQAGPVPRHGDPCGVVRSVRSNVSSSSSCSVVQKHKHKDDRGHVVSVCVSVVPDPRMGTDIMMGMHHHDDLVVDDDPSSVVNPDHDDDDDQQVVDADPDPSHGPD